Protein AF-A0A7J6QHF2-F1 (afdb_monomer_lite)

Radius of gyration: 30.18 Å; chains: 1; bounding box: 88×51×89 Å

Foldseek 3Di:
DEEEQADPFAAWARGDDLVNVQVVVVVCVVVVHFYEYECQPPACLFQLHGASCPDVNNVPGDGGQWYKYWDQLQVVPDGDIDIDGDPVNVVPDDPPPDDDPCVPPPNSVVSNVVSCCCSVVCVVLSVLQQVVQVLLQVLVVVVCVVVVQFFPDWHHGGQWIKTATDPLQACPDCLHLQVQCVVVPHDWDDHHPGIIIGRDDSPDDSVNSVVVSVSSSVSVVVCVVVSVVSSVVVVVVVVVVVVVVPDDDDDDDFDDDEAEAEDEDEPPPPPPDPDDDDDDLFWKKKKKKKDLPPPPQLVVQLVVLCVVCVVFKDWDDFDWDDDPPNMTITITMIDTPDSPDHNVRPPSNVVSVVSNCVSRVVVSIYMYMYIYHYDDPPPDDD

InterPro domains:
  IPR005814 Aminotransferase class-III [PF00202] (1-217)
  IPR007545 LOR/SDH bifunctional enzyme, conserved domain [PF04455] (285-341)
  IPR015421 Pyridoxal phosphate-dependent transferase, major domain [G3DSA:3.40.640.10] (1-123)
  IPR015422 Pyridoxal phosphate-dependent transferase, small domain [G3DSA:3.90.1150.10] (124-210)
  IPR015424 Pyridoxal phosphate-dependent transferase [SSF53383] (1-220)
  IPR043009 LOR/SDH bifunctional enzyme, conserved domain superfamily [G3DSA:3.30.70.2690] (283-375)

Organism: Perkinsus olseni (NCBI:txid32597)

pLDDT: mean 76.02, std 23.42, range [27.42, 98.81]

Structure (mmCIF, N/CA/C/O backbone):
data_AF-A0A7J6QHF2-F1
#
_entry.id   AF-A0A7J6QHF2-F1
#
loop_
_atom_site.group_PDB
_atom_site.id
_atom_site.type_symbol
_atom_site.label_atom_id
_atom_site.label_alt_id
_atom_site.label_comp_id
_atom_site.label_asym_id
_atom_site.label_entity_id
_atom_site.label_seq_id
_atom_site.pdbx_PDB_ins_code
_atom_site.Cartn_x
_atom_site.Cartn_y
_atom_site.Cartn_z
_atom_site.occupancy
_atom_site.B_iso_or_equiv
_atom_site.auth_seq_id
_atom_site.auth_comp_id
_atom_site.auth_asym_id
_atom_site.auth_atom_id
_atom_site.pdbx_PDB_model_num
ATOM 1 N N . VAL A 1 1 ? -10.504 -13.474 15.475 1.00 96.38 1 VAL A N 1
ATOM 2 C CA . VAL A 1 1 ? -10.193 -13.336 14.032 1.00 96.38 1 VAL A CA 1
ATOM 3 C C . VAL A 1 1 ? -9.587 -11.962 13.814 1.00 96.38 1 VAL A C 1
ATOM 5 O O . VAL A 1 1 ? -10.170 -10.997 14.289 1.00 96.38 1 VAL A O 1
ATOM 8 N N . MET A 1 2 ? -8.425 -11.869 13.167 1.00 97.31 2 MET A N 1
ATOM 9 C CA . MET A 1 2 ? -7.758 -10.597 12.863 1.00 97.31 2 MET A CA 1
ATOM 10 C C . MET A 1 2 ? -7.492 -10.522 11.362 1.00 97.31 2 MET A C 1
ATOM 12 O O . MET A 1 2 ? -6.979 -11.485 10.796 1.00 97.31 2 MET A O 1
ATOM 16 N N . ILE A 1 3 ? -7.910 -9.428 10.727 1.00 97.12 3 ILE A N 1
ATOM 17 C CA . ILE A 1 3 ? -7.895 -9.256 9.269 1.00 97.12 3 ILE A CA 1
ATOM 18 C C . ILE A 1 3 ? -7.458 -7.823 8.942 1.00 97.12 3 ILE A C 1
ATOM 20 O O . ILE A 1 3 ? -7.909 -6.884 9.591 1.00 97.12 3 ILE A O 1
ATOM 24 N N . GLU A 1 4 ? -6.620 -7.634 7.926 1.00 98.06 4 GLU A N 1
ATOM 25 C CA . GLU A 1 4 ? -6.303 -6.301 7.397 1.00 98.06 4 GLU A CA 1
ATOM 26 C C . GLU A 1 4 ? -7.455 -5.772 6.523 1.00 98.06 4 GLU A C 1
ATOM 28 O O . GLU A 1 4 ? -7.972 -6.500 5.675 1.00 98.06 4 GLU A O 1
ATOM 33 N N . ALA A 1 5 ? -7.843 -4.500 6.676 1.00 97.12 5 ALA A N 1
ATOM 34 C CA . ALA A 1 5 ? -8.872 -3.893 5.813 1.00 97.12 5 ALA A CA 1
ATOM 35 C C . ALA A 1 5 ? -8.431 -3.846 4.336 1.00 97.12 5 ALA A C 1
ATOM 37 O O . ALA A 1 5 ? -9.192 -4.145 3.412 1.00 97.12 5 ALA A O 1
ATOM 38 N N . VAL A 1 6 ? -7.165 -3.495 4.131 1.00 97.88 6 VAL A N 1
ATOM 39 C CA . VAL A 1 6 ? -6.444 -3.606 2.866 1.00 97.88 6 VAL A CA 1
ATOM 40 C C . VAL A 1 6 ? -5.085 -4.181 3.208 1.00 97.88 6 VAL A C 1
ATOM 42 O O . VAL A 1 6 ? -4.377 -3.609 4.038 1.00 97.88 6 VAL A O 1
ATOM 45 N N . MET A 1 7 ? -4.738 -5.310 2.593 1.00 97.19 7 MET A N 1
ATOM 46 C CA . MET A 1 7 ? -3.473 -5.981 2.865 1.00 97.19 7 MET A CA 1
ATOM 47 C C . MET A 1 7 ? -2.304 -5.069 2.504 1.00 97.19 7 MET A C 1
ATOM 49 O O . MET A 1 7 ? -2.237 -4.505 1.410 1.00 97.19 7 MET A O 1
ATOM 53 N N . GLY A 1 8 ? -1.393 -4.905 3.457 1.00 94.06 8 GLY A N 1
ATOM 54 C CA . GLY A 1 8 ? -0.233 -4.047 3.327 1.00 94.06 8 GLY A CA 1
ATOM 55 C C . GLY A 1 8 ? 0.964 -4.767 2.730 1.00 94.06 8 GLY A C 1
ATOM 56 O O . GLY A 1 8 ? 1.499 -4.333 1.714 1.00 94.06 8 GLY A O 1
ATOM 57 N N . GLU A 1 9 ? 1.401 -5.841 3.390 1.00 92.62 9 GLU A N 1
ATOM 58 C CA . GLU A 1 9 ? 2.611 -6.592 3.028 1.00 92.62 9 GLU A CA 1
ATOM 59 C C . GLU A 1 9 ? 2.299 -7.780 2.112 1.00 92.62 9 GLU A C 1
ATOM 61 O O . GLU A 1 9 ? 2.904 -7.896 1.058 1.00 92.62 9 GLU A O 1
ATOM 66 N N . GLY A 1 10 ? 1.365 -8.661 2.497 1.00 91.19 10 GLY A N 1
ATOM 67 C CA . GLY A 1 10 ? 1.202 -9.979 1.865 1.00 91.19 10 GLY A CA 1
ATOM 68 C C . GLY A 1 10 ? 0.594 -9.957 0.459 1.00 91.19 10 GLY A C 1
ATOM 69 O O . GLY A 1 10 ? 1.054 -10.673 -0.420 1.00 91.19 10 GLY A O 1
ATOM 70 N N . ASN A 1 11 ? -0.418 -9.122 0.228 1.00 93.94 11 ASN A N 1
ATOM 71 C CA . ASN A 1 11 ? -0.931 -8.823 -1.111 1.00 93.94 11 ASN A CA 1
ATOM 72 C C . ASN A 1 11 ? -1.262 -7.325 -1.180 1.00 93.94 11 ASN A C 1
ATOM 74 O O . ASN A 1 11 ? -2.396 -6.928 -0.898 1.00 93.94 11 ASN A O 1
ATOM 78 N N . PRO A 1 12 ? -0.255 -6.478 -1.445 1.00 96.50 12 PRO A N 1
ATOM 79 C CA . PRO A 1 12 ? -0.386 -5.048 -1.250 1.00 96.50 12 PRO A CA 1
ATOM 80 C C . PRO A 1 12 ? -1.545 -4.436 -2.033 1.00 96.50 12 PRO A C 1
ATOM 82 O O . PRO A 1 12 ? -1.678 -4.608 -3.247 1.00 96.50 12 PRO A O 1
ATOM 85 N N . GLY A 1 13 ? -2.376 -3.680 -1.323 1.00 96.81 13 GLY A N 1
ATOM 86 C CA . GLY A 1 13 ? -3.481 -2.948 -1.923 1.00 96.81 13 GLY A CA 1
ATOM 87 C C . GLY A 1 13 ? -4.723 -3.791 -2.209 1.00 96.81 13 GLY A C 1
ATOM 88 O O . GLY A 1 13 ? -5.717 -3.252 -2.693 1.00 96.81 13 GLY A O 1
ATOM 89 N N . GLN A 1 14 ? -4.715 -5.083 -1.874 1.00 97.12 14 GLN A N 1
ATOM 90 C CA . GLN A 1 14 ? -5.901 -5.926 -1.945 1.00 97.12 14 GLN A CA 1
ATOM 91 C C . GLN A 1 14 ? -6.831 -5.627 -0.764 1.00 97.12 14 GLN A C 1
ATOM 93 O O . GLN A 1 14 ? -6.550 -5.996 0.379 1.00 97.12 14 GLN A O 1
ATOM 98 N N . GLN A 1 15 ? -7.963 -4.982 -1.046 1.00 97.06 15 GLN A N 1
ATOM 99 C CA . GLN A 1 15 ? -9.032 -4.802 -0.067 1.00 97.06 15 GLN A CA 1
ATOM 100 C C . GLN A 1 15 ? -9.756 -6.126 0.178 1.00 97.06 15 GLN A C 1
ATOM 102 O O . GLN A 1 15 ? -9.994 -6.905 -0.756 1.00 97.06 15 GLN A O 1
ATOM 107 N N . ILE A 1 16 ? -10.154 -6.369 1.425 1.00 96.62 16 ILE A N 1
ATOM 108 C CA . ILE A 1 16 ? -11.151 -7.405 1.696 1.00 96.62 16 ILE A CA 1
ATOM 109 C C . ILE A 1 16 ? -12.483 -7.036 1.033 1.00 96.62 16 ILE A C 1
ATOM 111 O O . ILE A 1 16 ? -12.749 -5.875 0.733 1.00 96.62 16 ILE A O 1
ATOM 115 N N . ARG A 1 17 ? -13.318 -8.034 0.743 1.00 96.75 17 ARG A N 1
ATOM 116 C CA . ARG A 1 17 ? -14.643 -7.789 0.158 1.00 96.75 17 ARG A CA 1
ATOM 117 C C . ARG A 1 17 ? -15.705 -7.636 1.253 1.00 96.75 17 ARG A C 1
ATOM 119 O O . ARG A 1 17 ? -15.563 -8.299 2.290 1.00 96.75 17 ARG A O 1
ATOM 126 N N . PRO A 1 18 ? -16.771 -6.840 1.041 1.00 97.00 18 PRO A N 1
ATOM 127 C CA . PRO A 1 18 ? -17.855 -6.694 2.013 1.00 97.00 18 PRO A CA 1
ATOM 128 C C . PRO A 1 18 ? -18.460 -8.034 2.441 1.00 97.00 18 PRO A C 1
ATOM 130 O O . PRO A 1 18 ? -18.715 -8.243 3.623 1.00 97.00 18 PRO A O 1
ATOM 133 N N . GLU A 1 19 ? -18.608 -8.987 1.516 1.00 97.38 19 GLU A N 1
ATOM 134 C CA . GLU A 1 19 ? -19.205 -10.296 1.811 1.00 97.38 19 GLU A CA 1
ATOM 135 C C . GLU A 1 19 ? -18.293 -11.145 2.706 1.00 97.38 19 GLU A C 1
ATOM 137 O O . GLU A 1 19 ? -18.766 -11.845 3.598 1.00 97.38 19 GLU A O 1
ATOM 142 N N . PHE A 1 20 ? -16.973 -11.052 2.508 1.00 97.62 20 PHE A N 1
ATOM 143 C CA . PHE A 1 20 ? -16.000 -11.738 3.361 1.00 97.62 20 PHE A CA 1
ATOM 144 C C . PHE A 1 20 ? -16.003 -11.157 4.779 1.00 97.62 20 PHE A C 1
ATOM 146 O O . PHE A 1 20 ? -16.001 -11.903 5.756 1.00 97.62 20 PHE A O 1
ATOM 153 N N . TYR A 1 21 ? -16.050 -9.827 4.891 1.00 98.06 21 TYR A N 1
ATOM 154 C CA . TYR A 1 21 ? -16.175 -9.149 6.179 1.00 98.06 21 TYR A CA 1
ATOM 155 C C . TYR A 1 21 ? -17.467 -9.535 6.900 1.00 98.06 21 TYR A C 1
ATOM 157 O O . TYR A 1 21 ? -17.426 -9.877 8.080 1.00 98.06 21 TYR A O 1
ATOM 165 N N . ALA A 1 22 ? -18.600 -9.508 6.191 1.00 97.75 22 ALA A N 1
ATOM 166 C CA . ALA A 1 22 ? -19.904 -9.846 6.746 1.00 97.75 22 ALA A CA 1
ATOM 167 C C . ALA A 1 22 ? -19.917 -11.278 7.293 1.00 97.75 22 ALA A C 1
ATOM 169 O O . ALA A 1 22 ? -20.310 -11.487 8.440 1.00 97.75 22 ALA A O 1
ATOM 170 N N . LEU A 1 23 ? -19.392 -12.239 6.526 1.00 98.12 23 LEU A N 1
ATOM 171 C CA . LEU A 1 23 ? -19.275 -13.629 6.963 1.00 98.12 23 LEU A CA 1
ATOM 172 C C . LEU A 1 23 ? -18.347 -13.773 8.181 1.00 98.12 23 LEU A C 1
ATOM 174 O O . LEU A 1 23 ? -18.675 -14.473 9.136 1.00 98.12 23 LEU A O 1
ATOM 178 N N . ALA A 1 24 ? -17.205 -13.079 8.201 1.00 98.12 24 ALA A N 1
ATOM 179 C CA . ALA A 1 24 ? -16.312 -13.084 9.360 1.00 98.12 24 ALA A CA 1
ATOM 180 C C . ALA A 1 24 ? -16.986 -12.482 10.610 1.00 98.12 24 ALA A C 1
ATOM 182 O O . ALA A 1 24 ? -16.854 -13.017 11.715 1.00 98.12 24 ALA A O 1
ATOM 183 N N . ARG A 1 25 ? -17.733 -11.385 10.456 1.00 97.75 25 ARG A N 1
ATOM 184 C CA . ARG A 1 25 ? -18.498 -10.744 11.535 1.00 97.75 25 ARG A CA 1
ATOM 185 C C . ARG A 1 25 ? -19.608 -11.648 12.061 1.00 97.75 25 ARG A C 1
ATOM 187 O O . ARG A 1 25 ? -19.765 -11.737 13.277 1.00 97.75 25 ARG A O 1
ATOM 194 N N . GLU A 1 26 ? -20.335 -12.325 11.179 1.00 98.00 26 GLU A N 1
ATOM 195 C CA . GLU A 1 26 ? -21.365 -13.300 11.541 1.00 98.00 26 GLU A CA 1
ATOM 196 C C . GLU A 1 26 ? -20.762 -14.448 12.360 1.00 98.00 26 GLU A C 1
ATOM 198 O O . GLU A 1 26 ? -21.179 -14.684 13.494 1.00 98.00 26 GLU A O 1
ATOM 203 N N . LEU A 1 27 ? -19.724 -15.103 11.835 1.00 98.38 27 LEU A N 1
ATOM 204 C CA . LEU A 1 27 ? -19.093 -16.247 12.496 1.00 98.38 27 LEU A CA 1
ATOM 205 C C . LEU A 1 27 ? -18.457 -15.854 13.834 1.00 98.38 27 LEU A C 1
ATOM 207 O O . LEU A 1 27 ? -18.588 -16.571 14.823 1.00 98.38 27 LEU A O 1
ATOM 211 N N . THR A 1 28 ? -17.802 -14.692 13.913 1.00 98.12 28 THR A N 1
ATOM 212 C CA . THR A 1 28 ? -17.242 -14.224 15.191 1.00 98.12 28 THR A CA 1
ATOM 213 C C . THR A 1 28 ? -18.321 -13.974 16.243 1.00 98.12 28 THR A C 1
ATOM 215 O O . THR A 1 28 ? -18.081 -14.272 17.407 1.00 98.12 28 THR A O 1
ATOM 218 N N . LEU A 1 29 ? -19.510 -13.490 15.870 1.00 97.00 29 LEU A N 1
ATOM 219 C CA . LEU A 1 29 ? -20.632 -13.362 16.809 1.00 97.00 29 LEU A CA 1
ATOM 220 C C . LEU A 1 29 ? -21.185 -14.727 17.234 1.00 97.00 29 LEU A C 1
ATOM 222 O O . LEU A 1 29 ? -21.383 -14.947 18.426 1.00 97.00 29 LEU A O 1
ATOM 226 N N . GLN A 1 30 ? -21.386 -15.650 16.289 1.00 98.00 30 GLN A N 1
ATOM 227 C CA . GLN A 1 30 ? -21.897 -16.999 16.573 1.00 98.00 30 GLN A CA 1
ATOM 228 C C . GLN A 1 30 ? -20.990 -17.789 17.528 1.00 98.00 30 GLN A C 1
ATOM 230 O O . GLN A 1 30 ? -21.478 -18.557 18.353 1.00 98.00 30 GLN A O 1
ATOM 235 N N . HIS A 1 31 ? -19.676 -17.582 17.438 1.00 97.94 31 HIS A N 1
ATOM 236 C CA . HIS A 1 31 ? -18.673 -18.287 18.239 1.00 97.94 31 HIS A CA 1
ATOM 237 C C . HIS A 1 31 ? -18.177 -17.502 19.464 1.00 97.94 31 HIS A C 1
ATOM 239 O O . HIS A 1 31 ? -17.118 -17.832 19.996 1.00 97.94 31 HIS A O 1
ATOM 245 N N . ASP A 1 32 ? -18.877 -16.436 19.870 1.00 95.75 32 ASP A N 1
ATOM 246 C CA . ASP A 1 32 ? -18.456 -15.507 20.934 1.00 95.75 32 ASP A CA 1
ATOM 247 C C . ASP A 1 32 ? -16.967 -15.111 20.848 1.00 95.75 32 ASP A C 1
ATOM 249 O O . ASP A 1 32 ? -16.211 -15.054 21.814 1.00 95.75 32 ASP A O 1
ATOM 253 N N . SER A 1 33 ? -16.521 -14.863 19.623 1.00 96.75 33 SER A N 1
ATOM 254 C CA . SER A 1 33 ? -15.157 -14.489 19.288 1.00 96.75 33 SER A CA 1
ATOM 255 C C . SER A 1 33 ? -15.070 -12.999 18.953 1.00 96.75 33 SER A C 1
ATOM 257 O O . SER A 1 33 ? -16.063 -12.328 18.650 1.00 96.75 33 SER A O 1
ATOM 259 N N . ILE A 1 34 ? -13.848 -12.475 19.005 1.00 96.88 34 ILE A N 1
ATOM 260 C CA . ILE A 1 34 ? -13.533 -11.078 18.696 1.00 96.88 34 ILE A CA 1
ATOM 261 C C . ILE A 1 34 ? -13.121 -10.953 17.226 1.00 96.88 34 ILE A C 1
ATOM 263 O O . ILE A 1 34 ? -12.269 -11.714 16.743 1.00 96.88 34 ILE A O 1
ATOM 267 N N . LEU A 1 35 ? -13.701 -9.974 16.531 1.00 98.19 35 LEU A N 1
ATOM 268 C CA . LEU A 1 35 ? -13.257 -9.510 15.220 1.00 98.19 35 LEU A CA 1
ATOM 269 C C . LEU A 1 35 ? -12.367 -8.272 15.365 1.00 98.19 35 LEU A C 1
ATOM 271 O O . LEU A 1 35 ? -12.808 -7.244 15.877 1.00 98.19 35 LEU A O 1
ATOM 275 N N . ILE A 1 36 ? -11.140 -8.367 14.863 1.00 98.44 36 ILE A N 1
ATOM 276 C CA . ILE A 1 36 ? -10.165 -7.276 14.834 1.00 98.44 36 ILE A CA 1
ATOM 277 C C . ILE A 1 36 ? -9.897 -6.896 13.388 1.00 98.44 36 ILE A C 1
ATOM 279 O O . ILE A 1 36 ? -9.541 -7.759 12.581 1.00 98.44 36 ILE A O 1
ATOM 283 N N . ILE A 1 37 ? -10.018 -5.609 13.086 1.00 98.44 37 ILE A N 1
ATOM 284 C CA . ILE A 1 37 ? -9.562 -5.046 11.822 1.00 98.44 37 ILE A CA 1
ATOM 285 C C . ILE A 1 37 ? -8.244 -4.314 12.044 1.00 98.44 37 ILE A C 1
ATOM 287 O O . ILE A 1 37 ? -8.153 -3.373 12.833 1.00 98.44 37 ILE A O 1
ATOM 291 N N . ASP A 1 38 ? -7.207 -4.767 11.350 1.00 98.25 38 ASP A N 1
ATOM 292 C CA . ASP A 1 38 ? -5.933 -4.070 11.287 1.00 98.25 38 ASP A CA 1
ATOM 293 C C . ASP A 1 38 ? -5.973 -3.043 10.148 1.00 98.25 38 ASP A C 1
ATOM 295 O O . ASP A 1 38 ? -5.898 -3.372 8.961 1.00 98.25 38 ASP A O 1
ATOM 299 N N . SER A 1 39 ? -6.105 -1.776 10.530 1.00 97.94 39 SER A N 1
ATOM 300 C CA . SER A 1 39 ? -6.095 -0.623 9.633 1.00 97.94 39 SER A CA 1
ATOM 301 C C . SER A 1 39 ? -4.800 0.184 9.772 1.00 97.94 39 SER A C 1
ATOM 303 O O . SER A 1 39 ? -4.737 1.343 9.354 1.00 97.94 39 SER A O 1
ATOM 305 N N . VAL A 1 40 ? -3.728 -0.409 10.320 1.00 97.31 40 VAL A N 1
ATOM 306 C CA . VAL A 1 40 ? -2.442 0.269 10.533 1.00 97.31 40 VAL A CA 1
ATOM 307 C C . VAL A 1 40 ? -1.843 0.765 9.215 1.00 97.31 40 VAL A C 1
ATOM 309 O O . VAL A 1 40 ? -1.302 1.873 9.169 1.00 97.31 40 VAL A O 1
ATOM 312 N N . GLN A 1 41 ? -1.903 -0.036 8.147 1.00 94.94 41 GLN A N 1
ATOM 313 C CA . GLN A 1 41 ? -1.459 0.387 6.811 1.00 94.94 41 GLN A CA 1
ATOM 314 C C . GLN A 1 41 ? -2.581 1.018 5.990 1.00 94.94 41 GLN A C 1
ATOM 316 O O . GLN A 1 41 ? -2.328 2.009 5.299 1.00 94.94 41 GLN A O 1
ATOM 321 N N . ALA A 1 42 ? -3.792 0.462 6.089 1.00 96.06 42 ALA A N 1
ATOM 322 C CA . ALA A 1 42 ? -4.933 0.884 5.293 1.00 96.06 42 ALA A CA 1
ATOM 323 C C . ALA A 1 42 ? -5.372 2.310 5.651 1.00 96.06 42 ALA A C 1
ATOM 325 O O . ALA A 1 42 ? -5.202 3.207 4.826 1.00 96.06 42 ALA A O 1
ATOM 326 N N . GLY A 1 43 ? -5.850 2.528 6.884 1.00 91.75 43 GLY A N 1
ATOM 327 C CA . GLY A 1 43 ? -6.314 3.811 7.428 1.00 91.75 43 GLY A CA 1
ATOM 328 C C . GLY A 1 43 ? -6.880 4.773 6.375 1.00 91.75 43 GLY A C 1
ATOM 329 O O . GLY A 1 43 ? -7.633 4.382 5.484 1.00 91.75 43 GLY A O 1
ATOM 330 N N . PHE A 1 44 ? -6.427 6.028 6.419 1.00 94.62 44 PHE A N 1
ATOM 331 C CA . PHE A 1 44 ? -6.790 7.045 5.426 1.00 94.62 44 PHE A CA 1
ATOM 332 C C . PHE A 1 44 ? -6.314 6.750 4.004 1.00 94.62 44 PHE A C 1
ATOM 334 O O . PHE A 1 44 ? -6.894 7.271 3.057 1.00 94.62 44 PHE A O 1
ATOM 341 N N . ARG A 1 45 ? -5.259 5.946 3.840 1.00 95.44 45 ARG A N 1
ATOM 342 C CA . ARG A 1 45 ? -4.522 5.789 2.578 1.00 95.44 45 ARG A CA 1
ATOM 343 C C . ARG A 1 45 ? -5.349 5.148 1.467 1.00 95.44 45 ARG A C 1
ATOM 345 O O . ARG A 1 45 ? -5.006 5.328 0.305 1.00 95.44 45 ARG A O 1
ATOM 352 N N . CYS A 1 46 ? -6.403 4.413 1.804 1.00 96.88 46 CYS A N 1
ATOM 353 C CA . CYS A 1 46 ? -7.134 3.616 0.824 1.00 96.88 46 CYS A CA 1
ATOM 354 C C . CYS A 1 46 ? -8.403 4.323 0.331 1.00 96.88 46 CYS A C 1
ATOM 356 O O . CYS A 1 46 ? -8.509 4.656 -0.843 1.00 96.88 46 CYS A O 1
ATOM 358 N N . MET A 1 47 ? -9.350 4.616 1.223 1.00 95.69 47 MET A N 1
ATOM 359 C CA . MET A 1 47 ? -10.646 5.201 0.838 1.00 95.69 47 MET A CA 1
ATOM 360 C C . MET A 1 47 ? -10.818 6.664 1.267 1.00 95.69 47 MET A C 1
ATOM 362 O O . MET A 1 47 ? -11.927 7.193 1.245 1.00 95.69 47 MET A O 1
ATOM 366 N N . GLY A 1 48 ? -9.744 7.333 1.708 1.00 94.62 48 GLY A N 1
ATOM 367 C CA . GLY A 1 48 ? -9.826 8.712 2.207 1.00 94.62 48 GLY A CA 1
ATOM 368 C C . GLY A 1 48 ? -10.716 8.860 3.451 1.00 94.62 48 GLY A C 1
ATOM 369 O O . GLY A 1 48 ? -11.185 9.956 3.756 1.00 94.62 48 GLY A O 1
ATOM 370 N N . VAL A 1 49 ? -10.975 7.760 4.159 1.00 94.75 49 VAL A N 1
ATOM 371 C CA . VAL A 1 49 ? -11.741 7.662 5.411 1.00 94.75 49 VAL A CA 1
ATOM 372 C C . VAL A 1 49 ? -10.948 6.825 6.409 1.00 94.75 49 VAL A C 1
ATOM 374 O O . VAL A 1 49 ? -10.062 6.074 6.009 1.00 94.75 49 VAL A O 1
ATOM 377 N N . LEU A 1 50 ? -11.210 6.999 7.706 1.00 94.50 50 LEU A N 1
ATOM 378 C CA . LEU A 1 50 ? -10.390 6.376 8.747 1.00 94.50 50 LEU A CA 1
ATOM 379 C C . LEU A 1 50 ? -10.720 4.893 8.945 1.00 94.50 50 LEU A C 1
ATOM 381 O O . LEU A 1 50 ? -9.802 4.075 9.008 1.00 94.50 50 LEU A O 1
ATOM 385 N N . SER A 1 51 ? -12.007 4.573 9.087 1.00 95.69 51 SER A N 1
ATOM 386 C CA . SER A 1 51 ? -12.474 3.239 9.462 1.00 95.69 51 SER A CA 1
ATOM 387 C C . SER A 1 51 ? -12.993 2.469 8.257 1.00 95.69 51 SER A C 1
ATOM 389 O O . SER A 1 51 ? -13.581 3.050 7.343 1.00 95.69 51 SER A O 1
ATOM 391 N N . ILE A 1 52 ? -12.823 1.146 8.287 1.00 95.94 52 ILE A N 1
ATOM 392 C CA . ILE A 1 52 ? -13.388 0.248 7.276 1.00 95.94 52 ILE A CA 1
ATOM 393 C C . ILE A 1 52 ? -14.912 0.379 7.144 1.00 95.94 52 ILE A C 1
ATOM 395 O O . ILE A 1 52 ? -15.434 0.219 6.047 1.00 95.94 52 ILE A O 1
ATOM 399 N N . VAL A 1 53 ? -15.644 0.704 8.217 1.00 95.06 53 VAL A N 1
ATOM 400 C CA . VAL A 1 53 ? -17.115 0.807 8.139 1.00 95.06 53 VAL A CA 1
ATOM 401 C C . VAL A 1 53 ? -17.580 1.996 7.299 1.00 95.06 53 VAL A C 1
ATOM 403 O O . VAL A 1 53 ? -18.699 1.995 6.800 1.00 95.06 53 VAL A O 1
ATOM 406 N N . ASP A 1 54 ? -16.704 2.976 7.072 1.00 95.19 54 ASP A N 1
ATOM 407 C CA . ASP A 1 54 ? -16.976 4.111 6.193 1.00 95.19 54 ASP A CA 1
ATOM 408 C C . ASP A 1 54 ? -16.681 3.793 4.715 1.00 95.19 54 ASP A C 1
ATOM 410 O O . ASP A 1 54 ? -16.930 4.624 3.834 1.00 95.19 54 ASP A O 1
ATOM 414 N N . TYR A 1 55 ? -16.130 2.611 4.412 1.00 96.06 55 TYR A N 1
ATOM 415 C CA . TYR A 1 55 ? -15.784 2.228 3.045 1.00 96.06 55 TYR A CA 1
ATOM 416 C C . TYR A 1 55 ? -17.060 1.949 2.234 1.00 96.06 55 TYR A C 1
ATOM 418 O O . TYR A 1 55 ? -18.045 1.435 2.774 1.00 96.06 55 TYR A O 1
ATOM 426 N N . PRO A 1 56 ? -17.058 2.220 0.914 1.00 93.75 56 PRO A N 1
ATOM 427 C CA . PRO A 1 56 ? -18.159 1.840 0.035 1.00 93.75 56 PRO A CA 1
ATOM 428 C C . PRO A 1 56 ? -18.529 0.354 0.165 1.00 93.75 56 PRO A C 1
ATOM 430 O O . PRO A 1 56 ? -17.689 -0.518 -0.048 1.00 93.75 56 PRO A O 1
ATOM 433 N N . GLY A 1 57 ? -19.789 0.074 0.511 1.00 95.00 57 GLY A N 1
ATOM 434 C CA . GLY A 1 57 ? -20.324 -1.281 0.688 1.00 95.00 57 GLY A CA 1
ATOM 435 C C . GLY A 1 57 ? -20.289 -1.804 2.129 1.00 95.00 57 GLY A C 1
ATOM 436 O O . GLY A 1 57 ? -20.920 -2.820 2.407 1.00 95.00 57 GLY A O 1
ATOM 437 N N . TYR A 1 58 ? -19.612 -1.111 3.050 1.00 96.69 58 TYR A N 1
ATOM 438 C CA . TYR A 1 58 ? -19.474 -1.526 4.452 1.00 96.69 58 TYR A CA 1
ATOM 439 C C . TYR A 1 58 ? -20.409 -0.791 5.409 1.00 96.69 58 TYR A C 1
ATOM 441 O O . TYR A 1 58 ? -20.595 -1.245 6.534 1.00 96.69 58 TYR A O 1
ATOM 449 N N . GLN A 1 59 ? -21.037 0.302 4.969 1.00 94.00 59 GLN A N 1
ATOM 450 C CA . GLN A 1 59 ? -21.755 1.233 5.850 1.00 94.00 59 GLN A CA 1
ATOM 451 C C . GLN A 1 59 ? -22.935 0.609 6.606 1.00 94.00 59 GLN A C 1
ATOM 453 O O . GLN A 1 59 ? -23.332 1.111 7.651 1.00 94.00 59 GLN A O 1
ATOM 458 N N . ASN A 1 60 ? -23.492 -0.486 6.082 1.00 93.75 60 ASN A N 1
ATOM 459 C CA . ASN A 1 60 ? -24.611 -1.207 6.692 1.00 93.75 60 ASN A CA 1
ATOM 460 C C . ASN A 1 60 ? -24.172 -2.477 7.441 1.00 93.75 60 ASN A C 1
ATOM 462 O O . ASN A 1 60 ? -25.023 -3.239 7.899 1.00 93.75 60 ASN A O 1
ATOM 466 N N . LEU A 1 61 ? -22.867 -2.745 7.530 1.00 95.69 61 LEU A N 1
ATOM 467 C CA . LEU A 1 61 ? -22.332 -3.915 8.217 1.00 95.69 61 LEU A CA 1
ATOM 468 C C . LEU A 1 61 ? -22.026 -3.569 9.684 1.00 95.69 61 LEU A C 1
ATOM 470 O O . LEU A 1 61 ? -21.574 -2.458 9.968 1.00 95.69 61 LEU A O 1
ATOM 474 N N . PRO A 1 62 ? -22.244 -4.497 10.635 1.00 95.75 62 PRO A N 1
ATOM 475 C CA . PRO A 1 62 ? -21.896 -4.257 12.031 1.00 95.75 62 PRO A CA 1
ATOM 476 C C . PRO A 1 62 ? -20.392 -3.987 12.183 1.00 95.75 62 PRO A C 1
ATOM 478 O O . PRO A 1 62 ? -19.606 -4.702 11.559 1.00 95.75 62 PRO A O 1
ATOM 481 N N . PRO A 1 63 ? -19.973 -3.029 13.031 1.00 96.50 63 PRO A N 1
ATOM 482 C CA . PRO A 1 63 ? -18.563 -2.697 13.209 1.00 96.50 63 PRO A CA 1
ATOM 483 C C . PRO A 1 63 ? -17.754 -3.866 13.800 1.00 96.50 63 PRO A C 1
ATOM 485 O O . PRO A 1 63 ? -18.313 -4.777 14.436 1.00 96.50 63 PRO A O 1
ATOM 488 N N . PRO A 1 64 ? -16.414 -3.853 13.647 1.00 97.62 64 PRO A N 1
ATOM 489 C CA . PRO A 1 64 ? -15.580 -4.843 14.306 1.00 97.62 64 PRO A CA 1
ATOM 490 C C . PRO A 1 64 ? -15.596 -4.624 15.825 1.00 97.62 64 PRO A C 1
ATOM 492 O O . PRO A 1 64 ? -16.036 -3.585 16.320 1.00 97.62 64 PRO A O 1
ATOM 495 N N . ASP A 1 65 ? -15.135 -5.619 16.579 1.00 98.00 65 ASP A N 1
ATOM 496 C CA . ASP A 1 65 ? -14.946 -5.456 18.024 1.00 98.00 65 ASP A CA 1
ATOM 497 C C . ASP A 1 65 ? -13.790 -4.487 18.295 1.00 98.00 65 ASP A C 1
ATOM 499 O O . ASP A 1 65 ? -13.917 -3.572 19.111 1.00 98.00 65 ASP A O 1
ATOM 503 N N . PHE A 1 66 ? -12.705 -4.640 17.531 1.00 97.88 66 PHE A N 1
ATOM 504 C CA . PHE A 1 66 ? -11.558 -3.744 17.549 1.00 97.88 66 PHE A CA 1
ATOM 505 C C . PHE A 1 66 ? -11.184 -3.268 16.147 1.00 97.88 66 PHE A C 1
ATOM 507 O O . PHE A 1 66 ? -11.212 -4.045 15.191 1.00 97.88 66 PHE A O 1
ATOM 514 N N . GLU A 1 67 ? -10.736 -2.020 16.042 1.00 97.94 67 GLU A N 1
ATOM 515 C CA . GLU A 1 67 ? -9.995 -1.535 14.876 1.00 97.94 67 GLU A CA 1
ATOM 516 C C . GLU A 1 67 ? -8.720 -0.821 15.326 1.00 97.94 67 GLU A C 1
ATOM 518 O O . GLU A 1 67 ? -8.716 -0.088 16.321 1.00 97.94 67 GLU A O 1
ATOM 523 N N . VAL A 1 68 ? -7.618 -1.087 14.626 1.00 98.00 68 VAL A N 1
ATOM 524 C CA . VAL A 1 68 ? -6.282 -0.622 15.012 1.00 98.00 68 VAL A CA 1
ATOM 525 C C . VAL A 1 68 ? -5.723 0.330 13.965 1.00 98.00 68 VAL A C 1
ATOM 527 O O . VAL A 1 68 ? -5.722 0.013 12.778 1.00 98.00 68 VAL A O 1
ATOM 530 N N . TRP A 1 69 ? -5.172 1.466 14.400 1.00 97.56 69 TRP A N 1
ATOM 531 C CA . TRP A 1 69 ? -4.483 2.419 13.523 1.00 97.56 69 TRP A CA 1
ATOM 532 C C . TRP A 1 69 ? -3.116 2.820 14.066 1.00 97.56 69 TRP A C 1
ATOM 534 O O . TRP A 1 69 ? -2.890 2.910 15.271 1.00 97.56 69 TRP A O 1
ATOM 544 N N . SER A 1 70 ? -2.192 3.120 13.158 1.00 95.81 70 SER A N 1
ATOM 545 C CA . SER A 1 70 ? -0.898 3.743 13.447 1.00 95.81 70 SER A CA 1
ATOM 546 C C . SER A 1 70 ? -0.402 4.420 12.157 1.00 95.81 70 SER A C 1
ATOM 548 O O . SER A 1 70 ? -1.218 4.919 11.379 1.00 95.81 70 SER A O 1
ATOM 550 N N . LYS A 1 71 ? 0.912 4.468 11.910 1.00 94.81 71 LYS A N 1
ATOM 551 C CA . LYS A 1 71 ? 1.536 4.998 10.685 1.00 94.81 71 LYS A CA 1
ATOM 552 C C . LYS A 1 71 ? 0.965 6.364 10.272 1.00 94.81 71 LYS A C 1
ATOM 554 O O . LYS A 1 71 ? 1.312 7.369 10.873 1.00 94.81 71 LYS A O 1
ATOM 559 N N . ALA A 1 72 ? 0.079 6.421 9.274 1.00 93.94 72 ALA A N 1
ATOM 560 C CA . ALA A 1 72 ? -0.428 7.675 8.711 1.00 93.94 72 ALA A CA 1
ATOM 561 C C . ALA A 1 72 ? -1.048 8.616 9.757 1.00 93.94 72 ALA A C 1
ATOM 563 O O . ALA A 1 72 ? -0.915 9.830 9.632 1.00 93.94 72 ALA A O 1
ATOM 564 N N . ILE A 1 73 ? -1.658 8.073 10.814 1.00 94.38 73 ILE A N 1
ATOM 565 C CA . ILE A 1 73 ? -2.307 8.872 11.860 1.00 94.38 73 ILE A CA 1
ATOM 566 C C . ILE A 1 73 ? -1.323 9.697 12.708 1.00 94.38 73 ILE A C 1
ATOM 568 O O . ILE A 1 73 ? -1.727 10.664 13.347 1.00 94.38 73 ILE A O 1
ATOM 572 N N . ASN A 1 74 ? -0.027 9.361 12.684 1.00 92.56 74 ASN A N 1
ATOM 573 C CA . ASN A 1 74 ? 1.013 10.173 13.313 1.00 92.56 74 ASN A CA 1
ATOM 574 C C . ASN A 1 74 ? 1.700 11.178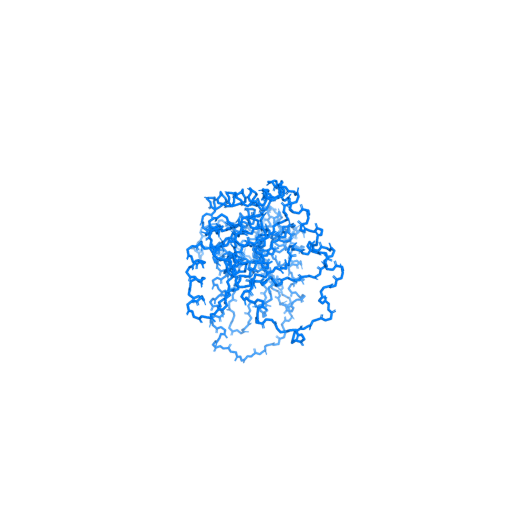 12.376 1.00 92.56 74 ASN A C 1
ATOM 576 O O . ASN A 1 74 ? 2.592 11.901 12.824 1.00 92.56 74 ASN A O 1
ATOM 580 N N . GLY A 1 75 ? 1.354 11.204 11.084 1.00 91.12 75 GLY A N 1
ATOM 581 C CA . GLY A 1 75 ? 1.967 12.106 10.100 1.00 91.12 75 GLY A CA 1
ATOM 582 C C . GLY A 1 75 ? 3.489 11.954 9.942 1.00 91.12 75 GLY A C 1
ATOM 583 O O . GLY A 1 75 ? 4.152 12.886 9.492 1.00 91.12 75 GLY A O 1
ATOM 584 N N . GLY A 1 76 ? 4.067 10.831 10.381 1.00 90.88 76 GLY A N 1
ATOM 585 C CA . GLY A 1 76 ? 5.516 10.635 10.475 1.00 90.88 76 GLY A CA 1
ATOM 586 C C . GLY A 1 76 ? 6.202 11.465 11.569 1.00 90.88 76 GLY A C 1
ATOM 587 O O . GLY A 1 76 ? 7.426 11.463 11.638 1.00 90.88 76 GLY A O 1
ATOM 588 N N . GLN A 1 77 ? 5.446 12.176 12.416 1.00 94.19 77 GLN A N 1
ATOM 589 C CA . GLN A 1 77 ? 5.988 13.172 13.351 1.00 94.19 77 GLN A CA 1
ATOM 590 C C . GLN A 1 77 ? 6.208 12.642 14.770 1.00 94.19 77 GLN A C 1
ATOM 592 O O . GLN A 1 77 ? 7.134 13.077 15.456 1.00 94.19 77 GLN A O 1
ATOM 597 N N . TYR A 1 78 ? 5.336 11.755 15.261 1.00 94.69 78 TYR A N 1
ATOM 598 C CA . TYR A 1 78 ? 5.445 11.244 16.631 1.00 94.69 78 TYR A CA 1
ATOM 599 C C . TYR A 1 78 ? 4.789 9.868 16.802 1.00 94.69 78 TYR A C 1
ATOM 601 O O . TYR A 1 78 ? 3.603 9.748 16.512 1.00 94.69 78 TYR A O 1
ATOM 609 N N . PRO A 1 79 ? 5.487 8.833 17.304 1.00 94.00 79 PRO A N 1
ATOM 610 C CA . PRO A 1 79 ? 4.922 7.489 17.408 1.00 94.00 79 PRO A CA 1
ATOM 611 C C . PRO A 1 79 ? 3.581 7.462 18.154 1.00 94.00 79 PRO A C 1
ATOM 613 O O . PRO A 1 79 ? 3.479 7.904 19.298 1.00 94.00 79 PRO A O 1
ATOM 616 N N . VAL A 1 80 ? 2.552 6.922 17.500 1.00 94.62 80 VAL A N 1
ATOM 617 C CA . VAL A 1 80 ? 1.235 6.685 18.095 1.00 94.62 80 VAL A CA 1
ATOM 618 C C . VAL A 1 80 ? 0.599 5.450 17.470 1.00 94.62 80 VAL A C 1
ATOM 620 O O . VAL A 1 80 ? 0.783 5.165 16.282 1.00 94.62 80 VAL A O 1
ATOM 623 N N . SER A 1 81 ? -0.138 4.709 18.285 1.00 95.12 81 SER A N 1
ATOM 624 C CA . SER A 1 81 ? -1.068 3.679 17.841 1.00 95.12 81 SER A CA 1
ATOM 625 C C . SER A 1 81 ? -2.375 3.849 18.606 1.00 95.12 81 SER A C 1
ATOM 627 O O . SER A 1 81 ? -2.376 4.352 19.731 1.00 95.12 81 SER A O 1
ATOM 629 N N . ILE A 1 82 ? -3.478 3.488 17.966 1.00 95.00 82 ILE A N 1
ATOM 630 C CA . ILE A 1 82 ? -4.827 3.587 18.509 1.00 95.00 82 ILE A CA 1
ATOM 631 C C . ILE A 1 82 ? -5.470 2.217 18.376 1.00 95.00 82 ILE A C 1
ATOM 633 O O . ILE A 1 82 ? -5.434 1.626 17.301 1.00 95.00 82 ILE A O 1
ATOM 637 N N . LEU A 1 83 ? -6.070 1.750 19.465 1.00 94.44 83 LEU A N 1
ATOM 638 C CA . LEU A 1 83 ? -6.964 0.603 19.498 1.00 94.44 83 LEU A CA 1
ATOM 639 C C . LEU A 1 83 ? -8.362 1.140 19.813 1.00 94.44 83 LEU A C 1
ATOM 641 O O . LEU A 1 83 ? -8.629 1.494 20.962 1.00 94.44 83 LEU A O 1
ATOM 645 N N . ALA A 1 84 ? -9.231 1.259 18.808 1.00 95.50 84 ALA A N 1
ATOM 646 C CA . ALA A 1 84 ? -10.644 1.527 19.062 1.00 95.50 84 ALA A CA 1
ATOM 647 C C . ALA A 1 84 ? -11.346 0.244 19.471 1.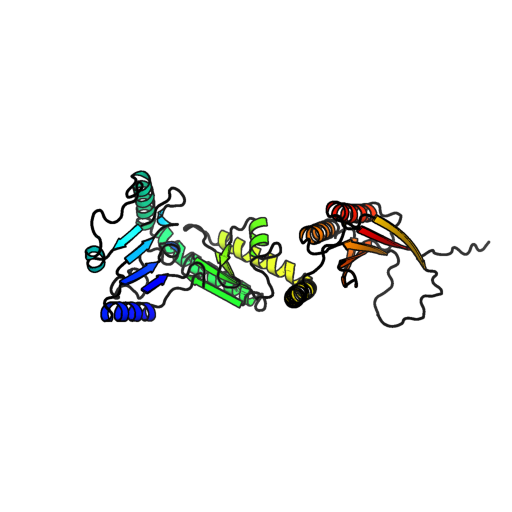00 95.50 84 ALA A C 1
ATOM 649 O O . ALA A 1 84 ? -11.058 -0.829 18.944 1.00 95.50 84 ALA A O 1
ATOM 650 N N . MET A 1 85 ? -12.291 0.392 20.390 1.00 95.69 85 MET A N 1
ATOM 651 C CA . MET A 1 85 ? -13.116 -0.680 20.918 1.00 95.69 85 MET A CA 1
ATOM 652 C C . MET A 1 85 ? -14.577 -0.285 20.736 1.00 95.69 85 MET A C 1
ATOM 654 O O . MET A 1 85 ? -14.941 0.849 21.054 1.00 95.69 85 MET A O 1
ATOM 658 N N . ASN A 1 86 ? -15.412 -1.201 20.251 1.00 95.50 86 ASN A N 1
ATOM 659 C CA . ASN A 1 86 ? -16.859 -1.019 20.340 1.00 95.50 86 ASN A CA 1
ATOM 660 C C . ASN A 1 86 ? -17.352 -1.291 21.780 1.00 95.50 86 ASN A C 1
ATOM 662 O O . ASN A 1 86 ? -16.578 -1.692 22.653 1.00 95.50 86 ASN A O 1
ATOM 666 N N . GLU A 1 87 ? -18.648 -1.097 22.032 1.00 94.69 87 GLU A N 1
ATOM 667 C CA . GLU A 1 87 ? -19.242 -1.297 23.360 1.00 94.69 87 GLU A CA 1
ATOM 668 C C . GLU A 1 87 ? -18.998 -2.713 23.906 1.00 94.69 87 GLU A C 1
ATOM 670 O O . GLU A 1 87 ? -18.446 -2.853 24.998 1.00 94.69 87 GLU A O 1
ATOM 675 N N . ARG A 1 88 ? -19.298 -3.763 23.124 1.00 93.81 88 ARG A N 1
ATOM 676 C CA . ARG A 1 88 ? -19.058 -5.169 23.504 1.00 93.81 88 ARG A CA 1
ATOM 677 C C . ARG A 1 88 ? -17.597 -5.395 23.885 1.00 93.81 88 ARG A C 1
ATOM 679 O O . ARG A 1 88 ? -17.311 -5.916 24.960 1.00 93.81 88 ARG A O 1
ATOM 686 N N . ALA A 1 89 ? -16.676 -4.971 23.029 1.00 93.94 89 ALA A N 1
ATOM 687 C CA . ALA A 1 89 ? -15.245 -5.161 23.201 1.00 93.94 89 ALA A CA 1
ATOM 688 C C . ALA A 1 89 ? -14.700 -4.411 24.430 1.00 93.94 89 ALA A C 1
ATOM 690 O O . ALA A 1 89 ? -13.835 -4.924 25.142 1.00 93.94 89 ALA A O 1
ATOM 691 N N . SER A 1 90 ? -15.255 -3.230 24.723 1.00 92.44 90 SER A N 1
ATOM 692 C CA . SER A 1 90 ? -14.871 -2.420 25.881 1.00 92.44 90 SER A CA 1
ATOM 693 C C . SER A 1 90 ? -15.167 -3.108 27.221 1.00 92.44 90 SER A C 1
ATOM 695 O O . SER A 1 90 ? -14.419 -2.913 28.176 1.00 92.44 90 SER A O 1
ATOM 697 N N . THR A 1 91 ? -16.186 -3.978 27.290 1.00 91.81 91 THR A N 1
ATOM 698 C CA . THR A 1 91 ? -16.539 -4.709 28.525 1.00 91.81 91 THR A CA 1
ATOM 699 C C . THR A 1 91 ? -15.467 -5.706 28.972 1.00 91.81 91 THR A C 1
ATOM 701 O O . THR A 1 91 ? -15.371 -6.025 30.158 1.00 91.81 91 THR A O 1
ATOM 704 N N . TYR A 1 92 ? -14.619 -6.170 28.047 1.00 86.88 92 TYR A N 1
ATOM 705 C CA . TYR A 1 92 ? -13.492 -7.047 28.363 1.00 86.88 92 TYR A CA 1
ATOM 706 C C . TYR A 1 92 ? -12.272 -6.272 28.881 1.00 86.88 92 TYR A C 1
ATOM 708 O O . TYR A 1 92 ? -11.380 -6.868 29.492 1.00 86.88 92 TYR A O 1
ATOM 716 N N . TYR A 1 93 ? -12.210 -4.953 28.662 1.00 83.12 93 TYR A N 1
ATOM 717 C CA . TYR A 1 93 ? -11.096 -4.130 29.114 1.00 83.12 93 TYR A CA 1
ATOM 718 C C . TYR A 1 93 ? -11.174 -3.899 30.626 1.00 83.12 93 TYR A C 1
ATOM 720 O O . TYR A 1 93 ? -12.090 -3.262 31.147 1.00 83.12 93 TYR A O 1
ATOM 728 N N . ARG A 1 94 ? -10.178 -4.406 31.356 1.00 82.94 94 ARG A N 1
ATOM 729 C CA . ARG A 1 94 ? -10.082 -4.241 32.808 1.00 82.94 94 ARG A CA 1
ATOM 730 C C . ARG A 1 94 ? -9.113 -3.119 33.153 1.00 82.94 94 ARG A C 1
ATOM 732 O O . ARG A 1 94 ? -7.928 -3.175 32.819 1.00 82.94 94 ARG A O 1
ATOM 739 N N . HIS A 1 95 ? -9.612 -2.125 33.880 1.00 78.31 95 HIS A N 1
ATOM 740 C CA . HIS A 1 95 ? -8.792 -1.042 34.413 1.00 78.31 95 HIS A CA 1
ATOM 741 C C . HIS A 1 95 ? -7.622 -1.597 35.241 1.00 78.31 95 HIS A C 1
ATOM 743 O O . HIS A 1 95 ? -7.804 -2.490 36.066 1.00 78.31 95 HIS A O 1
ATOM 749 N N . GLY A 1 96 ? -6.418 -1.072 35.001 1.00 77.88 96 GLY A N 1
ATOM 750 C CA . GLY A 1 96 ? -5.197 -1.461 35.715 1.00 77.88 96 GLY A CA 1
ATOM 751 C C . GLY A 1 96 ? -4.521 -2.750 35.232 1.00 77.88 96 GLY A C 1
ATOM 752 O O . GLY A 1 96 ? -3.440 -3.061 35.719 1.00 77.88 96 GLY A O 1
ATOM 753 N N . VAL A 1 97 ? -5.103 -3.486 34.276 1.00 78.94 97 VAL A N 1
ATOM 754 C CA . VAL A 1 97 ? -4.504 -4.731 33.747 1.00 78.94 97 VAL A CA 1
ATOM 755 C C . VAL A 1 97 ? -3.489 -4.461 32.636 1.00 78.94 97 VAL A C 1
ATOM 757 O O . VAL A 1 97 ? -2.504 -5.183 32.507 1.00 78.94 97 VAL A O 1
ATOM 760 N N . TYR A 1 98 ? -3.704 -3.406 31.852 1.00 79.06 98 TYR A N 1
ATOM 761 C CA . TYR A 1 98 ? -2.791 -2.974 30.802 1.00 79.06 98 TYR A CA 1
ATOM 762 C C . TYR A 1 98 ? -2.491 -1.484 30.949 1.00 79.06 98 TYR A C 1
ATOM 764 O O . TYR A 1 98 ? -3.389 -0.670 31.171 1.00 79.06 98 TYR A O 1
ATOM 772 N N . GLY A 1 99 ? -1.217 -1.131 30.817 1.00 73.94 99 GLY A N 1
ATOM 773 C CA . GLY A 1 99 ? -0.752 0.244 30.842 1.00 73.94 99 GLY A CA 1
ATOM 774 C C . GLY A 1 99 ? 0.642 0.352 30.240 1.00 73.94 99 GLY A C 1
ATOM 775 O O . GLY A 1 99 ? 1.487 -0.519 30.423 1.00 73.94 99 GLY A O 1
ATOM 776 N N . ASN A 1 100 ? 0.878 1.439 29.517 1.00 80.94 100 ASN A N 1
ATOM 777 C CA . ASN A 1 100 ? 2.194 1.841 29.032 1.00 80.94 100 ASN A CA 1
ATOM 778 C C . ASN A 1 100 ? 2.465 3.265 29.536 1.00 80.94 100 ASN A C 1
ATOM 780 O O . ASN A 1 100 ? 1.568 4.107 29.467 1.00 80.94 100 ASN A O 1
ATOM 784 N N . THR A 1 101 ? 3.686 3.545 30.000 1.00 85.62 101 THR A N 1
ATOM 785 C CA . THR A 1 101 ? 4.153 4.869 30.453 1.00 85.62 101 THR A CA 1
ATOM 786 C C . THR A 1 101 ? 3.799 6.004 29.487 1.00 85.62 101 THR A C 1
ATOM 788 O O . THR A 1 101 ? 3.521 7.116 29.920 1.00 85.62 101 THR A O 1
ATOM 791 N N . MET A 1 102 ? 3.784 5.725 28.181 1.00 88.12 102 MET A N 1
ATOM 792 C CA . MET A 1 102 ? 3.529 6.709 27.124 1.00 88.12 102 MET A CA 1
ATOM 793 C C . MET A 1 102 ? 2.066 6.755 26.654 1.00 88.12 102 MET A C 1
ATOM 795 O O . MET A 1 102 ? 1.748 7.482 25.709 1.00 88.12 102 MET A O 1
ATOM 799 N N . THR A 1 103 ? 1.165 5.995 27.288 1.00 88.62 103 THR A N 1
ATOM 800 C CA . THR A 1 103 ? -0.266 5.984 26.941 1.00 88.62 103 THR A CA 1
ATOM 801 C C . THR A 1 103 ? -0.855 7.376 27.127 1.00 88.62 103 THR A C 1
ATOM 803 O O . THR A 1 103 ? -0.713 7.975 28.188 1.00 88.62 103 THR A O 1
ATOM 806 N N . GLY A 1 104 ? -1.517 7.900 26.093 1.00 88.12 104 GLY A N 1
ATOM 807 C CA . GLY A 1 104 ? -2.144 9.221 26.156 1.00 88.12 104 GLY A CA 1
ATOM 808 C C . GLY A 1 104 ? -1.155 10.387 26.261 1.00 88.12 104 GLY A C 1
ATOM 809 O O . GLY A 1 104 ? -1.549 11.465 26.702 1.00 88.12 104 GLY A O 1
ATOM 810 N N . ASN A 1 105 ? 0.115 10.200 25.870 1.00 93.31 105 ASN A N 1
ATOM 811 C CA . ASN A 1 105 ? 1.100 11.281 25.893 1.00 93.31 105 ASN A CA 1
ATOM 812 C C . ASN A 1 105 ? 0.568 12.520 25.131 1.00 93.31 105 ASN A C 1
ATOM 814 O O . ASN A 1 105 ? 0.205 12.394 23.955 1.00 93.31 105 ASN A O 1
ATOM 818 N N . PRO A 1 106 ? 0.581 13.725 25.742 1.00 95.38 106 PRO A N 1
ATOM 819 C CA . PRO A 1 106 ? 0.024 14.934 25.137 1.00 95.38 106 PRO A CA 1
ATOM 820 C C . PRO A 1 106 ? 0.555 15.253 23.736 1.00 95.38 106 PRO A C 1
ATOM 822 O O . PRO A 1 106 ? -0.201 15.731 22.893 1.00 95.38 106 PRO A O 1
ATOM 825 N N . ARG A 1 107 ? 1.830 14.956 23.446 1.00 95.25 107 ARG A N 1
ATOM 826 C CA . ARG A 1 107 ? 2.423 15.188 22.121 1.00 95.25 107 ARG A CA 1
ATOM 827 C C . ARG A 1 107 ? 1.859 14.236 21.069 1.00 95.25 107 ARG A C 1
ATOM 829 O O . ARG A 1 107 ? 1.536 14.685 19.972 1.00 95.25 107 ARG A O 1
ATOM 836 N N . ALA A 1 108 ? 1.689 12.958 21.408 1.00 95.25 108 ALA A N 1
ATOM 837 C CA . ALA A 1 108 ? 1.049 11.983 20.525 1.00 95.25 108 ALA A CA 1
ATOM 838 C C . ALA A 1 108 ? -0.412 12.370 20.246 1.00 95.25 108 ALA A C 1
ATOM 840 O O . ALA A 1 108 ? -0.843 12.360 19.092 1.00 95.25 108 ALA A O 1
ATOM 841 N N . CYS A 1 109 ? -1.147 12.787 21.284 1.00 95.75 109 CYS A N 1
ATOM 842 C CA . CYS A 1 109 ? -2.530 13.251 21.170 1.00 95.75 109 CYS A CA 1
ATOM 843 C C . CYS A 1 109 ? -2.649 14.517 20.310 1.00 95.75 109 CYS A C 1
ATOM 845 O O . CYS A 1 109 ? -3.536 14.590 19.459 1.00 95.75 109 CYS A O 1
ATOM 847 N N . ALA A 1 110 ? -1.754 15.495 20.488 1.00 97.00 110 ALA A N 1
ATOM 848 C CA . ALA A 1 110 ? -1.744 16.730 19.706 1.00 97.00 110 ALA A CA 1
ATOM 849 C C . ALA A 1 110 ? -1.458 16.464 18.221 1.00 97.00 110 ALA A C 1
ATOM 851 O O . ALA A 1 110 ? -2.214 16.921 17.368 1.00 97.00 110 ALA A O 1
ATOM 852 N N . VAL A 1 111 ? -0.420 15.676 17.912 1.00 96.69 111 VAL A N 1
ATOM 853 C CA . VAL A 1 111 ? -0.078 15.291 16.530 1.00 96.69 111 VAL A CA 1
ATOM 854 C C . VAL A 1 111 ? -1.236 14.545 15.873 1.00 96.69 111 VAL A C 1
ATOM 856 O O . VAL A 1 111 ? -1.686 14.938 14.800 1.00 96.69 111 VAL A O 1
ATOM 859 N N . THR A 1 112 ? -1.762 13.523 16.548 1.00 96.38 112 THR A N 1
ATOM 860 C CA . THR A 1 112 ? -2.901 12.730 16.068 1.00 96.38 112 THR A CA 1
ATOM 861 C C . THR A 1 112 ? -4.111 13.615 15.790 1.00 96.38 112 THR A C 1
ATOM 863 O O . THR A 1 112 ? -4.687 13.560 14.709 1.00 96.38 112 THR A O 1
ATOM 866 N N . SER A 1 113 ? -4.472 14.484 16.737 1.00 96.62 113 SER A N 1
ATOM 867 C CA . SER A 1 113 ? -5.617 15.387 16.592 1.00 96.62 113 SER A CA 1
ATOM 868 C C . SER A 1 113 ? -5.448 16.342 15.413 1.00 96.62 113 SER A C 1
ATOM 870 O O . SER A 1 113 ? -6.417 16.601 14.705 1.00 96.62 113 SER A O 1
ATOM 872 N N . SER A 1 114 ? -4.239 16.862 15.185 1.00 96.81 114 SER A N 1
ATOM 873 C CA . SER A 1 114 ? -3.951 17.729 14.040 1.00 96.81 114 SER A CA 1
ATOM 874 C C . SER A 1 114 ? -4.077 16.983 12.713 1.00 96.81 114 SER A C 1
ATOM 876 O O . SER A 1 114 ? -4.731 17.490 11.808 1.00 96.81 114 SER A O 1
ATOM 878 N N . VAL A 1 115 ? -3.532 15.765 12.609 1.00 95.50 115 VAL A N 1
ATOM 879 C CA . VAL A 1 115 ? -3.656 14.929 11.400 1.00 95.50 115 VAL A CA 1
ATOM 880 C C . VAL A 1 115 ? -5.120 14.592 11.113 1.00 95.50 115 VAL A C 1
ATOM 882 O O . VAL A 1 115 ? -5.577 14.756 9.983 1.00 95.50 115 VAL A O 1
ATOM 885 N N . LEU A 1 116 ? -5.872 14.164 12.133 1.00 95.25 116 LEU A N 1
ATOM 886 C CA . LEU A 1 116 ? -7.297 13.854 12.001 1.00 95.25 116 LEU A CA 1
ATOM 887 C C . LEU A 1 116 ? -8.098 15.077 11.537 1.00 95.25 116 LEU A C 1
ATOM 889 O O . LEU A 1 116 ? -8.904 14.958 10.618 1.00 95.25 116 LEU A O 1
ATOM 893 N N . LYS A 1 117 ? -7.860 16.252 12.137 1.00 96.31 117 LYS A N 1
ATOM 894 C CA . LYS A 1 117 ? -8.526 17.507 11.754 1.00 96.31 117 LYS A CA 1
ATOM 895 C C . LYS A 1 117 ? -8.201 17.915 10.323 1.00 96.31 117 LYS A C 1
ATOM 897 O O . LYS A 1 117 ? -9.119 18.278 9.598 1.00 96.31 117 LYS A O 1
ATOM 902 N N . GLU A 1 118 ? -6.931 17.850 9.928 1.00 94.44 118 GLU A N 1
ATOM 903 C CA . GLU A 1 118 ? -6.509 18.214 8.574 1.00 94.44 118 GLU A CA 1
ATOM 904 C C . GLU A 1 118 ? -7.193 17.321 7.540 1.00 94.44 118 GLU A C 1
ATOM 906 O O . GLU A 1 118 ? -7.854 17.820 6.637 1.00 94.44 118 GLU A O 1
ATOM 911 N N . ILE A 1 119 ? -7.131 15.996 7.706 1.00 94.12 119 ILE A N 1
ATOM 912 C CA . ILE A 1 119 ? -7.746 15.078 6.740 1.00 94.12 119 ILE A CA 1
ATOM 913 C C . ILE A 1 119 ? -9.270 15.215 6.732 1.00 94.12 119 ILE A C 1
ATOM 915 O O . ILE A 1 119 ? -9.875 15.221 5.661 1.00 94.12 119 ILE A O 1
ATOM 919 N N . TYR A 1 120 ? -9.907 15.348 7.898 1.00 92.56 120 TYR A N 1
ATOM 920 C CA . TYR A 1 120 ? -11.362 15.471 7.982 1.00 92.56 120 TYR A CA 1
ATOM 921 C C . TYR A 1 120 ? -11.880 16.756 7.319 1.00 92.56 120 TYR A C 1
ATOM 923 O O . TYR A 1 120 ? -12.848 16.702 6.558 1.00 92.56 120 TYR A O 1
ATOM 931 N N . ASN A 1 121 ? -11.218 17.891 7.565 1.00 96.06 121 ASN A N 1
ATOM 932 C CA . ASN A 1 121 ? -11.624 19.199 7.045 1.00 96.06 121 ASN A CA 1
ATOM 933 C C . ASN A 1 121 ? -11.185 19.448 5.595 1.00 96.06 121 ASN A C 1
ATOM 935 O O . ASN A 1 121 ? -11.620 20.431 4.996 1.00 96.06 121 ASN A O 1
ATOM 939 N N . ASN A 1 122 ? -10.342 18.584 5.027 1.00 96.62 122 ASN A N 1
ATOM 940 C CA . ASN A 1 122 ? -9.798 18.738 3.685 1.00 96.62 122 ASN A CA 1
ATOM 941 C C . ASN A 1 122 ? -10.384 17.682 2.721 1.00 96.62 122 ASN A C 1
ATOM 943 O O . ASN A 1 122 ? -9.763 16.643 2.461 1.00 96.62 122 ASN A O 1
ATOM 947 N N . PRO A 1 123 ? -11.588 17.918 2.155 1.00 96.12 123 PRO A N 1
ATOM 948 C CA . PRO A 1 123 ? -12.224 16.975 1.234 1.00 96.12 123 PRO A CA 1
ATOM 949 C C . PRO A 1 123 ? -11.406 16.763 -0.044 1.00 96.12 123 PRO A C 1
ATOM 951 O O . PRO A 1 123 ? -11.487 15.690 -0.640 1.00 96.12 123 PRO A O 1
ATOM 954 N N . HIS A 1 124 ? -10.589 17.747 -0.438 1.00 97.44 124 HIS A N 1
ATOM 955 C CA . HIS A 1 124 ? -9.679 17.620 -1.570 1.00 97.44 124 HIS A CA 1
ATOM 956 C C . HIS A 1 124 ? -8.651 16.508 -1.330 1.00 97.44 124 HIS A C 1
ATOM 958 O O . HIS A 1 124 ? -8.529 15.627 -2.172 1.00 97.44 124 HIS A O 1
ATOM 964 N N . ILE A 1 125 ? -7.977 16.476 -0.172 1.00 96.88 125 ILE A N 1
ATOM 965 C CA . ILE A 1 125 ? -7.021 15.401 0.157 1.00 96.88 125 ILE A CA 1
ATOM 966 C C . ILE A 1 125 ? -7.709 14.031 0.145 1.00 96.88 125 ILE A C 1
ATOM 968 O O . ILE A 1 125 ? -7.209 13.090 -0.471 1.00 96.88 125 ILE A O 1
ATOM 972 N N . ARG A 1 126 ? -8.877 13.913 0.789 1.00 97.12 126 ARG A N 1
ATOM 973 C CA . ARG A 1 126 ? -9.631 12.648 0.850 1.00 97.12 126 ARG A CA 1
ATOM 974 C C . ARG A 1 126 ? -9.998 12.142 -0.542 1.00 97.12 126 ARG A C 1
ATOM 976 O O . ARG A 1 126 ? -9.891 10.949 -0.813 1.00 97.12 126 ARG A O 1
ATOM 983 N N . ARG A 1 127 ? -10.407 13.054 -1.426 1.00 97.88 127 ARG A N 1
ATOM 984 C CA . ARG A 1 127 ? -10.735 12.732 -2.812 1.00 97.88 127 ARG A CA 1
ATOM 985 C C . ARG A 1 127 ? -9.490 12.383 -3.628 1.00 97.88 127 ARG A C 1
ATOM 987 O O . ARG A 1 127 ? -9.517 11.395 -4.357 1.00 97.88 127 ARG A O 1
ATOM 994 N N . ASN A 1 128 ? -8.400 13.127 -3.446 1.00 98.50 128 ASN A N 1
ATOM 995 C CA . ASN A 1 128 ? -7.133 12.899 -4.134 1.00 98.50 128 ASN A CA 1
ATOM 996 C C . ASN A 1 128 ? -6.588 11.491 -3.873 1.00 98.50 128 ASN A C 1
ATOM 998 O O . ASN A 1 128 ? -6.113 10.847 -4.798 1.00 98.50 128 ASN A O 1
ATOM 1002 N N . ILE A 1 129 ? -6.730 10.974 -2.648 1.00 98.25 129 ILE A N 1
ATOM 1003 C CA . ILE A 1 129 ? -6.333 9.600 -2.302 1.00 98.25 129 ILE A CA 1
ATOM 1004 C C . ILE A 1 129 ? -6.990 8.563 -3.229 1.00 98.25 129 ILE A C 1
ATOM 1006 O O . ILE A 1 129 ? -6.322 7.659 -3.734 1.00 98.25 129 ILE A O 1
ATOM 1010 N N . ILE A 1 130 ? -8.293 8.705 -3.469 1.00 98.19 130 ILE A N 1
ATOM 1011 C CA . ILE A 1 130 ? -9.061 7.785 -4.314 1.00 98.19 130 ILE A CA 1
ATOM 1012 C C . ILE A 1 130 ? -8.696 8.003 -5.786 1.00 98.19 130 ILE A C 1
ATOM 1014 O O . ILE A 1 130 ? -8.370 7.052 -6.497 1.00 98.19 130 ILE A O 1
ATOM 1018 N N . ASP A 1 131 ? -8.721 9.259 -6.236 1.00 98.69 131 ASP A N 1
ATOM 1019 C CA . ASP A 1 131 ? -8.533 9.607 -7.646 1.00 98.69 131 ASP A CA 1
ATOM 1020 C C . ASP A 1 131 ? -7.115 9.286 -8.133 1.00 98.69 131 ASP A C 1
ATOM 1022 O O . ASP A 1 131 ? -6.945 8.727 -9.218 1.00 98.69 131 ASP A O 1
ATOM 1026 N N . MET A 1 132 ? -6.093 9.589 -7.331 1.00 98.81 132 MET A N 1
ATOM 1027 C CA . MET A 1 132 ? -4.699 9.292 -7.667 1.00 98.81 132 MET A CA 1
ATOM 1028 C C . MET A 1 132 ? -4.372 7.810 -7.528 1.00 98.81 132 MET A C 1
ATOM 1030 O O . MET A 1 132 ? -3.597 7.293 -8.327 1.00 98.81 132 MET A O 1
ATOM 1034 N N . GLY A 1 133 ? -5.014 7.101 -6.596 1.00 98.56 133 GLY A N 1
ATOM 1035 C CA . GLY A 1 133 ? -4.941 5.643 -6.541 1.00 98.56 133 GLY A CA 1
ATOM 1036 C C . GLY A 1 133 ? -5.442 5.002 -7.832 1.00 98.56 133 GLY A C 1
ATOM 1037 O O . GLY A 1 133 ? -4.731 4.235 -8.478 1.00 98.56 133 GLY A O 1
ATOM 1038 N N . GLN A 1 134 ? -6.642 5.389 -8.272 1.00 98.50 134 GLN A N 1
ATOM 1039 C CA . GLN A 1 134 ? -7.209 4.906 -9.531 1.00 98.50 134 GLN A CA 1
ATOM 1040 C C . GLN A 1 134 ? -6.357 5.308 -10.744 1.00 98.50 134 GLN A C 1
ATOM 1042 O O . GLN A 1 134 ? -6.186 4.513 -11.672 1.00 98.50 134 GLN A O 1
ATOM 1047 N N . TYR A 1 135 ? -5.816 6.529 -10.744 1.00 98.81 135 TYR A N 1
ATOM 1048 C CA . TYR A 1 135 ? -4.906 6.996 -11.785 1.00 98.81 135 TYR A CA 1
ATOM 1049 C C . TYR A 1 135 ? -3.643 6.131 -11.859 1.00 98.81 135 TYR A C 1
ATOM 1051 O O . TYR A 1 135 ? -3.329 5.629 -12.937 1.00 98.81 135 TYR A O 1
ATOM 1059 N N . ALA A 1 136 ? -2.972 5.884 -10.730 1.00 98.75 136 ALA A N 1
ATOM 1060 C CA . ALA A 1 136 ? -1.777 5.046 -10.663 1.00 98.75 136 ALA A CA 1
ATOM 1061 C C . ALA A 1 136 ? -2.039 3.638 -11.205 1.00 98.75 136 ALA A C 1
ATOM 1063 O O . ALA A 1 136 ? -1.301 3.173 -12.073 1.00 98.75 136 ALA A O 1
ATOM 1064 N N . ILE A 1 137 ? -3.130 2.993 -10.777 1.00 98.69 137 ILE A N 1
ATOM 1065 C CA . ILE A 1 137 ? -3.517 1.669 -11.284 1.00 98.69 137 ILE A CA 1
ATOM 1066 C C . ILE A 1 137 ? -3.691 1.684 -12.802 1.00 98.69 137 ILE A C 1
ATOM 1068 O O . ILE A 1 137 ? -3.168 0.811 -13.490 1.00 98.69 137 ILE A O 1
ATOM 1072 N N . ASN A 1 138 ? -4.377 2.688 -13.349 1.00 98.75 138 ASN A N 1
ATOM 1073 C CA . ASN A 1 138 ? -4.577 2.793 -14.794 1.00 98.75 138 ASN A CA 1
ATOM 1074 C C . ASN A 1 138 ? -3.254 3.005 -15.549 1.00 98.75 138 ASN A C 1
ATOM 1076 O O . ASN A 1 138 ? -3.055 2.420 -16.614 1.00 98.75 138 ASN A O 1
ATOM 1080 N N . GLN A 1 139 ? -2.341 3.814 -15.010 1.00 98.38 139 GLN A N 1
ATOM 1081 C CA . GLN A 1 139 ? -1.041 4.067 -15.632 1.00 98.38 139 GLN A CA 1
ATOM 1082 C C . GLN A 1 139 ? -0.135 2.830 -15.591 1.00 98.38 139 GLN A C 1
ATOM 1084 O O . GLN A 1 139 ? 0.487 2.497 -16.599 1.00 98.38 139 GLN A O 1
ATOM 1089 N N . TYR A 1 140 ? -0.113 2.092 -14.480 1.00 98.62 140 TYR A N 1
ATOM 1090 C CA . TYR A 1 140 ? 0.632 0.836 -14.400 1.00 98.62 140 TYR A CA 1
ATOM 1091 C C . TYR A 1 140 ? 0.010 -0.281 -15.236 1.00 98.62 140 TYR A C 1
ATOM 1093 O O . TYR A 1 140 ? 0.755 -1.065 -15.811 1.00 98.62 140 TYR A O 1
ATOM 1101 N N . LYS A 1 141 ? -1.317 -0.319 -15.409 1.00 98.44 141 LYS A N 1
ATOM 1102 C CA . LYS A 1 141 ? -1.957 -1.227 -16.378 1.00 98.44 141 LYS A CA 1
ATOM 1103 C C . LYS A 1 141 ? -1.541 -0.922 -17.817 1.00 98.44 141 LYS A C 1
ATOM 1105 O O . LYS A 1 141 ? -1.225 -1.828 -18.570 1.00 98.44 141 LYS A O 1
ATOM 1110 N N . ARG A 1 142 ? -1.406 0.354 -18.188 1.00 96.69 142 ARG A N 1
ATOM 1111 C CA . ARG A 1 142 ? -0.831 0.725 -19.497 1.00 96.69 142 ARG A CA 1
ATOM 1112 C C . ARG A 1 142 ? 0.634 0.312 -19.633 1.00 96.69 142 ARG A C 1
ATOM 1114 O O . ARG A 1 142 ? 1.086 0.024 -20.738 1.00 96.69 142 ARG A O 1
ATOM 1121 N N . LEU A 1 143 ? 1.399 0.329 -18.539 1.00 94.62 143 LEU A N 1
ATOM 1122 C CA . LEU A 1 143 ? 2.762 -0.203 -18.530 1.00 94.62 143 LEU A CA 1
ATOM 1123 C C . LEU A 1 143 ? 2.750 -1.730 -18.681 1.00 94.62 143 LEU A C 1
ATOM 1125 O O . LEU A 1 143 ? 3.551 -2.261 -19.442 1.00 94.62 143 LEU A O 1
ATOM 1129 N N . GLN A 1 144 ? 1.813 -2.414 -18.027 1.00 97.88 144 GLN A N 1
ATOM 1130 C CA . GLN A 1 144 ? 1.577 -3.844 -18.190 1.00 97.88 144 GLN A CA 1
ATOM 1131 C C . GLN A 1 144 ? 1.244 -4.208 -19.638 1.00 97.88 144 GLN A C 1
ATOM 1133 O O . GLN A 1 144 ? 1.850 -5.130 -20.166 1.00 97.88 144 GLN A O 1
ATOM 1138 N N . ASP A 1 145 ? 0.380 -3.450 -20.315 1.00 95.62 145 ASP A N 1
ATOM 1139 C CA . ASP A 1 145 ? 0.063 -3.682 -21.731 1.00 95.62 145 ASP A CA 1
ATOM 1140 C C . ASP A 1 145 ? 1.308 -3.583 -22.634 1.00 95.62 145 ASP A C 1
ATOM 1142 O O . ASP A 1 145 ? 1.409 -4.279 -23.643 1.00 95.62 145 ASP A O 1
ATOM 1146 N N . LYS A 1 146 ? 2.275 -2.727 -22.270 1.00 91.06 146 LYS A N 1
ATOM 1147 C CA . LYS A 1 146 ? 3.554 -2.579 -22.986 1.00 91.06 146 LYS A CA 1
ATOM 1148 C C . LYS A 1 146 ? 4.555 -3.682 -22.647 1.00 91.06 146 LYS A C 1
ATOM 1150 O O . LYS A 1 146 ? 5.300 -4.104 -23.523 1.00 91.06 146 LYS A O 1
ATOM 1155 N N . PHE A 1 147 ? 4.565 -4.142 -21.397 1.00 92.19 147 PHE A N 1
ATOM 1156 C CA . PHE A 1 147 ? 5.495 -5.148 -20.884 1.00 92.19 147 PHE A CA 1
ATOM 1157 C C . PHE A 1 147 ? 4.752 -6.342 -20.251 1.00 92.19 147 PHE A C 1
ATOM 1159 O O . PHE A 1 147 ? 4.969 -6.645 -19.072 1.00 92.19 147 PHE A O 1
ATOM 1166 N N . PRO A 1 148 ? 3.895 -7.064 -21.001 1.00 93.25 148 PRO A N 1
ATOM 1167 C CA . PRO A 1 148 ? 3.013 -8.090 -20.430 1.00 93.25 148 PRO A CA 1
ATOM 1168 C C . PRO A 1 148 ? 3.770 -9.328 -19.930 1.00 93.25 148 PRO A C 1
ATOM 1170 O O . PRO A 1 148 ? 3.259 -10.100 -19.127 1.00 93.25 148 PRO A O 1
ATOM 1173 N N . HIS A 1 149 ? 5.004 -9.522 -20.397 1.00 88.81 149 HIS A N 1
ATOM 1174 C CA . HIS A 1 149 ? 5.898 -10.584 -19.941 1.00 88.81 149 HIS A CA 1
ATOM 1175 C C . HIS A 1 149 ? 6.635 -10.225 -18.637 1.00 88.81 149 HIS A C 1
ATOM 1177 O O . HIS A 1 149 ? 7.195 -11.106 -17.989 1.00 88.81 149 HIS A O 1
ATOM 1183 N N . ALA A 1 150 ? 6.662 -8.940 -18.267 1.00 94.75 150 ALA A N 1
ATOM 1184 C CA . ALA A 1 150 ? 7.385 -8.430 -17.110 1.00 94.75 150 ALA A CA 1
ATOM 1185 C C . ALA A 1 150 ? 6.452 -8.038 -15.963 1.00 94.75 150 ALA A C 1
ATOM 1187 O O . ALA A 1 150 ? 6.763 -8.328 -14.813 1.00 94.75 150 ALA A O 1
ATOM 1188 N N . VAL A 1 151 ? 5.324 -7.389 -16.258 1.00 97.44 151 VAL A N 1
ATOM 1189 C CA . VAL A 1 151 ? 4.326 -6.978 -15.263 1.00 97.44 151 VAL A CA 1
ATOM 1190 C C . VAL A 1 151 ? 3.164 -7.965 -15.295 1.00 97.44 151 VAL A C 1
ATOM 1192 O O . VAL A 1 151 ? 2.387 -8.000 -16.245 1.00 97.44 151 VAL A O 1
ATOM 1195 N N . VAL A 1 152 ? 3.047 -8.779 -14.252 1.00 97.12 152 VAL A N 1
ATOM 1196 C CA . VAL A 1 152 ? 2.070 -9.877 -14.194 1.00 97.12 152 VAL A CA 1
ATOM 1197 C C . VAL A 1 152 ? 0.710 -9.393 -13.713 1.00 97.12 152 VAL A C 1
ATOM 1199 O O . VAL A 1 152 ? -0.314 -9.866 -14.194 1.00 97.12 152 VAL A O 1
ATOM 1202 N N . ASP A 1 153 ? 0.699 -8.445 -12.777 1.00 97.75 153 ASP A N 1
ATOM 1203 C CA . ASP A 1 153 ? -0.525 -7.882 -12.216 1.00 97.75 153 ASP A CA 1
ATOM 1204 C C . ASP A 1 153 ? -0.287 -6.481 -11.637 1.00 97.75 153 ASP A C 1
ATOM 1206 O O . ASP A 1 153 ? 0.841 -6.083 -11.328 1.00 97.75 153 ASP A O 1
ATOM 1210 N N . VAL A 1 154 ? -1.373 -5.732 -11.471 1.00 98.19 154 VAL A N 1
ATOM 1211 C CA . VAL A 1 154 ? -1.400 -4.414 -10.841 1.00 98.19 154 VAL A CA 1
ATOM 1212 C C . VAL A 1 154 ? -2.576 -4.376 -9.868 1.00 98.19 154 VAL A C 1
ATOM 1214 O O . VAL A 1 154 ? -3.738 -4.343 -10.280 1.00 98.19 154 VAL A O 1
ATOM 1217 N N . SER A 1 155 ? -2.272 -4.329 -8.572 1.00 97.56 155 SER A N 1
ATOM 1218 C CA . SER A 1 155 ? -3.260 -4.320 -7.488 1.00 97.56 155 SER A CA 1
ATOM 1219 C C . SER A 1 155 ? -3.239 -2.991 -6.740 1.00 97.56 155 SER A C 1
ATOM 1221 O O . SER A 1 155 ? -2.208 -2.327 -6.650 1.00 97.56 155 SER A O 1
ATOM 1223 N N . GLY A 1 156 ? -4.369 -2.579 -6.167 1.00 97.44 156 GLY A N 1
ATOM 1224 C CA . GLY A 1 156 ? -4.377 -1.406 -5.302 1.00 97.44 156 GLY A CA 1
ATOM 1225 C C . GLY A 1 156 ? -5.739 -0.928 -4.857 1.00 97.44 156 GLY A C 1
ATOM 1226 O O . GLY A 1 156 ? -6.744 -1.129 -5.535 1.00 97.44 156 GLY A O 1
ATOM 1227 N N . THR A 1 157 ? -5.728 -0.240 -3.720 1.00 98.31 157 THR A N 1
ATOM 1228 C CA . THR A 1 157 ? -6.872 0.475 -3.162 1.00 98.31 157 THR A CA 1
ATOM 1229 C C . THR A 1 157 ? -6.385 1.835 -2.676 1.00 98.31 157 THR A C 1
ATOM 1231 O O . THR A 1 157 ? -5.558 1.918 -1.766 1.00 98.31 157 THR A O 1
ATOM 1234 N N . GLY A 1 158 ? -6.868 2.912 -3.301 1.00 98.31 158 GLY A N 1
ATOM 1235 C CA . GLY A 1 158 ? -6.349 4.262 -3.068 1.00 98.31 158 GLY A CA 1
ATOM 1236 C C . GLY A 1 158 ? -4.843 4.354 -3.294 1.00 98.31 158 GLY A C 1
ATOM 1237 O O . GLY A 1 158 ? -4.306 3.784 -4.240 1.00 98.31 158 GLY A O 1
ATOM 1238 N N . LEU A 1 159 ? -4.144 5.039 -2.392 1.00 98.44 159 LEU A N 1
ATOM 1239 C CA . LEU A 1 159 ? -2.693 5.237 -2.437 1.00 98.44 159 LEU A CA 1
ATOM 1240 C C . LEU A 1 159 ? -1.900 4.099 -1.777 1.00 98.44 159 LEU A C 1
ATOM 1242 O O . LEU A 1 159 ? -0.783 4.313 -1.310 1.00 98.44 159 LEU A O 1
ATOM 1246 N N . LEU A 1 160 ? -2.478 2.902 -1.692 1.00 98.38 160 LEU A N 1
ATOM 1247 C CA . LEU A 1 160 ? -1.768 1.662 -1.398 1.00 98.38 160 LEU A CA 1
ATOM 1248 C C . LEU A 1 160 ? -1.935 0.749 -2.613 1.00 98.38 160 LEU A C 1
ATOM 1250 O O . LEU A 1 160 ? -2.966 0.096 -2.772 1.00 98.38 160 LEU A O 1
ATOM 1254 N N . TYR A 1 161 ? -0.932 0.744 -3.485 1.00 98.25 161 TYR A N 1
ATOM 1255 C CA . TYR A 1 161 ? -0.942 -0.017 -4.733 1.00 98.25 161 TYR A CA 1
ATOM 1256 C C . TYR A 1 161 ? 0.393 -0.716 -4.964 1.00 98.25 161 TYR A C 1
ATOM 1258 O O . TYR A 1 161 ? 1.419 -0.345 -4.387 1.00 98.25 161 TYR A O 1
ATOM 1266 N N . ALA A 1 162 ? 0.377 -1.745 -5.803 1.00 98.44 162 ALA A N 1
ATOM 1267 C CA . ALA A 1 162 ? 1.554 -2.502 -6.167 1.00 98.44 162 ALA A CA 1
ATOM 1268 C C . ALA A 1 162 ? 1.560 -2.945 -7.627 1.00 98.44 162 ALA A C 1
ATOM 1270 O O . ALA A 1 162 ? 0.525 -3.098 -8.274 1.00 98.44 162 ALA A O 1
ATOM 1271 N N . VAL A 1 163 ? 2.778 -3.162 -8.114 1.00 98.50 163 VAL A N 1
ATOM 1272 C CA . VAL A 1 163 ? 3.075 -3.686 -9.443 1.00 98.50 163 VAL A CA 1
ATOM 1273 C C . VAL A 1 163 ? 3.795 -5.009 -9.257 1.00 98.50 163 VAL A C 1
ATOM 1275 O O . VAL A 1 163 ? 4.921 -5.039 -8.757 1.00 98.50 163 VAL A O 1
ATOM 1278 N N . HIS A 1 164 ? 3.130 -6.099 -9.623 1.00 98.06 164 HIS A N 1
ATOM 1279 C CA . HIS A 1 164 ? 3.654 -7.454 -9.495 1.00 98.06 164 HIS A CA 1
ATOM 1280 C C . HIS A 1 164 ? 4.507 -7.764 -10.715 1.00 98.06 164 HIS A C 1
ATOM 1282 O O . HIS A 1 164 ? 4.028 -7.679 -11.848 1.00 98.06 164 HIS A O 1
ATOM 1288 N N . LEU A 1 165 ? 5.775 -8.099 -10.491 1.00 96.94 165 LEU A N 1
ATOM 1289 C CA . LEU A 1 165 ? 6.717 -8.418 -11.554 1.00 96.94 165 LEU A CA 1
ATOM 1290 C C . LEU A 1 165 ? 6.859 -9.927 -11.716 1.00 96.94 165 LEU A C 1
ATOM 1292 O O . LEU A 1 165 ? 6.738 -10.698 -10.760 1.00 96.94 165 LEU A O 1
ATOM 1296 N N . HIS A 1 166 ? 7.138 -10.355 -12.943 1.00 95.69 166 HIS A N 1
ATOM 1297 C CA . HIS A 1 166 ? 7.418 -11.749 -13.239 1.00 95.69 166 HIS A CA 1
ATOM 1298 C C . HIS A 1 166 ? 8.599 -12.214 -12.387 1.00 95.69 166 HIS A C 1
ATOM 1300 O O . HIS A 1 166 ? 9.558 -11.472 -12.204 1.00 95.69 166 HIS A O 1
ATOM 1306 N N . LYS A 1 167 ? 8.543 -13.446 -11.876 1.00 90.69 167 LYS A N 1
ATOM 1307 C CA . LYS A 1 167 ? 9.553 -14.010 -10.960 1.00 90.69 167 LYS A CA 1
ATOM 1308 C C . LYS A 1 167 ? 10.996 -13.949 -11.487 1.00 90.69 167 LYS A C 1
ATOM 1310 O O . LYS A 1 167 ? 11.933 -13.925 -10.697 1.00 90.69 167 LYS A O 1
ATOM 1315 N N . ASP A 1 168 ? 11.164 -13.912 -12.809 1.00 86.25 168 ASP A N 1
ATOM 1316 C CA . ASP A 1 168 ? 12.474 -13.811 -13.469 1.00 86.25 168 ASP A CA 1
ATOM 1317 C C . ASP A 1 168 ? 13.069 -12.390 -13.375 1.00 86.25 168 ASP A C 1
ATOM 1319 O O . ASP A 1 168 ? 14.247 -12.188 -13.660 1.00 86.25 168 ASP A O 1
ATOM 1323 N N . ILE A 1 169 ? 12.264 -11.404 -12.973 1.00 88.38 169 ILE A N 1
ATOM 1324 C CA . ILE A 1 169 ? 12.666 -10.021 -12.727 1.00 88.38 169 ILE A CA 1
ATOM 1325 C C . ILE A 1 169 ? 12.675 -9.818 -11.211 1.00 88.38 169 ILE A C 1
ATOM 1327 O O . ILE A 1 169 ? 11.613 -9.633 -10.606 1.00 88.38 169 ILE A O 1
ATOM 1331 N N . PRO A 1 170 ? 13.850 -9.871 -10.563 1.00 85.62 170 PRO A N 1
ATOM 1332 C CA . PRO A 1 170 ? 13.913 -9.770 -9.117 1.00 85.62 170 PRO A CA 1
ATOM 1333 C C . PRO A 1 170 ? 13.465 -8.378 -8.664 1.00 85.62 170 PRO A C 1
ATOM 1335 O O . PRO A 1 170 ? 13.995 -7.366 -9.118 1.00 85.62 170 PRO A O 1
ATOM 1338 N N . VAL A 1 171 ? 12.525 -8.300 -7.721 1.00 92.06 171 VAL A N 1
ATOM 1339 C CA . VAL A 1 171 ? 12.231 -7.033 -7.033 1.00 92.06 171 VAL A CA 1
ATOM 1340 C C . VAL A 1 171 ? 13.292 -6.752 -5.969 1.00 92.06 171 VAL A C 1
ATOM 1342 O O . VAL A 1 171 ? 13.872 -5.664 -5.947 1.00 92.06 171 VAL A O 1
ATOM 1345 N N . VAL A 1 172 ? 13.584 -7.749 -5.126 1.00 85.00 172 VAL A N 1
ATOM 1346 C CA . VAL A 1 172 ? 14.513 -7.642 -3.991 1.00 85.00 172 VAL A CA 1
ATOM 1347 C C . VAL A 1 172 ? 15.868 -8.245 -4.357 1.00 85.00 172 VAL A C 1
ATOM 1349 O O . VAL A 1 172 ? 16.158 -9.410 -4.095 1.00 85.00 172 VAL A O 1
ATOM 1352 N N . ALA A 1 173 ? 16.711 -7.432 -4.985 1.00 68.75 173 ALA A N 1
ATOM 1353 C CA . ALA A 1 173 ? 18.118 -7.721 -5.254 1.00 68.75 173 ALA A CA 1
ATOM 1354 C C . ALA A 1 173 ? 18.864 -6.402 -5.502 1.00 68.75 173 ALA A C 1
ATOM 1356 O O . ALA A 1 173 ? 18.235 -5.377 -5.747 1.00 68.75 173 ALA A O 1
ATOM 1357 N N . PHE A 1 174 ? 20.199 -6.418 -5.506 1.00 59.22 174 PHE A N 1
ATOM 1358 C CA . PHE A 1 174 ? 20.992 -5.233 -5.873 1.00 59.22 174 PHE A CA 1
ATOM 1359 C C . PHE A 1 174 ? 20.740 -4.789 -7.328 1.00 59.22 174 PHE A C 1
ATOM 1361 O O . PHE A 1 174 ? 20.683 -3.605 -7.631 1.00 59.22 174 PHE A O 1
ATOM 1368 N N . THR A 1 175 ? 20.508 -5.742 -8.230 1.00 66.31 175 THR A N 1
ATOM 1369 C CA . THR A 1 175 ? 20.049 -5.487 -9.609 1.00 66.31 175 THR A CA 1
ATOM 1370 C C . THR A 1 175 ? 18.522 -5.465 -9.729 1.00 66.31 175 THR A C 1
ATOM 1372 O O . THR A 1 175 ? 17.972 -5.380 -10.828 1.00 66.31 175 THR A O 1
ATOM 1375 N N . GLY A 1 176 ? 17.827 -5.598 -8.599 1.00 80.38 176 GLY A N 1
ATOM 1376 C CA . GLY A 1 176 ? 16.384 -5.712 -8.557 1.00 80.38 176 GLY A CA 1
ATOM 1377 C C . GLY A 1 176 ? 15.688 -4.371 -8.718 1.00 80.38 176 GLY A C 1
ATOM 1378 O O . GLY A 1 176 ? 16.270 -3.308 -8.478 1.00 80.38 176 GLY A O 1
ATOM 1379 N N . ALA A 1 177 ? 14.420 -4.438 -9.109 1.00 92.00 177 ALA A N 1
ATOM 1380 C CA . ALA A 1 177 ? 13.628 -3.262 -9.437 1.00 92.00 177 ALA A CA 1
ATOM 1381 C C . ALA A 1 177 ? 13.547 -2.262 -8.269 1.00 92.00 177 ALA A C 1
ATOM 1383 O O . ALA A 1 177 ? 13.633 -1.057 -8.492 1.00 92.00 177 ALA A O 1
ATOM 1384 N N . GLU A 1 178 ? 13.435 -2.739 -7.020 1.00 94.31 178 GLU A N 1
ATOM 1385 C CA . GLU A 1 178 ? 13.353 -1.858 -5.847 1.00 94.31 178 GLU A CA 1
ATOM 1386 C C . GLU A 1 178 ? 14.645 -1.058 -5.661 1.00 94.31 178 GLU A C 1
ATOM 1388 O O . GLU A 1 178 ? 14.605 0.165 -5.511 1.00 94.31 178 GLU A O 1
ATOM 1393 N N . HIS A 1 179 ? 15.791 -1.744 -5.672 1.00 87.81 179 HIS A N 1
ATOM 1394 C CA . HIS A 1 179 ? 17.087 -1.105 -5.474 1.00 87.81 179 HIS A CA 1
ATOM 1395 C C . HIS A 1 179 ? 17.376 -0.107 -6.596 1.00 87.81 179 HIS A C 1
ATOM 1397 O O . HIS A 1 179 ? 17.726 1.040 -6.318 1.00 87.81 179 HIS A O 1
ATOM 1403 N N . TRP A 1 180 ? 17.146 -0.510 -7.850 1.00 92.44 180 TRP A N 1
ATOM 1404 C CA . TRP A 1 180 ? 17.351 0.364 -9.000 1.00 92.44 180 TRP A CA 1
ATOM 1405 C C . TRP A 1 180 ? 16.494 1.629 -8.894 1.00 92.44 180 TRP A C 1
ATOM 1407 O O . TRP A 1 180 ? 17.025 2.734 -8.980 1.00 92.44 180 TRP A O 1
ATOM 1417 N N . LEU A 1 181 ? 15.193 1.497 -8.620 1.00 95.31 181 LEU A N 1
ATOM 1418 C CA . LEU A 1 181 ? 14.294 2.644 -8.472 1.00 95.31 181 LEU A CA 1
ATOM 1419 C C . LEU A 1 181 ? 14.733 3.582 -7.341 1.00 95.31 181 LEU A C 1
ATOM 1421 O O . LEU A 1 181 ? 14.776 4.798 -7.539 1.00 95.31 181 LEU A O 1
ATOM 1425 N N . ARG A 1 182 ? 15.138 3.033 -6.190 1.00 93.88 182 ARG A N 1
ATOM 1426 C CA . ARG A 1 182 ? 15.640 3.816 -5.051 1.00 93.88 182 ARG A CA 1
ATOM 1427 C C . ARG A 1 182 ? 16.916 4.586 -5.374 1.00 93.88 182 ARG A C 1
ATOM 1429 O O . ARG A 1 182 ? 17.002 5.765 -5.034 1.00 93.88 182 ARG A O 1
ATOM 1436 N N . CYS A 1 183 ? 17.876 3.962 -6.057 1.00 91.31 183 CYS A N 1
ATOM 1437 C CA . CYS A 1 183 ? 19.105 4.625 -6.505 1.00 91.31 183 CYS A CA 1
ATOM 1438 C C . CYS A 1 183 ? 18.839 5.760 -7.502 1.00 91.31 183 CYS A C 1
ATOM 1440 O O . CYS A 1 183 ? 19.633 6.691 -7.589 1.00 91.31 183 CYS A O 1
ATOM 1442 N N . HIS A 1 184 ? 17.704 5.719 -8.200 1.00 91.62 184 HIS A N 1
ATOM 1443 C CA . HIS A 1 184 ? 17.283 6.760 -9.133 1.00 91.62 184 HIS A CA 1
ATOM 1444 C C . HIS A 1 184 ? 16.195 7.684 -8.557 1.00 91.62 184 HIS A C 1
ATOM 1446 O O . HIS A 1 184 ? 15.449 8.319 -9.302 1.00 91.62 184 HIS A O 1
ATOM 1452 N N . GLY A 1 185 ? 16.107 7.779 -7.226 1.00 93.25 185 GLY A N 1
ATOM 1453 C CA . GLY A 1 185 ? 15.292 8.779 -6.534 1.00 93.25 185 GLY A CA 1
ATOM 1454 C C . GLY A 1 185 ? 13.825 8.404 -6.321 1.00 93.25 185 GLY A C 1
ATOM 1455 O O . GLY A 1 185 ? 13.060 9.231 -5.828 1.00 93.25 185 GLY A O 1
ATOM 1456 N N . ILE A 1 186 ? 13.415 7.173 -6.640 1.00 96.00 186 ILE A N 1
ATOM 1457 C CA . ILE A 1 186 ? 12.047 6.696 -6.414 1.00 96.00 186 ILE A CA 1
ATOM 1458 C C . ILE A 1 186 ? 11.987 5.874 -5.129 1.00 96.00 186 ILE A C 1
ATOM 1460 O O . ILE A 1 186 ? 12.428 4.727 -5.063 1.00 96.00 186 ILE A O 1
ATOM 1464 N N . GLY A 1 187 ? 11.400 6.469 -4.090 1.00 94.75 187 GLY A N 1
ATOM 1465 C CA . GLY A 1 187 ? 11.109 5.785 -2.835 1.00 94.75 187 GLY A CA 1
ATOM 1466 C C . GLY A 1 187 ? 10.028 4.721 -3.021 1.00 94.75 187 GLY A C 1
ATOM 1467 O O . GLY A 1 187 ? 8.841 5.031 -3.029 1.00 94.75 187 GLY A O 1
ATOM 1468 N N . VAL A 1 188 ? 10.446 3.465 -3.136 1.00 96.19 188 VAL A N 1
ATOM 1469 C CA . VAL A 1 188 ? 9.574 2.287 -3.227 1.00 96.19 188 VAL A CA 1
ATOM 1470 C C . VAL A 1 188 ? 10.100 1.197 -2.298 1.00 96.19 188 VAL A C 1
ATOM 1472 O O . VAL A 1 188 ? 11.265 1.232 -1.890 1.00 96.19 188 VAL A O 1
ATOM 1475 N N . ILE A 1 189 ? 9.235 0.265 -1.915 1.00 94.94 189 ILE A N 1
ATOM 1476 C CA . ILE A 1 189 ? 9.595 -0.919 -1.132 1.00 94.94 189 ILE A CA 1
ATOM 1477 C C . ILE A 1 189 ? 8.933 -2.142 -1.749 1.00 94.94 189 ILE A C 1
ATOM 1479 O O . ILE A 1 189 ? 7.873 -2.025 -2.359 1.00 94.94 189 ILE A O 1
ATOM 1483 N N . HIS A 1 190 ? 9.522 -3.316 -1.586 1.00 95.06 190 HIS A N 1
ATOM 1484 C CA . HIS A 1 190 ? 8.853 -4.555 -1.945 1.00 95.06 190 HIS A CA 1
ATOM 1485 C C . HIS A 1 190 ? 7.585 -4.794 -1.112 1.00 95.06 190 HIS A C 1
ATOM 1487 O O . HIS A 1 190 ? 7.382 -4.248 -0.020 1.00 95.06 190 HIS A O 1
ATOM 1493 N N . GLY A 1 191 ? 6.725 -5.632 -1.669 1.00 91.50 191 GLY A N 1
ATOM 1494 C CA . GLY A 1 191 ? 5.589 -6.260 -1.019 1.00 91.50 191 GLY A CA 1
ATOM 1495 C C . GLY A 1 191 ? 5.140 -7.454 -1.857 1.00 91.50 191 GLY A C 1
ATOM 1496 O O . GLY A 1 191 ? 5.639 -7.681 -2.958 1.00 91.50 191 GLY A O 1
ATOM 1497 N N . GLY A 1 192 ? 4.195 -8.224 -1.341 1.00 91.75 192 GLY A N 1
ATOM 1498 C CA . GLY A 1 192 ? 3.757 -9.459 -1.973 1.00 91.75 192 GLY A CA 1
ATOM 1499 C C . GLY A 1 192 ? 4.883 -10.478 -2.118 1.00 91.75 192 GLY A C 1
ATOM 1500 O O . GLY A 1 192 ? 5.872 -10.450 -1.387 1.00 91.75 192 GLY A O 1
ATOM 1501 N N . GLU A 1 193 ? 4.720 -11.385 -3.077 1.00 90.75 193 GLU A N 1
ATOM 1502 C CA . GLU A 1 193 ? 5.734 -12.390 -3.407 1.00 90.75 193 GLU A CA 1
ATOM 1503 C C . GLU A 1 193 ? 6.884 -11.792 -4.236 1.00 90.75 193 GLU A C 1
ATOM 1505 O O . GLU A 1 193 ? 8.052 -11.991 -3.910 1.00 90.75 193 GLU A O 1
ATOM 1510 N N . ASN A 1 194 ? 6.563 -11.023 -5.283 1.00 94.75 194 ASN A N 1
ATOM 1511 C CA . ASN A 1 194 ? 7.535 -10.316 -6.122 1.00 94.75 194 ASN A CA 1
ATOM 1512 C C . ASN A 1 194 ? 6.922 -9.027 -6.693 1.00 94.75 194 ASN A C 1
ATOM 1514 O O . ASN A 1 194 ? 6.728 -8.892 -7.901 1.00 94.75 194 ASN A O 1
ATOM 1518 N N . ALA A 1 195 ? 6.567 -8.080 -5.821 1.00 97.50 195 ALA A N 1
ATOM 1519 C CA . ALA A 1 195 ? 5.927 -6.833 -6.230 1.00 97.50 195 ALA A CA 1
ATOM 1520 C C . ALA A 1 195 ? 6.612 -5.590 -5.664 1.00 97.50 195 ALA A C 1
ATOM 1522 O O . ALA A 1 195 ? 7.141 -5.582 -4.553 1.00 97.50 195 ALA A O 1
ATOM 1523 N N . LEU A 1 196 ? 6.549 -4.505 -6.428 1.00 98.19 196 LEU A N 1
ATOM 1524 C CA . LEU A 1 196 ? 6.870 -3.163 -5.961 1.00 98.19 196 LEU A CA 1
ATOM 1525 C C . LEU A 1 196 ? 5.625 -2.552 -5.333 1.00 98.19 196 LEU A C 1
ATOM 1527 O O . LEU A 1 196 ? 4.620 -2.386 -6.018 1.00 98.19 196 LEU A O 1
ATOM 1531 N N . ARG A 1 197 ? 5.692 -2.193 -4.054 1.00 98.00 197 ARG A N 1
ATOM 1532 C CA . ARG A 1 197 ? 4.610 -1.554 -3.310 1.00 98.00 197 ARG A CA 1
ATOM 1533 C C . ARG A 1 197 ? 4.881 -0.069 -3.122 1.00 98.00 197 ARG A C 1
ATOM 1535 O O . ARG A 1 197 ? 5.916 0.347 -2.599 1.00 98.00 197 ARG A O 1
ATOM 1542 N N . PHE A 1 198 ? 3.875 0.721 -3.457 1.00 98.06 198 PHE A N 1
ATOM 1543 C CA . PHE A 1 198 ? 3.904 2.169 -3.395 1.00 98.06 198 PHE A CA 1
ATOM 1544 C C . PHE A 1 198 ? 2.911 2.680 -2.354 1.00 98.06 198 PHE A C 1
ATOM 1546 O O . PHE A 1 198 ? 1.759 2.245 -2.282 1.00 98.06 198 PHE A O 1
ATOM 1553 N N . THR A 1 199 ? 3.378 3.634 -1.550 1.00 96.88 199 THR A N 1
ATOM 1554 C CA . THR A 1 199 ? 2.576 4.334 -0.541 1.00 96.88 199 THR A CA 1
ATOM 1555 C C . THR A 1 199 ? 2.893 5.831 -0.548 1.00 96.88 199 THR A C 1
ATOM 1557 O O . THR A 1 199 ? 3.488 6.327 0.418 1.00 96.88 199 THR A O 1
ATOM 1560 N N . PRO A 1 200 ? 2.580 6.560 -1.636 1.00 96.75 200 PRO A N 1
ATOM 1561 C CA . PRO A 1 200 ? 2.895 7.981 -1.739 1.00 96.75 200 PRO A CA 1
ATOM 1562 C C . PRO A 1 200 ? 2.128 8.819 -0.699 1.00 96.75 200 PRO A C 1
ATOM 1564 O O . PRO A 1 200 ? 1.205 8.347 -0.025 1.00 96.75 200 PRO A O 1
ATOM 1567 N N . HIS A 1 201 ? 2.525 10.085 -0.548 1.00 95.25 201 HIS A N 1
ATOM 1568 C CA . HIS A 1 201 ? 1.818 11.028 0.321 1.00 95.25 201 HIS A CA 1
ATOM 1569 C C . HIS A 1 201 ? 0.430 11.372 -0.241 1.00 95.25 201 HIS A C 1
ATOM 1571 O O . HIS A 1 201 ? 0.169 11.265 -1.434 1.00 95.25 201 HIS A O 1
ATOM 1577 N N . PHE A 1 202 ? -0.480 11.826 0.623 1.00 96.69 202 PHE A N 1
ATOM 1578 C CA . PHE A 1 202 ? -1.897 11.985 0.263 1.00 96.69 202 PHE A CA 1
ATOM 1579 C C . PHE A 1 202 ? -2.197 13.114 -0.730 1.00 96.69 202 PHE A C 1
ATOM 1581 O O . PHE A 1 202 ? -3.280 13.153 -1.308 1.00 96.69 202 PHE A O 1
ATOM 1588 N N . ASN A 1 203 ? -1.230 14.002 -0.956 1.00 96.00 203 ASN A N 1
ATOM 1589 C CA . ASN A 1 203 ? -1.314 15.085 -1.934 1.00 96.00 203 ASN A CA 1
ATOM 1590 C C . ASN A 1 203 ? -0.464 14.810 -3.186 1.00 96.00 203 ASN A C 1
ATOM 1592 O O . ASN A 1 203 ? -0.034 15.762 -3.830 1.00 96.00 203 ASN A O 1
ATOM 1596 N N . VAL A 1 204 ? -0.156 13.536 -3.468 1.00 98.25 204 VAL A N 1
ATOM 1597 C CA . VAL A 1 204 ? 0.609 13.140 -4.657 1.00 98.25 204 VAL A CA 1
ATOM 1598 C C . VAL A 1 204 ? -0.085 13.634 -5.924 1.00 98.25 204 VAL A C 1
ATOM 1600 O O . VAL A 1 204 ? -1.319 13.634 -5.981 1.00 98.25 204 VAL A O 1
ATOM 1603 N N . THR A 1 205 ? 0.689 14.058 -6.918 1.00 98.44 205 THR A N 1
ATOM 1604 C CA . THR A 1 205 ? 0.171 14.546 -8.201 1.00 98.44 205 THR A CA 1
ATOM 1605 C C . THR A 1 205 ? 0.255 13.486 -9.300 1.00 98.44 205 THR A C 1
ATOM 1607 O O . THR A 1 205 ? 0.915 12.450 -9.165 1.00 98.44 205 THR A O 1
ATOM 1610 N N . LYS A 1 206 ? -0.413 13.746 -10.430 1.00 98.19 206 LYS A N 1
ATOM 1611 C CA . LYS A 1 206 ? -0.324 12.876 -11.611 1.00 98.19 206 LYS A CA 1
ATOM 1612 C C . LYS A 1 206 ? 1.098 12.817 -12.150 1.00 98.19 206 LYS A C 1
ATOM 1614 O O . LYS A 1 206 ? 1.562 11.738 -12.487 1.00 98.19 206 LYS A O 1
ATOM 1619 N N . GLU A 1 207 ? 1.789 13.951 -12.174 1.00 97.38 207 GLU A N 1
ATOM 1620 C CA . GLU A 1 207 ? 3.160 14.075 -12.666 1.00 97.38 207 GLU A CA 1
ATOM 1621 C C . GLU A 1 207 ? 4.124 13.241 -11.813 1.00 97.38 207 GLU A C 1
ATOM 1623 O O . GLU A 1 207 ? 4.986 12.550 -12.351 1.00 97.38 207 GLU A O 1
ATOM 1628 N N . GLU A 1 208 ? 3.947 13.238 -10.489 1.00 98.06 208 GLU A N 1
ATOM 1629 C CA . GLU A 1 208 ? 4.739 12.400 -9.582 1.00 98.06 208 GLU A CA 1
ATOM 1630 C C . GLU A 1 208 ? 4.489 10.904 -9.817 1.00 98.06 208 GLU A C 1
ATOM 1632 O O . GLU A 1 208 ? 5.433 10.111 -9.816 1.00 98.06 208 GLU A O 1
ATOM 1637 N N . ILE A 1 209 ? 3.238 10.502 -10.065 1.00 98.50 209 ILE A N 1
ATOM 1638 C CA . ILE A 1 209 ? 2.898 9.119 -10.434 1.00 98.50 209 ILE A CA 1
ATOM 1639 C C . ILE A 1 209 ? 3.481 8.759 -11.804 1.00 98.50 209 ILE A C 1
ATOM 1641 O O . ILE A 1 209 ? 4.051 7.682 -11.967 1.00 98.50 209 ILE A O 1
ATOM 1645 N N . ASP A 1 210 ? 3.392 9.657 -12.782 1.00 96.12 210 ASP A N 1
ATOM 1646 C CA . ASP A 1 210 ? 3.931 9.439 -14.122 1.00 96.12 210 ASP A CA 1
ATOM 1647 C C . ASP A 1 210 ? 5.452 9.265 -14.088 1.00 96.12 210 ASP A C 1
ATOM 1649 O O . ASP A 1 210 ? 5.982 8.418 -14.807 1.00 96.12 210 ASP A O 1
ATOM 1653 N N . ILE A 1 211 ? 6.155 9.978 -13.201 1.00 96.25 211 ILE A N 1
ATOM 1654 C CA . ILE A 1 211 ? 7.579 9.752 -12.932 1.00 96.25 211 ILE A CA 1
ATOM 1655 C C . ILE A 1 211 ? 7.810 8.333 -12.391 1.00 96.25 211 ILE A C 1
ATOM 1657 O O . ILE A 1 211 ? 8.678 7.631 -12.909 1.00 96.25 211 ILE A O 1
ATOM 1661 N N . GLN A 1 212 ? 7.033 7.866 -11.404 1.00 97.75 212 GLN A N 1
ATOM 1662 C CA . GLN A 1 212 ? 7.174 6.498 -10.872 1.00 97.75 212 GLN A CA 1
ATOM 1663 C C . GLN A 1 212 ? 6.989 5.439 -11.973 1.00 97.75 212 GLN A C 1
ATOM 1665 O O . GLN A 1 212 ? 7.777 4.495 -12.077 1.00 97.75 212 GLN A O 1
ATOM 1670 N N . VAL A 1 213 ? 5.970 5.610 -12.820 1.00 97.06 213 VAL A N 1
ATOM 1671 C CA . VAL A 1 213 ? 5.654 4.701 -13.932 1.00 97.06 213 VAL A CA 1
ATOM 1672 C C . VAL A 1 213 ? 6.753 4.738 -14.994 1.00 97.06 213 VAL A C 1
ATOM 1674 O O . VAL A 1 213 ? 7.216 3.688 -15.442 1.00 97.06 213 VAL A O 1
ATOM 1677 N N . ALA A 1 214 ? 7.213 5.932 -15.374 1.00 89.25 214 ALA A N 1
ATOM 1678 C CA . ALA A 1 214 ? 8.277 6.110 -16.354 1.00 89.25 214 ALA A CA 1
ATOM 1679 C C . ALA A 1 214 ? 9.599 5.494 -15.881 1.00 89.25 214 ALA A C 1
ATOM 1681 O O . ALA A 1 214 ? 10.297 4.866 -16.675 1.00 89.25 214 ALA A O 1
ATOM 1682 N N . MET A 1 215 ? 9.932 5.632 -14.597 1.00 95.62 215 MET A N 1
ATOM 1683 C CA . MET A 1 215 ? 11.151 5.060 -14.026 1.00 95.62 215 MET A CA 1
ATOM 1684 C C . MET A 1 215 ? 11.109 3.534 -13.989 1.00 95.62 215 MET A C 1
ATOM 1686 O O . MET A 1 215 ? 12.101 2.903 -14.352 1.00 95.62 215 MET A O 1
ATOM 1690 N N . LEU A 1 216 ? 9.964 2.927 -13.655 1.00 96.88 216 LEU A N 1
ATOM 1691 C CA . LEU A 1 216 ? 9.820 1.475 -13.783 1.00 96.88 216 LEU A CA 1
ATOM 1692 C C . LEU A 1 216 ? 9.928 1.037 -15.249 1.00 96.88 216 LEU A C 1
ATOM 1694 O O . LEU A 1 216 ? 10.638 0.085 -15.547 1.00 96.88 216 LEU A O 1
ATOM 1698 N N . GLY A 1 217 ? 9.305 1.765 -16.180 1.00 90.56 217 GLY A N 1
ATOM 1699 C CA . GLY A 1 217 ? 9.455 1.495 -17.611 1.00 90.56 217 GLY A CA 1
ATOM 1700 C C . GLY A 1 217 ? 10.912 1.550 -18.084 1.00 90.56 217 GLY A C 1
ATOM 1701 O O . GLY A 1 217 ? 11.346 0.670 -18.819 1.00 90.56 217 GLY A O 1
ATOM 1702 N N . ARG A 1 218 ? 11.699 2.531 -17.621 1.00 87.50 218 ARG A N 1
ATOM 1703 C CA . ARG A 1 218 ? 13.141 2.613 -17.920 1.00 87.50 218 ARG A CA 1
ATOM 1704 C C . ARG A 1 218 ? 13.913 1.415 -17.378 1.00 87.50 218 ARG A C 1
ATOM 1706 O O . ARG A 1 218 ? 14.745 0.875 -18.102 1.00 87.50 218 ARG A O 1
ATOM 1713 N N . TYR A 1 219 ? 13.626 0.991 -16.147 1.00 89.81 219 TYR A N 1
ATOM 1714 C CA . TYR A 1 219 ? 14.218 -0.220 -15.581 1.00 89.81 219 TYR A CA 1
ATOM 1715 C C . TYR A 1 219 ? 13.919 -1.440 -16.461 1.00 89.81 219 TYR A C 1
ATOM 1717 O O . TYR A 1 219 ? 14.847 -2.141 -16.858 1.00 89.81 219 TYR A O 1
ATOM 1725 N N . LEU A 1 220 ? 12.653 -1.642 -16.841 1.00 88.06 220 LEU A N 1
ATOM 1726 C CA . LEU A 1 220 ? 12.235 -2.771 -17.678 1.00 88.06 220 LEU A CA 1
ATOM 1727 C C . LEU A 1 220 ? 12.942 -2.779 -19.045 1.00 88.06 220 LEU A C 1
ATOM 1729 O O . LEU A 1 220 ? 13.487 -3.806 -19.440 1.00 88.06 220 LEU A O 1
ATOM 1733 N N . VAL A 1 221 ? 13.050 -1.629 -19.718 1.00 82.38 221 VAL A N 1
ATOM 1734 C CA . VAL A 1 221 ? 13.815 -1.514 -20.977 1.00 82.38 221 VAL A CA 1
ATOM 1735 C C . VAL A 1 221 ? 15.303 -1.817 -20.767 1.00 82.38 221 VAL A C 1
ATOM 1737 O O . VAL A 1 221 ? 15.923 -2.487 -21.590 1.00 82.38 221 VAL A O 1
ATOM 1740 N N . SER A 1 222 ? 15.898 -1.350 -19.662 1.00 78.38 222 SER A N 1
ATOM 1741 C CA . SER A 1 222 ? 17.327 -1.567 -19.387 1.00 78.38 222 SER A CA 1
ATOM 1742 C C . SER A 1 222 ? 17.684 -3.046 -19.210 1.00 78.38 222 SER A C 1
ATOM 1744 O O . SER A 1 222 ? 18.778 -3.475 -19.590 1.00 78.38 222 SER A O 1
ATOM 1746 N N . ILE A 1 223 ? 16.747 -3.837 -18.677 1.00 75.81 223 ILE A N 1
ATOM 1747 C CA . ILE A 1 223 ? 16.941 -5.273 -18.496 1.00 75.81 223 ILE A CA 1
ATOM 1748 C C . ILE A 1 223 ? 16.565 -6.071 -19.745 1.00 75.81 223 ILE A C 1
ATOM 1750 O O . ILE A 1 223 ? 17.178 -7.108 -19.956 1.00 75.81 223 ILE A O 1
ATOM 1754 N N . GLU A 1 224 ? 15.657 -5.606 -20.615 1.00 65.38 224 GLU A N 1
ATOM 1755 C CA . GLU A 1 224 ? 15.264 -6.313 -21.852 1.00 65.38 224 GLU A CA 1
ATOM 1756 C C . GLU A 1 224 ? 16.454 -6.636 -22.773 1.00 65.38 224 GLU A C 1
ATOM 1758 O O . GLU A 1 224 ? 16.562 -7.764 -23.254 1.00 65.38 224 GLU A O 1
ATOM 1763 N N . GLY A 1 225 ? 17.405 -5.709 -22.948 1.00 53.28 225 GLY A N 1
ATOM 1764 C CA . GLY A 1 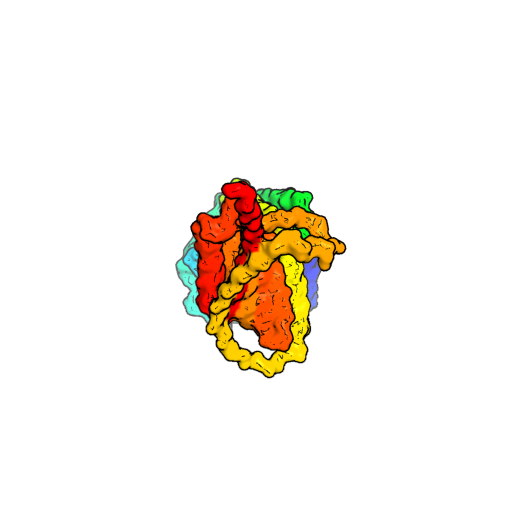225 ? 18.634 -5.954 -23.725 1.00 53.28 225 GLY A CA 1
ATOM 1765 C C . GLY A 1 225 ? 19.590 -6.981 -23.095 1.00 53.28 225 GLY A C 1
ATOM 1766 O O . GLY A 1 225 ? 20.435 -7.554 -23.779 1.00 53.28 225 GLY A O 1
ATOM 1767 N N . HIS A 1 226 ? 19.426 -7.255 -21.800 1.00 50.25 226 HIS A N 1
ATOM 1768 C CA . HIS A 1 226 ? 20.272 -8.140 -20.998 1.00 50.25 226 HIS A CA 1
ATOM 1769 C C . HIS A 1 226 ? 19.530 -9.390 -20.505 1.00 50.25 226 HIS A C 1
ATOM 1771 O O . HIS A 1 226 ? 20.144 -10.256 -19.883 1.00 50.25 226 HIS A O 1
ATOM 1777 N N . MET A 1 227 ? 18.229 -9.523 -20.784 1.00 46.44 227 MET A N 1
ATOM 1778 C CA . MET A 1 227 ? 17.367 -10.592 -20.272 1.00 46.44 227 MET A CA 1
ATOM 1779 C C . MET A 1 227 ? 17.883 -12.002 -20.594 1.00 46.44 227 MET A C 1
ATOM 1781 O O . MET A 1 227 ? 17.847 -12.841 -19.697 1.00 46.44 227 MET A O 1
ATOM 1785 N N . PRO A 1 228 ? 18.437 -12.308 -21.787 1.00 45.59 228 PRO A N 1
ATOM 1786 C CA . PRO A 1 228 ? 19.042 -13.618 -22.041 1.00 45.59 228 PRO A CA 1
ATOM 1787 C C . PRO A 1 228 ? 20.238 -13.911 -21.119 1.00 45.59 228 PRO A C 1
ATOM 1789 O O . PRO A 1 228 ? 20.410 -15.043 -20.662 1.00 45.59 228 PRO A O 1
ATOM 1792 N N . ILE A 1 229 ? 21.043 -12.891 -20.804 1.00 44.12 229 ILE A N 1
ATOM 1793 C CA . ILE A 1 229 ? 22.228 -12.990 -19.940 1.00 44.12 229 ILE A CA 1
ATOM 1794 C C . ILE A 1 229 ? 21.793 -13.111 -18.476 1.00 44.12 229 ILE A C 1
ATOM 1796 O O . ILE A 1 229 ? 22.220 -14.038 -17.789 1.00 44.12 229 ILE A O 1
ATOM 1800 N N . LEU A 1 230 ? 20.888 -12.242 -18.018 1.00 44.38 230 LEU A N 1
ATOM 1801 C CA . LEU A 1 230 ? 20.330 -12.255 -16.664 1.00 44.38 230 LEU A CA 1
ATOM 1802 C C . LEU A 1 230 ? 19.574 -13.552 -16.374 1.00 44.38 230 LEU A C 1
ATOM 1804 O O . LEU A 1 230 ? 19.790 -14.143 -15.320 1.00 44.38 230 LEU A O 1
ATOM 1808 N N . LYS A 1 231 ? 18.773 -14.050 -17.322 1.00 43.81 231 LYS A N 1
ATOM 1809 C CA . LYS A 1 231 ? 18.083 -15.342 -17.226 1.00 43.81 231 LYS A CA 1
ATOM 1810 C C . LYS A 1 231 ? 19.076 -16.496 -17.128 1.00 43.81 231 LYS A C 1
ATOM 1812 O O . LYS A 1 231 ? 19.001 -17.287 -16.197 1.00 43.81 231 LYS A O 1
ATOM 1817 N N . THR A 1 232 ? 20.088 -16.528 -18.000 1.00 46.44 232 THR A N 1
ATOM 1818 C CA . THR A 1 232 ? 21.151 -17.546 -17.934 1.00 46.44 232 THR A CA 1
ATOM 1819 C C . THR A 1 232 ? 21.916 -17.493 -16.603 1.00 46.44 232 THR A C 1
ATOM 1821 O O . THR A 1 232 ? 22.292 -18.535 -16.066 1.00 46.44 232 THR A O 1
ATOM 1824 N N . MET A 1 233 ? 22.142 -16.302 -16.040 1.00 43.12 233 MET A N 1
ATOM 1825 C CA . MET A 1 233 ? 22.797 -16.129 -14.739 1.00 43.12 233 MET A CA 1
ATOM 1826 C C . MET A 1 233 ? 21.893 -16.549 -13.570 1.00 43.12 233 MET A C 1
ATOM 1828 O O . MET A 1 233 ? 22.344 -17.294 -12.701 1.00 43.12 233 MET A O 1
ATOM 1832 N N . MET A 1 234 ? 20.628 -16.124 -13.550 1.00 43.72 234 MET A N 1
ATOM 1833 C CA . MET A 1 234 ? 19.647 -16.456 -12.507 1.00 43.72 234 MET A CA 1
ATOM 1834 C C . MET A 1 234 ? 19.318 -17.953 -12.490 1.00 43.72 234 MET A C 1
ATOM 1836 O O . MET A 1 234 ? 19.335 -18.561 -11.417 1.00 43.72 234 MET A O 1
ATOM 1840 N N . ASP A 1 235 ? 19.124 -18.574 -13.656 1.00 45.59 235 ASP A N 1
ATOM 1841 C CA . ASP A 1 235 ? 18.895 -20.018 -13.785 1.00 45.59 235 ASP A CA 1
ATOM 1842 C C . ASP A 1 235 ? 20.090 -20.807 -13.228 1.00 45.59 235 ASP A C 1
ATOM 1844 O O . ASP A 1 235 ? 19.927 -21.780 -12.490 1.00 45.59 235 ASP A O 1
ATOM 1848 N N . ARG A 1 236 ? 21.321 -20.348 -13.489 1.00 45.38 236 ARG A N 1
ATOM 1849 C CA . ARG A 1 236 ? 22.543 -20.987 -12.971 1.00 45.38 236 ARG A CA 1
ATOM 1850 C C . ARG A 1 236 ? 22.752 -20.766 -11.475 1.00 45.38 236 ARG A C 1
ATOM 1852 O O . ARG A 1 236 ? 23.194 -21.689 -10.797 1.00 45.38 236 ARG A O 1
ATOM 1859 N N . ILE A 1 237 ? 22.414 -19.594 -10.935 1.00 45.75 237 ILE A N 1
ATOM 1860 C CA . ILE A 1 237 ? 22.470 -19.320 -9.487 1.00 45.75 237 ILE A CA 1
ATOM 1861 C C . ILE A 1 237 ? 21.451 -20.188 -8.738 1.00 45.75 237 ILE A C 1
ATOM 1863 O O . ILE A 1 237 ? 21.764 -20.746 -7.684 1.00 45.75 237 ILE A O 1
ATOM 1867 N N . THR A 1 238 ? 20.249 -20.333 -9.293 1.00 41.12 238 THR A N 1
ATOM 1868 C CA . THR A 1 238 ? 19.164 -21.121 -8.694 1.00 41.12 238 THR A CA 1
ATOM 1869 C C . THR A 1 238 ? 19.478 -22.618 -8.743 1.00 41.12 238 THR A C 1
ATOM 1871 O O . THR A 1 238 ? 19.372 -23.298 -7.721 1.00 41.12 238 THR A O 1
ATOM 1874 N N . ASN A 1 239 ? 19.994 -23.114 -9.873 1.00 43.47 239 ASN A N 1
ATOM 1875 C CA . ASN A 1 239 ? 20.436 -24.505 -10.010 1.00 43.47 239 ASN A CA 1
ATOM 1876 C C . ASN A 1 239 ? 21.659 -24.823 -9.125 1.00 43.47 239 ASN A C 1
ATOM 1878 O O . ASN A 1 239 ? 21.722 -25.890 -8.517 1.00 43.47 239 ASN A O 1
ATOM 1882 N N . ASN A 1 240 ? 22.595 -23.881 -8.948 1.00 42.31 240 ASN A N 1
ATOM 1883 C CA . ASN A 1 240 ? 23.726 -24.069 -8.031 1.00 42.31 240 ASN A CA 1
ATOM 1884 C C . ASN A 1 240 ? 23.330 -24.008 -6.548 1.00 42.31 240 ASN A C 1
ATOM 1886 O O . ASN A 1 240 ? 23.980 -24.660 -5.734 1.00 42.31 240 ASN A O 1
ATOM 1890 N N . LYS A 1 241 ? 22.265 -23.287 -6.164 1.00 38.00 241 LYS A N 1
ATOM 1891 C CA . LYS A 1 241 ? 21.719 -23.357 -4.794 1.00 38.00 241 LYS A CA 1
ATOM 1892 C C . LYS A 1 241 ? 21.150 -24.741 -4.470 1.00 38.00 241 LYS A C 1
ATOM 1894 O O . LYS A 1 241 ? 21.324 -25.197 -3.344 1.00 38.00 241 LYS A O 1
ATOM 1899 N N . GLN A 1 242 ? 20.532 -25.419 -5.440 1.00 36.44 242 GLN A N 1
ATOM 1900 C CA . GLN A 1 242 ? 20.082 -26.806 -5.263 1.00 36.44 242 GLN A CA 1
ATOM 1901 C C . GLN A 1 242 ? 21.263 -27.783 -5.147 1.00 36.44 242 GLN A C 1
ATOM 1903 O O . GLN A 1 242 ? 21.214 -28.690 -4.322 1.00 36.44 242 GLN A O 1
ATOM 1908 N N . HIS A 1 243 ? 22.359 -27.547 -5.877 1.00 35.81 243 HIS A N 1
ATOM 1909 C CA . HIS A 1 243 ? 23.586 -28.346 -5.752 1.00 35.81 243 HIS A CA 1
ATOM 1910 C C . HIS A 1 243 ? 24.368 -28.092 -4.447 1.00 35.81 243 HIS A C 1
ATOM 1912 O O . HIS A 1 243 ? 24.960 -29.019 -3.900 1.00 35.81 243 HIS A O 1
ATOM 1918 N N . LYS A 1 244 ? 24.341 -26.867 -3.899 1.00 36.94 244 LYS A N 1
ATOM 1919 C CA . LYS A 1 244 ? 25.048 -26.495 -2.654 1.00 36.94 244 LYS A CA 1
ATOM 1920 C C . LYS A 1 244 ? 24.490 -27.146 -1.386 1.00 36.94 244 LYS A C 1
ATOM 1922 O O . LYS A 1 244 ? 25.216 -27.263 -0.408 1.00 36.94 244 LYS A O 1
ATOM 1927 N N . LEU A 1 245 ? 23.233 -27.590 -1.394 1.00 35.38 245 LEU A N 1
ATOM 1928 C CA . LEU A 1 245 ? 22.659 -28.372 -0.290 1.00 35.38 245 LEU A CA 1
ATOM 1929 C C . LEU A 1 245 ? 23.186 -29.820 -0.242 1.00 35.38 245 LEU A C 1
ATOM 1931 O O . LEU A 1 245 ? 22.892 -30.525 0.718 1.00 35.38 245 LEU A O 1
ATOM 1935 N N . ALA A 1 246 ? 23.973 -30.256 -1.236 1.00 34.75 246 ALA A N 1
ATOM 1936 C CA . ALA A 1 246 ? 24.492 -31.621 -1.323 1.00 34.75 246 ALA A CA 1
ATOM 1937 C C . ALA A 1 246 ? 25.978 -31.776 -0.943 1.00 34.75 246 ALA A C 1
ATOM 1939 O O . ALA A 1 246 ? 26.407 -32.897 -0.685 1.00 34.75 246 ALA A O 1
ATOM 1940 N N . THR A 1 247 ? 26.773 -30.702 -0.885 1.00 37.41 247 THR A N 1
ATOM 1941 C CA . THR A 1 247 ? 28.217 -30.802 -0.601 1.00 37.41 247 THR A CA 1
ATOM 1942 C C . THR A 1 247 ? 28.729 -29.552 0.120 1.00 37.41 247 THR A C 1
ATOM 1944 O O . THR A 1 247 ? 28.994 -28.535 -0.521 1.00 37.41 247 THR A O 1
ATOM 1947 N N . ASP A 1 248 ? 28.889 -29.627 1.442 1.00 31.66 248 ASP A N 1
ATOM 1948 C CA . ASP A 1 248 ? 29.682 -28.670 2.223 1.00 31.66 248 ASP A CA 1
ATOM 1949 C C . ASP A 1 248 ? 30.836 -29.425 2.893 1.00 31.66 248 ASP A C 1
ATOM 1951 O O . ASP A 1 248 ? 30.612 -30.463 3.522 1.00 31.66 248 ASP A O 1
ATOM 1955 N N . GLY A 1 249 ? 32.070 -28.944 2.712 1.00 32.03 249 GLY A N 1
ATOM 1956 C CA . GLY A 1 249 ? 33.245 -29.639 3.229 1.00 32.03 249 GLY A CA 1
ATOM 1957 C C . GLY A 1 249 ? 34.634 -29.222 2.738 1.00 32.03 249 GLY A C 1
ATOM 1958 O O . GLY A 1 249 ? 35.496 -30.089 2.738 1.00 32.03 249 GLY A O 1
ATOM 1959 N N . SER A 1 250 ? 34.916 -27.964 2.376 1.00 31.72 250 SER A N 1
ATOM 1960 C CA . SER A 1 250 ? 36.309 -27.458 2.365 1.00 31.72 250 SER A CA 1
ATOM 1961 C C . SER A 1 250 ? 36.408 -25.935 2.221 1.00 31.72 250 SER A C 1
ATOM 1963 O O . SER A 1 250 ? 35.660 -25.311 1.480 1.00 31.72 250 SER A O 1
ATOM 1965 N N . ARG A 1 251 ? 37.349 -25.316 2.951 1.00 31.52 251 ARG A N 1
ATOM 1966 C CA . ARG A 1 251 ? 37.783 -23.916 2.777 1.00 31.52 251 ARG A CA 1
ATOM 1967 C C . ARG A 1 251 ? 39.168 -23.908 2.118 1.00 31.52 251 ARG A C 1
ATOM 1969 O O . ARG A 1 251 ? 40.109 -24.422 2.722 1.00 31.52 251 ARG A O 1
ATOM 1976 N N . GLY A 1 252 ? 39.293 -23.315 0.928 1.00 33.44 252 GLY A N 1
ATOM 1977 C CA . GLY A 1 252 ? 40.556 -23.115 0.198 1.00 33.44 252 GLY A CA 1
ATOM 1978 C C . GLY A 1 252 ? 41.313 -21.822 0.561 1.00 33.44 252 GLY A C 1
ATOM 1979 O O . GLY A 1 252 ? 40.736 -20.871 1.087 1.00 33.44 252 GLY A O 1
ATOM 1980 N N . GLN A 1 253 ? 42.630 -21.816 0.312 1.00 32.19 253 GLN A N 1
ATOM 1981 C CA . GLN A 1 253 ? 43.586 -20.719 0.567 1.00 32.19 253 GLN A CA 1
ATOM 1982 C C . GLN A 1 253 ? 43.579 -19.618 -0.524 1.00 32.19 253 GLN A C 1
ATOM 1984 O O . GLN A 1 253 ? 43.145 -19.884 -1.643 1.00 32.19 253 GLN A O 1
ATOM 1989 N N . PRO A 1 254 ? 44.068 -18.387 -0.238 1.00 31.66 254 PRO A N 1
ATOM 1990 C CA . PRO A 1 254 ? 44.007 -17.265 -1.182 1.00 31.66 254 PRO A CA 1
ATOM 1991 C C . PRO A 1 254 ? 44.959 -17.431 -2.381 1.00 31.66 254 PRO A C 1
ATOM 1993 O O . PRO A 1 254 ? 46.115 -17.817 -2.219 1.00 31.66 254 PRO A O 1
ATOM 1996 N N . ILE A 1 255 ? 44.472 -17.091 -3.581 1.00 45.53 255 ILE A N 1
ATOM 1997 C CA . ILE A 1 255 ? 45.219 -17.121 -4.848 1.00 45.53 255 ILE A CA 1
ATOM 1998 C C . ILE A 1 255 ? 45.522 -15.676 -5.262 1.00 45.53 255 ILE A C 1
ATOM 2000 O O . ILE A 1 255 ? 44.616 -14.952 -5.671 1.00 45.53 255 ILE A O 1
ATOM 2004 N N . THR A 1 256 ? 46.788 -15.258 -5.201 1.00 40.22 256 THR A N 1
ATOM 2005 C CA . THR A 1 256 ? 47.221 -13.921 -5.648 1.00 40.22 256 THR A CA 1
ATOM 2006 C C . THR A 1 256 ? 48.326 -14.058 -6.696 1.00 40.22 256 THR A C 1
ATOM 2008 O O . THR A 1 256 ? 49.489 -14.254 -6.358 1.00 40.22 256 THR A O 1
ATOM 2011 N N . ALA A 1 257 ? 47.964 -13.983 -7.980 1.00 46.62 257 ALA A N 1
ATOM 2012 C CA . ALA A 1 257 ? 48.904 -13.842 -9.094 1.00 46.62 257 ALA A CA 1
ATOM 2013 C C . ALA A 1 257 ? 48.204 -13.168 -10.288 1.00 46.62 257 ALA A C 1
ATOM 2015 O O . ALA A 1 257 ? 47.101 -13.570 -10.660 1.00 46.62 257 ALA A O 1
ATOM 2016 N N . ILE A 1 258 ? 48.835 -12.154 -10.886 1.00 50.53 258 ILE A N 1
ATOM 2017 C CA . ILE A 1 258 ? 48.445 -11.609 -12.195 1.00 50.53 258 ILE A CA 1
ATOM 2018 C C . ILE A 1 258 ? 49.399 -12.181 -13.236 1.00 50.53 258 ILE A C 1
ATOM 2020 O O . ILE A 1 258 ? 50.608 -12.230 -13.008 1.00 50.53 258 ILE A O 1
ATOM 2024 N N . THR A 1 259 ? 48.877 -12.624 -14.377 1.00 51.56 259 THR A N 1
ATOM 2025 C CA . THR A 1 259 ? 49.702 -13.166 -15.465 1.00 51.56 259 THR A CA 1
ATOM 2026 C C . THR A 1 259 ? 49.259 -12.589 -16.800 1.00 51.56 259 THR A C 1
ATOM 2028 O O . THR A 1 259 ? 48.081 -12.651 -17.141 1.00 51.56 259 THR A O 1
ATOM 2031 N N . THR A 1 260 ? 50.202 -12.052 -17.567 1.00 45.62 260 THR A N 1
ATOM 2032 C CA . THR A 1 260 ? 49.950 -11.529 -18.915 1.00 45.62 260 THR A CA 1
ATOM 2033 C C . THR A 1 260 ? 50.563 -12.478 -19.937 1.00 45.62 260 THR A C 1
ATOM 2035 O O . THR A 1 260 ? 51.704 -12.906 -19.765 1.00 45.62 260 THR A O 1
ATOM 2038 N N . GLN A 1 261 ? 49.807 -12.820 -20.977 1.00 54.38 261 GLN A N 1
ATOM 2039 C CA . GLN A 1 261 ? 50.254 -13.619 -22.114 1.00 54.38 261 GLN A CA 1
ATOM 2040 C C . GLN A 1 261 ? 49.925 -12.879 -23.413 1.00 54.38 261 GLN A C 1
ATOM 2042 O O . GLN A 1 261 ? 48.776 -12.496 -23.633 1.00 54.38 261 GLN A O 1
ATOM 2047 N N . ASP A 1 262 ? 50.926 -12.712 -24.273 1.00 46.00 262 ASP A N 1
ATOM 2048 C CA . ASP A 1 262 ? 50.745 -12.187 -25.625 1.00 46.00 262 ASP A CA 1
ATOM 2049 C C . ASP A 1 262 ? 50.769 -13.370 -26.603 1.00 46.00 262 ASP A C 1
ATOM 2051 O O . ASP A 1 262 ? 51.694 -14.185 -26.577 1.00 46.00 262 ASP A O 1
ATOM 2055 N N . VAL A 1 263 ? 49.728 -13.498 -27.429 1.00 49.94 263 VAL A N 1
ATOM 2056 C CA . VAL A 1 263 ? 49.572 -14.590 -28.399 1.00 49.94 263 VAL A CA 1
ATOM 2057 C C . VAL A 1 263 ? 49.555 -13.997 -29.806 1.00 49.94 263 VAL A C 1
ATOM 2059 O O . VAL A 1 263 ? 48.656 -13.229 -30.156 1.00 49.94 263 VAL A O 1
ATOM 2062 N N . SER A 1 264 ? 50.560 -14.352 -30.610 1.00 43.97 264 SER A N 1
ATOM 2063 C CA . SER A 1 264 ? 50.625 -14.045 -32.041 1.00 43.97 264 SER A CA 1
ATOM 2064 C C . SER A 1 264 ? 50.117 -15.234 -32.849 1.00 43.97 264 SER A C 1
ATOM 2066 O O . SER A 1 264 ? 50.574 -16.359 -32.645 1.00 43.97 264 SER A O 1
ATOM 2068 N N . THR A 1 265 ? 49.211 -14.986 -33.786 1.00 42.25 265 THR A N 1
ATOM 2069 C CA . THR A 1 265 ? 48.732 -15.992 -34.742 1.00 42.25 265 THR A CA 1
ATOM 2070 C C . THR A 1 265 ? 49.144 -15.592 -36.150 1.00 42.25 265 THR A C 1
ATOM 2072 O O . THR A 1 265 ? 48.762 -14.517 -36.617 1.00 42.25 265 THR A O 1
ATOM 2075 N N . ASP A 1 266 ? 49.897 -16.459 -36.828 1.00 37.25 266 ASP A N 1
ATOM 2076 C CA . ASP A 1 266 ? 50.199 -16.304 -38.249 1.00 37.25 266 ASP A CA 1
ATOM 2077 C C . ASP A 1 266 ? 48.967 -16.685 -39.078 1.00 37.25 266 ASP A C 1
ATOM 2079 O O . ASP A 1 266 ? 48.304 -17.688 -38.812 1.00 37.25 266 ASP A O 1
ATOM 2083 N N . LYS A 1 267 ? 48.660 -15.897 -40.118 1.00 40.59 267 LYS A N 1
ATOM 2084 C CA . LYS A 1 267 ? 47.469 -16.071 -40.978 1.00 40.59 267 LYS A CA 1
ATOM 2085 C C . LYS A 1 267 ? 47.378 -17.432 -41.697 1.00 40.59 267 LYS A C 1
ATOM 2087 O O . LYS A 1 267 ? 46.371 -17.686 -42.351 1.00 40.59 267 LYS A O 1
ATOM 2092 N N . ALA A 1 268 ? 48.396 -18.288 -41.606 1.00 33.75 268 ALA A N 1
ATOM 2093 C CA . ALA A 1 268 ? 48.460 -19.565 -42.313 1.00 33.75 268 ALA A CA 1
ATOM 2094 C C . ALA A 1 268 ? 47.727 -20.727 -41.607 1.00 33.75 268 ALA A C 1
ATOM 2096 O O . ALA A 1 268 ? 47.291 -21.645 -42.295 1.00 33.75 268 ALA A O 1
ATOM 2097 N N . ASP A 1 269 ? 47.520 -20.675 -40.285 1.00 33.94 269 ASP A N 1
ATOM 2098 C CA . ASP A 1 269 ? 46.929 -21.795 -39.521 1.00 33.94 269 ASP A CA 1
ATOM 2099 C C . ASP A 1 269 ? 45.410 -21.660 -39.270 1.00 33.94 269 ASP A C 1
ATOM 2101 O O . ASP A 1 269 ? 44.795 -22.508 -38.627 1.00 33.94 269 ASP A O 1
ATOM 2105 N N . ALA A 1 270 ? 44.763 -20.618 -39.801 1.00 35.41 270 ALA A N 1
ATOM 2106 C CA . ALA A 1 270 ? 43.357 -20.295 -39.526 1.00 35.41 270 ALA A CA 1
ATOM 2107 C C . ALA A 1 270 ? 42.323 -21.048 -40.399 1.00 35.41 270 ALA A C 1
ATOM 2109 O O . ALA A 1 270 ? 41.190 -20.593 -40.520 1.00 35.41 270 ALA A O 1
ATOM 2110 N N . ALA A 1 271 ? 42.687 -22.169 -41.032 1.00 32.50 271 ALA A N 1
ATOM 2111 C CA . ALA A 1 271 ? 41.833 -22.855 -42.016 1.00 32.50 271 ALA A CA 1
ATOM 2112 C C . ALA A 1 271 ? 41.293 -24.235 -41.579 1.00 32.50 271 ALA A C 1
ATOM 2114 O O . ALA A 1 271 ? 40.835 -25.000 -42.427 1.00 32.50 271 ALA A O 1
ATOM 2115 N N . GLN A 1 272 ? 41.343 -24.595 -40.291 1.00 31.23 272 GLN A N 1
ATOM 2116 C CA . GLN A 1 272 ? 40.803 -25.879 -39.807 1.00 31.23 272 GLN A CA 1
ATOM 2117 C C . GLN A 1 272 ? 40.051 -25.767 -38.475 1.00 31.23 272 GLN A C 1
ATOM 2119 O O . GLN A 1 272 ? 40.378 -26.455 -37.518 1.00 31.23 272 GLN A O 1
ATOM 2124 N N . ASP A 1 273 ? 39.034 -24.911 -38.422 1.00 28.94 273 ASP A N 1
ATOM 2125 C CA . ASP A 1 273 ? 37.867 -25.119 -37.550 1.00 28.94 273 ASP A CA 1
ATOM 2126 C C . ASP A 1 273 ? 36.722 -24.232 -38.071 1.00 28.94 273 ASP A C 1
ATOM 2128 O O . ASP A 1 273 ? 36.381 -23.184 -37.522 1.00 28.94 273 ASP A O 1
ATOM 2132 N N . ASP A 1 274 ? 36.174 -24.647 -39.216 1.00 32.34 274 ASP A N 1
ATOM 2133 C CA . ASP A 1 274 ? 34.951 -24.097 -39.799 1.00 32.34 274 ASP A CA 1
ATOM 2134 C C . ASP A 1 274 ? 33.743 -24.604 -39.005 1.00 32.34 274 ASP A C 1
ATOM 2136 O O . ASP A 1 274 ? 33.201 -25.669 -39.281 1.00 32.34 274 ASP A O 1
ATOM 2140 N N . ASP A 1 275 ? 33.338 -23.833 -38.003 1.00 29.59 275 ASP A N 1
ATOM 2141 C CA . ASP A 1 275 ? 31.946 -23.721 -37.568 1.00 29.59 275 ASP A CA 1
ATOM 2142 C C . ASP A 1 275 ? 31.862 -22.519 -36.622 1.00 29.59 275 ASP A C 1
ATOM 2144 O O . ASP A 1 275 ? 32.097 -22.662 -35.424 1.00 29.59 275 ASP A O 1
ATOM 2148 N N . LEU A 1 276 ? 31.607 -21.322 -37.172 1.00 30.02 276 LEU A N 1
ATOM 2149 C CA . LEU A 1 276 ? 30.899 -20.178 -36.561 1.00 30.02 276 LEU A CA 1
ATOM 2150 C C . LEU A 1 276 ? 31.114 -18.916 -37.419 1.00 30.02 276 LEU A C 1
ATOM 2152 O O . LEU A 1 276 ? 32.137 -18.240 -37.340 1.00 30.02 276 LEU A O 1
ATOM 2156 N N . ASP A 1 277 ? 30.101 -18.599 -38.219 1.00 30.28 277 ASP A N 1
ATOM 2157 C CA . ASP A 1 277 ? 30.003 -17.398 -39.046 1.00 30.28 277 ASP A CA 1
ATOM 2158 C C . ASP A 1 277 ? 29.927 -16.119 -38.180 1.00 30.28 277 ASP A C 1
ATOM 2160 O O . ASP A 1 277 ? 29.133 -16.026 -37.236 1.00 30.28 277 ASP A O 1
ATOM 2164 N N . GLY A 1 278 ? 30.783 -15.142 -38.492 1.00 27.98 278 GLY A N 1
ATOM 2165 C CA . GLY A 1 278 ? 30.929 -13.867 -37.783 1.00 27.98 278 GLY A CA 1
ATOM 2166 C C . GLY A 1 278 ? 32.369 -13.345 -37.831 1.00 27.98 278 GLY A C 1
ATOM 2167 O O . GLY A 1 278 ? 33.187 -13.708 -36.991 1.00 27.98 278 GLY A O 1
ATOM 2168 N N . GLY A 1 279 ? 32.662 -12.498 -38.824 1.00 27.42 279 GLY A N 1
ATOM 2169 C CA . GLY A 1 279 ? 33.993 -12.010 -39.217 1.00 27.42 279 GLY A CA 1
ATOM 2170 C C . GLY A 1 279 ? 35.036 -11.813 -38.104 1.00 27.42 279 GLY A C 1
ATOM 2171 O O . GLY A 1 279 ? 34.786 -11.179 -37.078 1.00 27.42 279 GLY A O 1
ATOM 2172 N N . HIS A 1 280 ? 36.241 -12.335 -38.350 1.00 35.84 280 HIS A N 1
ATOM 2173 C CA . HIS A 1 280 ? 37.435 -12.098 -37.542 1.00 35.84 280 HIS A CA 1
ATOM 2174 C C . HIS A 1 280 ? 37.757 -10.602 -37.481 1.00 35.84 280 HIS A C 1
ATOM 2176 O O . HIS A 1 280 ? 38.167 -10.012 -38.477 1.00 35.84 280 HIS A O 1
ATOM 2182 N N . ASN A 1 281 ? 37.567 -9.994 -36.307 1.00 40.31 281 ASN A N 1
ATOM 2183 C CA . ASN A 1 281 ? 38.061 -8.652 -36.024 1.00 40.31 281 ASN A CA 1
ATOM 2184 C C . ASN A 1 281 ? 39.307 -8.746 -35.124 1.00 40.31 281 ASN A C 1
ATOM 2186 O O . ASN A 1 281 ? 39.281 -9.335 -34.038 1.00 40.31 281 ASN A O 1
ATOM 2190 N N . ASP A 1 282 ? 40.392 -8.170 -35.632 1.00 54.09 282 ASP A N 1
ATOM 2191 C CA . ASP A 1 282 ? 41.804 -8.544 -35.461 1.00 54.09 282 ASP A CA 1
ATOM 2192 C C . ASP A 1 282 ? 42.549 -7.800 -34.315 1.00 54.09 282 ASP A C 1
ATOM 2194 O O . ASP A 1 282 ? 43.747 -7.558 -34.379 1.00 54.09 282 ASP A O 1
ATOM 2198 N N . ASN A 1 283 ? 41.878 -7.414 -33.221 1.00 59.84 283 ASN A N 1
ATOM 2199 C CA . ASN A 1 283 ? 42.532 -6.806 -32.039 1.00 59.84 283 ASN A CA 1
ATOM 2200 C C . ASN A 1 283 ? 41.707 -7.053 -30.770 1.00 59.84 283 ASN A C 1
ATOM 2202 O O . ASN A 1 283 ? 40.953 -6.192 -30.318 1.00 59.84 283 ASN A O 1
ATOM 2206 N N . THR A 1 284 ? 41.806 -8.251 -30.195 1.00 61.72 284 THR A N 1
ATOM 2207 C CA . THR A 1 284 ? 41.001 -8.615 -29.022 1.00 61.72 284 THR A CA 1
ATOM 2208 C C . THR A 1 284 ? 41.873 -8.879 -27.800 1.00 61.72 284 THR A C 1
ATOM 2210 O O . THR A 1 284 ? 42.827 -9.650 -27.878 1.00 61.72 284 THR A O 1
ATOM 2213 N N . THR A 1 285 ? 41.475 -8.344 -26.645 1.00 65.75 285 THR A N 1
ATOM 2214 C CA . THR A 1 285 ? 42.023 -8.744 -25.344 1.00 65.75 285 THR A CA 1
ATOM 2215 C C . THR A 1 285 ? 40.993 -9.554 -24.562 1.00 65.75 285 THR A C 1
ATOM 2217 O O . THR A 1 285 ? 39.840 -9.147 -24.421 1.00 65.75 285 THR A O 1
ATOM 2220 N N . THR A 1 286 ? 41.401 -10.704 -24.029 1.00 69.88 286 THR A N 1
ATOM 2221 C CA . THR A 1 286 ? 40.584 -11.523 -23.124 1.00 69.88 286 THR A CA 1
ATOM 2222 C C . THR A 1 286 ? 41.134 -11.429 -21.706 1.00 69.88 286 THR A C 1
ATOM 2224 O O . THR A 1 286 ? 42.301 -11.724 -21.474 1.00 69.88 286 THR A O 1
ATOM 2227 N N . ILE A 1 287 ? 40.295 -11.048 -20.746 1.00 67.75 287 ILE A N 1
ATOM 2228 C CA . ILE A 1 287 ? 40.633 -11.000 -19.320 1.00 67.75 287 ILE A CA 1
ATOM 2229 C C . ILE A 1 287 ? 39.938 -12.172 -18.629 1.00 67.75 287 ILE A C 1
ATOM 2231 O O . ILE A 1 287 ? 38.716 -12.265 -18.660 1.00 67.75 287 ILE A O 1
ATOM 2235 N N . ILE A 1 288 ? 40.693 -13.066 -18.000 1.00 66.81 288 ILE A N 1
ATOM 2236 C CA . ILE A 1 288 ? 40.173 -14.205 -17.240 1.00 66.81 288 ILE A CA 1
ATOM 2237 C C . ILE A 1 288 ? 40.409 -13.939 -15.756 1.00 66.81 288 ILE A C 1
ATOM 2239 O O . ILE A 1 288 ? 41.545 -13.966 -15.292 1.00 66.81 288 ILE A O 1
ATOM 2243 N N . LEU A 1 289 ? 39.344 -13.705 -14.997 1.00 64.94 289 LEU A N 1
ATOM 2244 C CA . LEU A 1 289 ? 39.406 -13.541 -13.545 1.00 64.94 289 LEU A CA 1
ATOM 2245 C C . LEU A 1 289 ? 39.137 -14.888 -12.867 1.00 64.94 289 LEU A C 1
ATOM 2247 O O . LEU A 1 289 ? 38.110 -15.503 -13.152 1.00 64.94 289 LEU A O 1
ATOM 2251 N N . ARG A 1 290 ? 40.019 -15.349 -11.971 1.00 62.31 290 ARG A N 1
ATOM 2252 C CA . ARG A 1 290 ? 39.844 -16.604 -11.213 1.00 62.31 290 ARG A CA 1
ATOM 2253 C C . ARG A 1 290 ? 39.887 -16.362 -9.708 1.00 62.31 290 ARG A C 1
ATOM 2255 O O . ARG A 1 290 ? 40.835 -15.762 -9.198 1.00 62.31 290 ARG A O 1
ATOM 2262 N N . GLY A 1 291 ? 38.900 -16.888 -8.989 1.00 60.31 291 GLY A N 1
ATOM 2263 C CA . GLY A 1 291 ? 38.819 -16.817 -7.527 1.00 60.31 291 GLY A CA 1
ATOM 2264 C C . GLY A 1 291 ? 37.651 -17.633 -6.969 1.00 60.31 291 GLY A C 1
ATOM 2265 O O . GLY A 1 291 ? 36.929 -18.293 -7.718 1.00 60.31 291 GLY A O 1
ATOM 2266 N N . HIS A 1 292 ? 37.434 -17.593 -5.653 1.00 55.22 292 HIS A N 1
ATOM 2267 C CA . HIS A 1 292 ? 36.233 -18.165 -5.034 1.00 55.22 292 HIS A CA 1
ATOM 2268 C C . HIS A 1 292 ? 35.018 -17.269 -5.347 1.00 55.22 292 HIS A C 1
ATOM 2270 O O . HIS A 1 292 ? 34.608 -16.458 -4.514 1.00 55.22 292 HIS A O 1
ATOM 2276 N N . LEU A 1 293 ? 34.448 -17.340 -6.561 1.00 50.00 293 LEU A N 1
ATOM 2277 C CA . LEU A 1 293 ? 33.306 -16.479 -6.891 1.00 50.00 293 LEU A CA 1
ATOM 2278 C C . LEU A 1 293 ? 32.024 -16.938 -6.193 1.00 50.00 293 LEU A C 1
ATOM 2280 O O . LEU A 1 293 ? 31.301 -17.807 -6.668 1.00 50.00 293 LEU A O 1
ATOM 2284 N N . PHE A 1 294 ? 31.704 -16.220 -5.121 1.00 48.28 294 PHE A N 1
ATOM 2285 C CA . PHE A 1 294 ? 30.353 -15.759 -4.790 1.00 48.28 294 PHE A CA 1
ATOM 2286 C C . PHE A 1 294 ? 30.385 -14.296 -4.293 1.00 48.28 294 PHE A C 1
ATOM 2288 O O . PHE A 1 294 ? 29.524 -13.887 -3.518 1.00 48.28 294 PHE A O 1
ATOM 2295 N N . ASP A 1 295 ? 31.368 -13.489 -4.721 1.00 52.53 295 ASP A N 1
ATOM 2296 C CA . ASP A 1 295 ? 31.404 -12.057 -4.399 1.00 52.53 295 ASP A CA 1
ATOM 2297 C C . ASP A 1 295 ? 30.669 -11.248 -5.479 1.00 52.53 295 ASP A C 1
ATOM 2299 O O . ASP A 1 295 ? 31.227 -10.886 -6.518 1.00 52.53 295 ASP A O 1
ATOM 2303 N N . SER A 1 296 ? 29.390 -10.964 -5.226 1.00 50.91 296 SER A N 1
ATOM 2304 C CA . SER A 1 296 ? 28.552 -10.116 -6.081 1.00 50.91 296 SER A CA 1
ATOM 2305 C C . SER A 1 296 ? 29.142 -8.720 -6.297 1.00 50.91 296 SER A C 1
ATOM 2307 O O . SER A 1 296 ? 28.831 -8.081 -7.296 1.00 50.91 296 SER A O 1
ATOM 2309 N N . GLN A 1 297 ? 30.004 -8.237 -5.397 1.00 51.78 297 GLN A N 1
ATOM 2310 C CA . GLN A 1 297 ? 30.598 -6.908 -5.514 1.00 51.78 297 GLN A CA 1
ATOM 2311 C C . GLN A 1 297 ? 31.682 -6.859 -6.597 1.00 51.78 297 GLN A C 1
ATOM 2313 O O . GLN A 1 297 ? 31.783 -5.841 -7.270 1.00 51.78 297 GLN A O 1
ATOM 2318 N N . LEU A 1 298 ? 32.434 -7.945 -6.830 1.00 59.34 298 LEU A N 1
ATOM 2319 C CA . LEU A 1 298 ? 33.401 -8.004 -7.935 1.00 59.34 298 LEU A CA 1
ATOM 2320 C C . LEU A 1 298 ? 32.694 -7.990 -9.292 1.00 59.34 298 LEU A C 1
ATOM 2322 O O . LEU A 1 298 ? 33.081 -7.241 -10.183 1.00 59.34 298 LEU A O 1
ATOM 2326 N N . VAL A 1 299 ? 31.641 -8.799 -9.430 1.00 57.66 299 VAL A N 1
ATOM 2327 C CA . VAL A 1 299 ? 30.839 -8.851 -10.660 1.00 57.66 299 VAL A CA 1
ATOM 2328 C C . VAL A 1 299 ? 30.229 -7.481 -10.950 1.00 57.66 299 VAL A C 1
ATOM 2330 O O . VAL A 1 299 ? 30.311 -7.016 -12.080 1.00 57.66 299 VAL A O 1
ATOM 2333 N N . ASN A 1 300 ? 29.703 -6.800 -9.929 1.00 55.34 300 ASN A N 1
ATOM 2334 C CA . ASN A 1 300 ? 29.162 -5.451 -10.082 1.00 55.34 300 ASN A CA 1
ATOM 2335 C C . ASN A 1 300 ? 30.243 -4.429 -10.451 1.00 55.34 300 ASN A C 1
ATOM 2337 O O . ASN A 1 300 ? 30.038 -3.681 -11.391 1.00 55.34 300 ASN A O 1
ATOM 2341 N N . SER A 1 301 ? 31.414 -4.441 -9.801 1.00 61.47 301 SER A N 1
ATOM 2342 C CA . SER A 1 301 ? 32.511 -3.535 -10.175 1.00 61.47 301 SER A CA 1
ATOM 2343 C C . SER A 1 301 ? 32.960 -3.740 -11.620 1.00 61.47 301 SER A C 1
ATOM 2345 O O . SER A 1 301 ? 33.238 -2.772 -12.313 1.00 61.47 301 SER A O 1
ATOM 2347 N N . VAL A 1 302 ? 32.999 -4.986 -12.097 1.00 65.25 302 VAL A N 1
ATOM 2348 C CA . VAL A 1 302 ? 33.304 -5.276 -13.502 1.00 65.25 302 VAL A CA 1
ATOM 2349 C C . VAL A 1 302 ? 32.207 -4.743 -14.426 1.00 65.25 302 VAL A C 1
ATOM 2351 O O . VAL A 1 302 ? 32.534 -4.163 -15.453 1.00 65.25 302 VAL A O 1
ATOM 2354 N N . LEU A 1 303 ? 30.929 -4.909 -14.075 1.00 59.19 303 LEU A N 1
ATOM 2355 C CA . LEU A 1 303 ? 29.809 -4.389 -14.868 1.00 59.19 303 LEU A CA 1
ATOM 2356 C C . LEU A 1 303 ? 29.769 -2.854 -14.895 1.00 59.19 303 LEU A C 1
ATOM 2358 O O . LEU A 1 303 ? 29.515 -2.289 -15.953 1.00 59.19 303 LEU A O 1
ATOM 2362 N N . ASP A 1 304 ? 30.071 -2.192 -13.779 1.00 60.69 304 ASP A N 1
ATOM 2363 C CA . ASP A 1 304 ? 30.149 -0.730 -13.694 1.00 60.69 304 ASP A CA 1
ATOM 2364 C C . ASP A 1 304 ? 31.265 -0.194 -14.605 1.00 60.69 304 ASP A C 1
ATOM 2366 O O . ASP A 1 304 ? 31.035 0.729 -15.383 1.00 60.69 304 ASP A O 1
ATOM 2370 N N . ILE A 1 305 ? 32.444 -0.832 -14.590 1.00 63.44 305 ILE A N 1
ATOM 2371 C CA . ILE A 1 305 ? 33.563 -0.488 -15.483 1.00 63.44 305 ILE A CA 1
ATOM 2372 C C . ILE A 1 305 ? 33.182 -0.752 -16.951 1.00 63.44 305 ILE A C 1
ATOM 2374 O O . ILE A 1 305 ? 33.468 0.052 -17.834 1.00 63.44 305 ILE A O 1
ATOM 2378 N N . VAL A 1 306 ? 32.501 -1.864 -17.242 1.00 63.62 306 VAL A N 1
ATOM 2379 C CA . VAL A 1 306 ? 32.009 -2.170 -18.598 1.00 63.62 306 VAL A CA 1
ATOM 2380 C C . VAL A 1 306 ? 31.059 -1.080 -19.102 1.00 63.62 306 VAL A C 1
ATOM 2382 O O . VAL A 1 306 ? 31.183 -0.634 -20.241 1.00 63.62 306 VAL A O 1
ATOM 2385 N N . GLU A 1 307 ? 30.133 -0.635 -18.257 1.00 59.53 307 GLU A N 1
ATOM 2386 C CA . GLU A 1 307 ? 29.147 0.390 -18.594 1.00 59.53 307 GLU A CA 1
ATOM 2387 C C . GLU A 1 307 ? 29.786 1.780 -18.755 1.00 59.53 307 GLU A C 1
ATOM 2389 O O . GLU A 1 307 ? 29.421 2.519 -19.673 1.00 59.53 307 GLU A O 1
ATOM 2394 N N . GLU A 1 308 ? 30.768 2.122 -17.917 1.00 61.09 308 GLU A N 1
ATOM 2395 C CA . GLU A 1 308 ? 31.533 3.374 -17.993 1.00 61.09 308 GLU A CA 1
ATOM 2396 C C . GLU A 1 308 ? 32.336 3.478 -19.300 1.00 61.09 308 GLU A C 1
ATOM 2398 O O . GLU A 1 308 ? 32.381 4.538 -19.928 1.00 61.09 308 GLU A O 1
ATOM 2403 N N . HIS A 1 309 ? 32.894 2.358 -19.771 1.00 60.88 309 HIS A N 1
ATOM 2404 C CA . HIS A 1 309 ? 33.777 2.307 -20.944 1.00 60.88 309 HIS A CA 1
ATOM 2405 C C . HIS A 1 309 ? 33.095 1.808 -22.235 1.00 60.88 309 HIS A C 1
ATOM 2407 O O . HIS A 1 309 ? 33.757 1.592 -23.253 1.00 60.88 309 HIS A O 1
ATOM 2413 N N . LYS A 1 310 ? 31.763 1.667 -22.257 1.00 62.75 310 LYS A N 1
ATOM 2414 C CA . LYS A 1 310 ? 31.009 1.129 -23.414 1.00 62.75 310 LYS A CA 1
ATOM 2415 C C . LYS A 1 310 ? 31.113 1.951 -24.708 1.00 62.75 310 LYS A C 1
ATOM 2417 O O . LYS A 1 310 ? 30.806 1.453 -25.786 1.00 62.75 310 LYS A O 1
ATOM 2422 N N . SER A 1 311 ? 31.498 3.225 -24.617 1.00 51.66 311 SER A N 1
ATOM 2423 C CA . SER A 1 311 ? 31.702 4.101 -25.782 1.00 51.66 311 SER A CA 1
ATOM 2424 C C . SER A 1 311 ? 33.037 3.842 -26.488 1.00 51.66 311 SER A C 1
ATOM 2426 O O . SER A 1 311 ? 33.172 4.138 -27.674 1.00 51.66 311 SER A O 1
ATOM 2428 N N . VAL A 1 312 ? 34.010 3.256 -25.784 1.00 53.00 312 VAL A N 1
ATOM 2429 C CA . VAL A 1 312 ? 35.393 3.068 -26.254 1.00 53.00 312 VAL A CA 1
ATOM 2430 C C . VAL A 1 312 ? 35.764 1.600 -26.467 1.00 53.00 312 VAL A C 1
ATOM 2432 O O . VAL A 1 312 ? 36.676 1.313 -27.246 1.00 53.00 312 VAL A O 1
ATOM 2435 N N . ALA A 1 313 ? 35.031 0.673 -25.846 1.00 57.66 313 ALA A N 1
ATOM 2436 C CA . ALA A 1 313 ? 35.229 -0.759 -26.007 1.00 57.66 313 ALA A CA 1
ATOM 2437 C C . ALA A 1 313 ? 33.909 -1.530 -26.129 1.00 57.66 313 ALA A C 1
ATOM 2439 O O . ALA A 1 313 ? 32.911 -1.224 -25.480 1.00 57.66 313 ALA A O 1
ATOM 2440 N N . HIS A 1 314 ? 33.931 -2.579 -26.949 1.00 59.16 314 HIS A N 1
ATOM 2441 C CA . HIS A 1 314 ? 32.847 -3.545 -27.083 1.00 59.16 314 HIS A CA 1
ATOM 2442 C C . HIS A 1 314 ? 33.147 -4.793 -26.246 1.00 59.16 314 HIS A C 1
ATOM 2444 O O . HIS A 1 314 ? 34.219 -5.396 -26.357 1.00 59.16 314 HIS A O 1
ATOM 2450 N N . PHE A 1 315 ? 32.174 -5.202 -25.429 1.00 62.00 315 PHE A N 1
ATOM 2451 C CA . PHE A 1 315 ? 32.275 -6.357 -24.537 1.00 62.00 315 PHE A CA 1
ATOM 2452 C C . PHE A 1 315 ? 31.370 -7.475 -25.045 1.00 62.00 315 PHE A C 1
ATOM 2454 O O . PHE A 1 315 ? 30.148 -7.362 -25.018 1.00 62.00 315 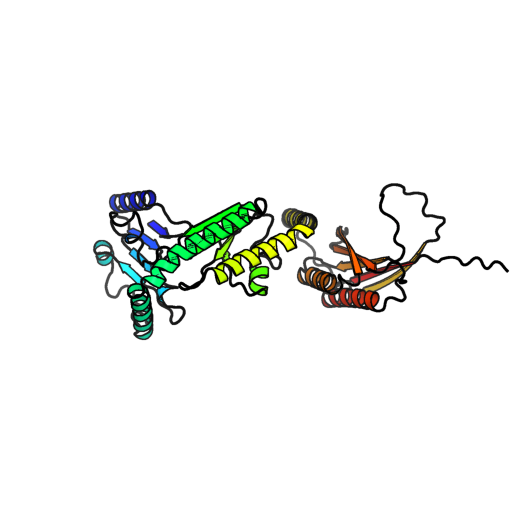PHE A O 1
ATOM 2461 N N . SER A 1 316 ? 31.964 -8.555 -25.552 1.00 52.12 316 SER A N 1
ATOM 2462 C CA . SER A 1 316 ? 31.223 -9.548 -26.351 1.00 52.12 316 SER A CA 1
ATOM 2463 C C . SER A 1 316 ? 30.961 -10.875 -25.639 1.00 52.12 316 SER A C 1
ATOM 2465 O O . SER A 1 316 ? 30.159 -11.679 -26.117 1.00 52.12 316 SER A O 1
ATOM 2467 N N . ARG A 1 317 ? 31.618 -11.159 -24.505 1.00 51.69 317 ARG A N 1
ATOM 2468 C CA . ARG A 1 317 ? 31.446 -12.451 -23.822 1.00 51.69 317 ARG A CA 1
ATOM 2469 C C . ARG A 1 317 ? 31.851 -12.389 -22.353 1.00 51.69 317 ARG A C 1
ATOM 2471 O O . ARG A 1 317 ? 32.985 -12.023 -22.073 1.00 51.69 317 ARG A O 1
ATOM 2478 N N . ILE A 1 318 ? 30.942 -12.802 -21.461 1.00 51.75 318 ILE A N 1
ATOM 2479 C CA . ILE A 1 318 ? 31.214 -13.145 -20.056 1.00 51.75 318 ILE A CA 1
ATOM 2480 C C . ILE A 1 318 ? 30.957 -14.650 -19.894 1.00 51.75 318 ILE A C 1
ATOM 2482 O O . ILE A 1 318 ? 29.806 -15.085 -19.851 1.00 51.75 318 ILE A O 1
ATOM 2486 N N . ARG A 1 319 ? 32.012 -15.476 -19.873 1.00 48.50 319 ARG A N 1
ATOM 2487 C CA . ARG A 1 319 ? 31.884 -16.940 -19.702 1.00 48.50 319 ARG A CA 1
ATOM 2488 C C . ARG A 1 319 ? 32.229 -17.318 -18.263 1.00 48.50 319 ARG A C 1
ATOM 2490 O O . ARG A 1 319 ? 33.367 -17.125 -17.853 1.00 48.50 319 ARG A O 1
ATOM 2497 N N . LEU A 1 320 ? 31.252 -17.858 -17.529 1.00 47.19 320 LEU A N 1
ATOM 2498 C CA . LEU A 1 320 ? 31.465 -18.478 -16.218 1.00 47.19 320 LEU A CA 1
ATOM 2499 C C . LEU A 1 320 ? 31.918 -19.931 -16.409 1.00 47.19 320 LEU A C 1
ATOM 2501 O O . LEU A 1 320 ? 31.121 -20.759 -16.859 1.00 47.19 320 LEU A O 1
ATOM 2505 N N . GLY A 1 321 ? 33.188 -20.218 -16.128 1.00 42.53 321 GLY A N 1
ATOM 2506 C CA . GLY A 1 321 ? 33.748 -21.572 -16.142 1.00 42.53 321 GLY A CA 1
ATOM 2507 C C . GLY A 1 321 ? 33.637 -22.234 -14.767 1.00 42.53 321 GLY A C 1
ATOM 2508 O O . GLY A 1 321 ? 33.920 -21.597 -13.753 1.00 42.53 321 GLY A O 1
ATOM 2509 N N . SER A 1 322 ? 33.232 -23.506 -14.722 1.00 39.56 322 SER A N 1
ATOM 2510 C CA . SER A 1 322 ? 33.402 -24.358 -13.540 1.00 39.56 322 SER A CA 1
ATOM 2511 C C . SER A 1 322 ? 34.779 -25.017 -13.608 1.00 39.56 322 SER A C 1
ATOM 2513 O O . SER A 1 322 ? 35.009 -25.833 -14.503 1.00 39.56 322 SER A O 1
ATOM 2515 N N . SER A 1 323 ? 35.688 -24.686 -12.690 1.00 39.06 323 SER A N 1
ATOM 2516 C CA . SER A 1 323 ? 36.918 -25.460 -12.499 1.00 39.06 323 SER A CA 1
ATOM 2517 C C . SER A 1 323 ? 36.685 -26.587 -11.486 1.00 39.06 323 SER A C 1
ATOM 2519 O O . SER A 1 323 ? 35.838 -26.488 -10.597 1.00 39.06 323 SER A O 1
ATOM 2521 N N . VAL A 1 324 ? 37.458 -27.663 -11.632 1.00 40.62 324 VAL A N 1
ATOM 2522 C CA . VAL A 1 324 ? 37.416 -28.895 -10.824 1.00 40.62 324 VAL A CA 1
ATOM 2523 C C . VAL A 1 324 ? 37.809 -28.648 -9.348 1.00 40.62 324 VAL A C 1
ATOM 2525 O O . VAL A 1 324 ? 37.573 -29.508 -8.508 1.00 40.62 324 VAL A O 1
ATOM 2528 N N . ASN A 1 325 ? 38.329 -27.457 -9.004 1.00 38.62 325 ASN A N 1
ATOM 2529 C CA . ASN A 1 325 ? 38.934 -27.142 -7.699 1.00 38.62 325 ASN A CA 1
ATOM 2530 C C . ASN A 1 325 ? 38.317 -25.909 -6.990 1.00 38.62 325 ASN A C 1
ATOM 2532 O O . ASN A 1 325 ? 39.052 -25.075 -6.468 1.00 38.62 325 ASN A O 1
ATOM 2536 N N . GLU A 1 326 ? 36.988 -25.748 -6.983 1.00 44.34 326 GLU A N 1
ATOM 2537 C CA . GLU A 1 326 ? 36.270 -24.671 -6.247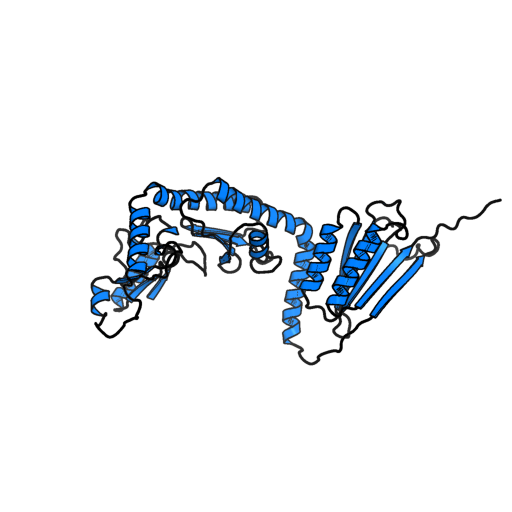 1.00 44.34 326 GLU A CA 1
ATOM 2538 C C . GLU A 1 326 ? 36.583 -23.215 -6.673 1.00 44.34 326 GLU A C 1
ATOM 2540 O O . GLU A 1 326 ? 36.119 -22.254 -6.044 1.00 44.34 326 GLU A O 1
ATOM 2545 N N . THR A 1 327 ? 37.326 -23.022 -7.763 1.00 46.31 327 THR A N 1
ATOM 2546 C CA . THR A 1 327 ? 37.585 -21.713 -8.369 1.00 46.31 327 THR A CA 1
ATOM 2547 C C . THR A 1 327 ? 36.618 -21.469 -9.519 1.00 46.31 327 THR A C 1
ATOM 2549 O O . THR A 1 327 ? 36.450 -22.285 -10.423 1.00 46.31 327 THR A O 1
ATOM 2552 N N . SER A 1 328 ? 35.944 -20.330 -9.467 1.00 53.06 328 SER A N 1
ATOM 2553 C CA . SER A 1 328 ? 35.103 -19.852 -10.557 1.00 53.06 328 SER A CA 1
ATOM 2554 C C . SER A 1 328 ? 35.936 -18.967 -11.477 1.00 53.06 328 SER A C 1
ATOM 2556 O O . SER A 1 328 ? 36.818 -18.241 -11.011 1.00 53.06 328 SER A O 1
ATOM 2558 N N . GLU A 1 329 ? 35.645 -19.016 -12.773 1.00 55.94 329 GLU A N 1
ATOM 2559 C CA . GLU A 1 329 ? 36.339 -18.212 -13.780 1.00 55.94 329 GLU A CA 1
ATOM 2560 C C . GLU A 1 329 ? 35.367 -17.266 -14.477 1.00 55.94 329 GLU A C 1
ATOM 2562 O O . GLU A 1 329 ? 34.287 -17.697 -14.868 1.00 55.94 329 GLU A O 1
ATOM 2567 N N . VAL A 1 330 ? 35.752 -16.006 -14.674 1.00 59.44 330 VAL A N 1
ATOM 2568 C CA . VAL A 1 330 ? 35.019 -15.035 -15.498 1.00 59.44 330 VAL A CA 1
ATOM 2569 C C . VAL A 1 330 ? 35.918 -14.602 -16.646 1.00 59.44 330 VAL A C 1
ATOM 2571 O O . VAL A 1 330 ? 36.893 -13.892 -16.423 1.00 59.44 330 VAL A O 1
ATOM 2574 N N . GLY A 1 331 ? 35.595 -15.023 -17.869 1.00 60.38 331 GLY A N 1
ATOM 2575 C CA . GLY A 1 331 ? 36.276 -14.551 -19.078 1.00 60.38 331 GLY A CA 1
ATOM 2576 C C . GLY A 1 331 ? 35.548 -13.360 -19.690 1.00 60.38 331 GLY A C 1
ATOM 2577 O O . GLY A 1 331 ? 34.398 -13.533 -20.077 1.00 60.38 331 GLY A O 1
ATOM 2578 N N . ILE A 1 332 ? 36.204 -12.204 -19.793 1.00 66.75 332 ILE A N 1
ATOM 2579 C CA . ILE A 1 332 ? 35.712 -10.949 -20.378 1.00 66.75 332 ILE A CA 1
ATOM 2580 C C . ILE A 1 332 ? 36.456 -10.717 -21.693 1.00 66.75 332 ILE A C 1
ATOM 2582 O O . ILE A 1 332 ? 37.677 -10.563 -21.692 1.00 66.75 332 ILE A O 1
ATOM 2586 N N . LYS A 1 333 ? 35.738 -10.685 -22.818 1.00 66.38 333 LYS A N 1
ATOM 2587 C CA . LYS A 1 333 ? 36.315 -10.358 -24.133 1.00 66.38 333 LYS A CA 1
ATOM 2588 C C . LYS A 1 333 ? 36.103 -8.875 -24.442 1.00 66.38 333 LYS A C 1
ATOM 2590 O O . LYS A 1 333 ? 34.951 -8.451 -24.527 1.00 66.38 333 LYS A O 1
ATOM 2595 N N . VAL A 1 334 ? 37.191 -8.129 -24.626 1.00 66.19 334 VAL A N 1
ATOM 2596 C CA . VAL A 1 334 ? 37.198 -6.681 -24.883 1.00 66.19 334 VAL A CA 1
ATOM 2597 C C . VAL A 1 334 ? 37.814 -6.398 -26.252 1.00 66.19 334 VAL A C 1
ATOM 2599 O O . VAL A 1 334 ? 38.927 -6.844 -26.541 1.00 66.19 334 VAL A O 1
ATOM 2602 N N . THR A 1 335 ? 37.103 -5.649 -27.090 1.00 65.38 335 THR A N 1
ATOM 2603 C CA . THR A 1 335 ? 37.581 -5.185 -28.404 1.00 65.38 335 THR A CA 1
ATOM 2604 C C . THR A 1 335 ? 37.482 -3.661 -28.498 1.00 65.38 335 THR A C 1
ATOM 2606 O O . THR A 1 335 ? 36.484 -3.114 -28.025 1.00 65.38 335 THR A O 1
ATOM 2609 N N . PRO A 1 336 ? 38.456 -2.959 -29.109 1.00 60.16 336 PRO A N 1
ATOM 2610 C CA . PRO A 1 336 ? 38.338 -1.529 -29.390 1.00 60.16 336 PRO A CA 1
ATOM 2611 C C . PRO A 1 336 ? 37.081 -1.216 -30.210 1.00 60.16 336 PRO A C 1
ATOM 2613 O O . PRO A 1 336 ? 36.710 -1.992 -31.091 1.00 60.16 336 PRO A O 1
ATOM 2616 N N . SER A 1 337 ? 36.443 -0.073 -29.951 1.00 61.22 337 SER A N 1
ATOM 2617 C CA . SER A 1 337 ? 35.321 0.403 -30.778 1.00 61.22 337 SER A CA 1
ATOM 2618 C C . SER A 1 337 ? 35.755 0.874 -32.177 1.00 61.22 337 SER A C 1
ATOM 2620 O O . SER A 1 337 ? 34.935 0.863 -33.091 1.00 61.22 337 SER A O 1
ATOM 2622 N N . ASP A 1 338 ? 37.023 1.268 -32.361 1.00 60.09 338 ASP A N 1
ATOM 2623 C CA . ASP A 1 338 ? 37.607 1.598 -33.671 1.00 60.09 338 ASP A CA 1
ATOM 2624 C C . ASP A 1 338 ? 38.489 0.433 -34.176 1.00 60.09 338 ASP A C 1
ATOM 2626 O O . ASP A 1 338 ? 39.519 0.141 -33.556 1.00 60.09 338 ASP A O 1
ATOM 2630 N N . PRO A 1 339 ? 38.130 -0.227 -35.294 1.00 53.59 339 PRO A N 1
ATOM 2631 C CA . PRO A 1 339 ? 38.863 -1.376 -35.828 1.00 53.59 339 PRO A CA 1
ATOM 2632 C C . PRO A 1 339 ? 40.268 -1.046 -36.366 1.00 53.59 339 PRO A C 1
ATOM 2634 O O . PRO A 1 339 ? 41.072 -1.963 -36.518 1.00 53.59 339 PRO A O 1
ATOM 2637 N N . ASN A 1 340 ? 40.602 0.227 -36.621 1.00 52.72 340 ASN A N 1
ATOM 2638 C CA . ASN A 1 340 ? 41.922 0.634 -37.130 1.00 52.72 340 ASN A CA 1
ATOM 2639 C C . ASN A 1 340 ? 42.957 0.916 -36.024 1.00 52.72 340 ASN A C 1
ATOM 2641 O O . ASN A 1 340 ? 44.106 1.245 -36.323 1.00 52.72 340 ASN A O 1
ATOM 2645 N N . THR A 1 341 ? 42.577 0.803 -34.748 1.00 52.38 341 THR A N 1
ATOM 2646 C CA . THR A 1 341 ? 43.482 1.064 -33.619 1.00 52.38 341 THR A CA 1
ATOM 2647 C C . THR A 1 341 ? 44.107 -0.245 -33.136 1.00 52.38 341 THR A C 1
ATOM 2649 O O . THR A 1 341 ? 43.388 -1.167 -32.750 1.00 52.38 341 THR A O 1
ATOM 2652 N N . SER A 1 342 ? 45.443 -0.351 -33.120 1.00 48.38 342 SER A N 1
ATOM 2653 C CA . SER A 1 342 ? 46.104 -1.532 -32.548 1.00 48.38 342 SER A CA 1
ATOM 2654 C C . SER A 1 342 ? 45.841 -1.610 -31.039 1.00 48.38 342 SER A C 1
ATOM 2656 O O . SER A 1 342 ? 45.922 -0.600 -30.336 1.00 48.38 342 SER A O 1
ATOM 2658 N N . ALA A 1 343 ? 45.574 -2.803 -30.493 1.00 46.78 343 ALA A N 1
ATOM 2659 C CA . ALA A 1 343 ? 45.345 -2.966 -29.049 1.00 46.78 343 ALA A CA 1
ATOM 2660 C C . ALA A 1 343 ? 46.561 -2.537 -28.187 1.00 46.78 343 ALA A C 1
ATOM 2662 O O . ALA A 1 343 ? 46.414 -2.247 -27.001 1.00 46.78 343 ALA A O 1
ATOM 2663 N N . SER A 1 344 ? 47.749 -2.426 -28.793 1.00 43.22 344 SER A N 1
ATOM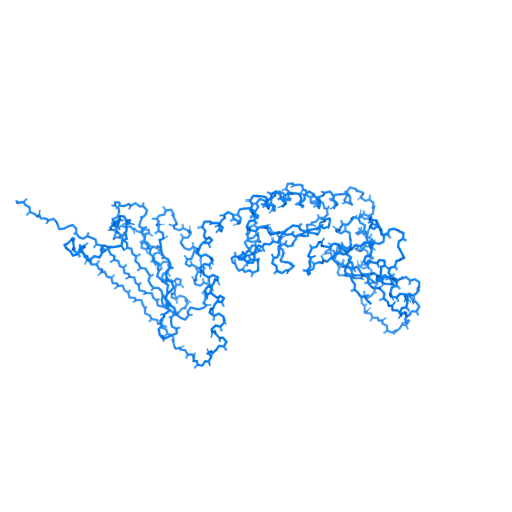 2664 C CA . SER A 1 344 ? 48.977 -1.902 -28.185 1.00 43.22 344 SER A CA 1
ATOM 2665 C C . SER A 1 344 ? 49.088 -0.366 -28.169 1.00 43.22 344 SER A C 1
ATOM 2667 O O . SER A 1 344 ? 49.900 0.160 -27.412 1.00 43.22 344 SER A O 1
ATOM 2669 N N . SER A 1 345 ? 48.275 0.364 -28.946 1.00 42.22 345 SER A N 1
ATOM 2670 C CA . SER A 1 345 ? 48.293 1.840 -29.038 1.00 42.22 345 SER A CA 1
ATOM 2671 C C . SER A 1 345 ? 47.048 2.526 -28.453 1.00 42.22 345 SER A C 1
ATOM 2673 O O . SER A 1 345 ? 47.034 3.745 -28.281 1.00 42.22 345 SER A O 1
ATOM 2675 N N . CYS A 1 346 ? 46.020 1.760 -28.072 1.00 51.22 346 CYS A N 1
ATOM 2676 C CA . CYS A 1 346 ? 44.825 2.285 -27.417 1.00 51.22 346 CYS A CA 1
ATOM 2677 C C . CYS A 1 346 ? 45.072 2.489 -25.908 1.00 51.22 346 CYS A C 1
ATOM 2679 O O . CYS A 1 346 ? 44.912 1.566 -25.105 1.00 51.22 346 CYS A O 1
ATOM 2681 N N . TYR A 1 347 ? 45.475 3.704 -25.519 1.00 48.97 347 TYR A N 1
ATOM 2682 C CA . TYR A 1 347 ? 45.680 4.099 -24.114 1.00 48.97 347 TYR A CA 1
ATOM 2683 C C . TYR A 1 347 ? 44.456 3.763 -23.238 1.00 48.97 347 TYR A C 1
ATOM 2685 O O . TYR A 1 347 ? 44.588 3.179 -22.167 1.00 48.97 347 TYR A O 1
ATOM 2693 N N . THR A 1 348 ? 43.259 4.016 -23.767 1.00 55.69 348 THR A N 1
ATOM 2694 C CA . THR A 1 348 ? 41.966 3.803 -23.106 1.00 55.69 348 THR A CA 1
ATOM 2695 C C . THR A 1 348 ? 41.626 2.329 -22.870 1.00 55.69 348 THR A C 1
ATOM 2697 O O . THR A 1 348 ? 41.065 2.004 -21.831 1.00 55.69 348 THR A O 1
ATOM 2700 N N . LEU A 1 349 ? 42.010 1.411 -23.768 1.00 61.38 349 LEU A N 1
ATOM 2701 C CA . LEU A 1 349 ? 41.774 -0.029 -23.577 1.00 61.38 349 LEU A CA 1
ATOM 2702 C C . LEU A 1 349 ? 42.626 -0.589 -22.429 1.00 61.38 349 LEU A C 1
ATOM 2704 O O . LEU A 1 349 ? 42.150 -1.396 -21.630 1.00 61.38 349 LEU A O 1
ATOM 2708 N N . ASN A 1 350 ? 43.885 -0.153 -22.336 1.00 63.97 350 ASN A N 1
ATOM 2709 C CA . ASN A 1 350 ? 44.768 -0.552 -21.243 1.00 63.97 350 ASN A CA 1
ATOM 2710 C C . ASN A 1 350 ? 44.280 -0.006 -19.893 1.00 63.97 350 ASN A C 1
ATOM 2712 O O . ASN A 1 350 ? 44.390 -0.714 -18.894 1.00 63.97 350 ASN A O 1
ATOM 2716 N N . ASP A 1 351 ? 43.686 1.188 -19.859 1.00 64.56 351 ASP A N 1
ATOM 2717 C CA . ASP A 1 351 ? 43.080 1.743 -18.644 1.00 64.56 351 ASP A CA 1
ATOM 2718 C C . ASP A 1 351 ? 41.875 0.918 -18.173 1.00 64.56 351 ASP A C 1
ATOM 2720 O O . ASP A 1 351 ? 41.839 0.515 -17.008 1.00 64.56 351 ASP A O 1
ATOM 2724 N N . THR A 1 352 ? 40.965 0.540 -19.077 1.00 65.25 352 THR A N 1
ATOM 2725 C CA . THR A 1 352 ? 39.843 -0.359 -18.754 1.00 65.25 352 THR A CA 1
ATOM 2726 C C . THR A 1 352 ? 40.331 -1.720 -18.232 1.00 65.25 352 THR A C 1
ATOM 2728 O O . THR A 1 352 ? 39.831 -2.226 -17.226 1.00 65.25 352 THR A O 1
ATOM 2731 N N . ILE A 1 353 ? 41.350 -2.317 -18.868 1.00 68.62 353 ILE A N 1
ATOM 2732 C CA . ILE A 1 353 ? 41.953 -3.587 -18.419 1.00 68.62 353 ILE A CA 1
ATOM 2733 C C . ILE A 1 353 ? 42.572 -3.433 -17.018 1.00 68.62 353 ILE A C 1
ATOM 2735 O O . ILE A 1 353 ? 42.405 -4.308 -16.161 1.00 68.62 353 ILE A O 1
ATOM 2739 N N . ASN A 1 354 ? 43.263 -2.319 -16.764 1.00 71.06 354 ASN A N 1
ATOM 2740 C CA . ASN A 1 354 ? 43.881 -2.026 -15.474 1.00 71.06 354 ASN A CA 1
ATOM 2741 C C . ASN A 1 354 ? 42.834 -1.834 -14.368 1.00 71.06 354 ASN A C 1
ATOM 2743 O O . ASN A 1 354 ? 43.037 -2.313 -13.253 1.00 71.06 354 ASN A O 1
ATOM 2747 N N . GLU A 1 355 ? 41.711 -1.175 -14.650 1.00 69.56 355 GLU A N 1
ATOM 2748 C CA . GLU A 1 355 ? 40.620 -0.994 -13.686 1.00 69.56 355 GLU A CA 1
ATOM 2749 C C . GLU A 1 355 ? 39.940 -2.315 -13.323 1.00 69.56 355 GLU A C 1
ATOM 2751 O O . GLU A 1 355 ? 39.768 -2.606 -12.135 1.00 69.56 355 GLU A O 1
ATOM 2756 N N . ILE A 1 356 ? 39.648 -3.159 -14.320 1.00 68.69 356 ILE A N 1
ATOM 2757 C CA . ILE A 1 356 ? 39.101 -4.509 -14.107 1.00 68.69 356 ILE A CA 1
ATOM 2758 C C . ILE A 1 356 ? 40.061 -5.344 -13.248 1.00 68.69 356 ILE A C 1
ATOM 2760 O O . ILE A 1 356 ? 39.643 -6.028 -12.311 1.00 68.69 356 ILE A O 1
ATOM 2764 N N . THR A 1 357 ? 41.363 -5.250 -13.524 1.00 69.31 357 THR A N 1
ATOM 2765 C CA . THR A 1 357 ? 42.397 -5.989 -12.791 1.00 69.31 357 THR A CA 1
ATOM 2766 C C . THR A 1 357 ? 42.515 -5.509 -11.340 1.00 69.31 357 THR A C 1
ATOM 2768 O O . THR A 1 357 ? 42.492 -6.329 -10.424 1.00 69.31 357 THR A O 1
ATOM 2771 N N . ARG A 1 358 ? 42.525 -4.190 -11.090 1.00 70.94 358 ARG A N 1
ATOM 2772 C CA . ARG A 1 358 ? 42.528 -3.625 -9.724 1.00 70.94 358 ARG A CA 1
ATOM 2773 C C . ARG A 1 358 ? 41.269 -3.996 -8.937 1.00 70.94 358 ARG A C 1
ATOM 2775 O O . ARG A 1 358 ? 41.337 -4.204 -7.723 1.00 70.94 358 ARG A O 1
ATOM 2782 N N . ALA A 1 359 ? 40.110 -4.051 -9.598 1.00 66.81 359 ALA A N 1
ATOM 2783 C CA . ALA A 1 359 ? 38.865 -4.491 -8.972 1.00 66.81 359 ALA A CA 1
ATOM 2784 C C . ALA A 1 359 ? 38.956 -5.959 -8.521 1.00 66.81 359 ALA A C 1
ATOM 2786 O O . ALA A 1 359 ? 38.527 -6.278 -7.411 1.00 66.81 359 ALA A O 1
ATOM 2787 N N . ALA A 1 360 ? 39.579 -6.822 -9.330 1.00 67.38 360 ALA A N 1
ATOM 2788 C CA . ALA A 1 360 ? 39.836 -8.221 -8.993 1.00 67.38 360 ALA A CA 1
ATOM 2789 C C . ALA A 1 360 ? 40.845 -8.388 -7.841 1.00 67.38 360 ALA A C 1
ATOM 2791 O O . ALA A 1 360 ? 40.579 -9.139 -6.899 1.00 67.38 360 ALA A O 1
ATOM 2792 N N . GLU A 1 361 ? 41.954 -7.642 -7.850 1.00 69.50 361 GLU A N 1
ATOM 2793 C CA . GLU A 1 361 ? 42.976 -7.687 -6.791 1.00 69.50 361 GLU A CA 1
ATOM 2794 C C . GLU A 1 361 ? 42.415 -7.320 -5.414 1.00 69.50 361 GLU A C 1
ATOM 2796 O O . GLU A 1 361 ? 42.663 -8.025 -4.433 1.00 69.50 361 GLU A O 1
ATOM 2801 N N . LYS A 1 362 ? 41.589 -6.263 -5.333 1.00 71.38 362 LYS A N 1
ATOM 2802 C CA . LYS A 1 362 ? 40.912 -5.849 -4.087 1.00 71.38 362 LYS A CA 1
ATOM 2803 C C . LYS A 1 362 ? 40.078 -6.969 -3.454 1.00 71.38 362 LYS A C 1
ATOM 2805 O O . LYS A 1 362 ? 39.703 -6.858 -2.288 1.00 71.38 362 LYS A O 1
ATOM 2810 N N . ARG A 1 363 ? 39.758 -8.017 -4.217 1.00 67.69 363 ARG A N 1
ATOM 2811 C CA . ARG A 1 363 ? 38.891 -9.134 -3.833 1.00 67.69 363 ARG A CA 1
ATOM 2812 C C . ARG A 1 363 ? 39.616 -10.474 -3.769 1.00 67.69 363 ARG A C 1
ATOM 2814 O O . ARG A 1 363 ? 38.957 -11.509 -3.783 1.00 67.69 363 ARG A O 1
ATOM 2821 N N . ASN A 1 364 ? 40.949 -10.469 -3.682 1.00 65.50 364 ASN A N 1
ATOM 2822 C CA . ASN A 1 364 ? 41.774 -11.684 -3.663 1.00 65.50 364 ASN A CA 1
ATOM 2823 C C . ASN A 1 364 ? 41.481 -12.617 -4.854 1.00 65.50 364 ASN A C 1
ATOM 2825 O O . ASN A 1 364 ? 41.472 -13.840 -4.710 1.00 65.50 364 ASN A O 1
ATOM 2829 N N . CYS A 1 365 ? 41.181 -12.034 -6.017 1.00 65.12 365 CYS A N 1
ATOM 2830 C CA . CYS A 1 365 ? 41.016 -12.765 -7.264 1.00 65.12 365 CYS A CA 1
ATOM 2831 C C . CYS A 1 365 ? 42.270 -12.592 -8.123 1.00 65.12 365 CYS A C 1
ATOM 2833 O O . CYS A 1 365 ? 42.837 -11.505 -8.213 1.00 65.12 365 CYS A O 1
ATOM 2835 N N . SER A 1 366 ? 42.685 -13.672 -8.775 1.00 66.56 366 SER A N 1
ATOM 2836 C CA . SER A 1 366 ? 43.735 -13.644 -9.795 1.00 66.56 366 SER A CA 1
ATOM 2837 C C . SER A 1 366 ? 43.169 -13.185 -11.138 1.00 66.56 366 SER A C 1
ATOM 2839 O O . SER A 1 366 ? 41.996 -13.423 -11.433 1.00 66.56 366 SER A O 1
ATOM 2841 N N . ALA A 1 367 ? 43.998 -12.544 -11.960 1.00 69.62 367 ALA A N 1
ATOM 2842 C CA . ALA A 1 367 ? 43.631 -12.102 -13.302 1.00 69.62 367 ALA A CA 1
ATOM 2843 C C . ALA A 1 367 ? 44.665 -12.596 -14.322 1.00 69.62 367 ALA A C 1
ATOM 2845 O O . ALA A 1 367 ? 45.870 -12.437 -14.133 1.00 69.62 367 ALA A O 1
ATOM 2846 N N . THR A 1 368 ? 44.199 -13.190 -15.415 1.00 70.81 368 THR A N 1
ATOM 2847 C CA . THR A 1 368 ? 45.018 -13.549 -16.574 1.00 70.81 368 THR A CA 1
ATOM 2848 C C . THR A 1 368 ? 44.594 -12.701 -17.762 1.00 70.81 368 THR A C 1
ATOM 2850 O O . THR A 1 368 ? 43.428 -12.725 -18.143 1.00 70.81 368 THR A O 1
ATOM 2853 N N . ILE A 1 369 ? 45.524 -11.954 -18.348 1.00 72.25 369 ILE A N 1
ATOM 2854 C CA . ILE A 1 369 ? 45.264 -11.088 -19.501 1.00 72.25 369 ILE A CA 1
ATOM 2855 C C . ILE A 1 369 ? 45.890 -11.749 -20.728 1.00 72.25 369 ILE A C 1
ATOM 2857 O O . ILE A 1 369 ? 47.096 -11.978 -20.746 1.00 72.25 369 ILE A O 1
ATOM 2861 N N . ILE A 1 370 ? 45.074 -12.053 -21.734 1.00 71.06 370 ILE A N 1
ATOM 2862 C CA . ILE A 1 370 ? 45.496 -12.644 -23.007 1.00 71.06 370 ILE A CA 1
ATOM 2863 C C . ILE A 1 370 ? 45.285 -11.600 -24.100 1.00 71.06 370 ILE A C 1
ATOM 2865 O O . ILE A 1 370 ? 44.139 -11.233 -24.376 1.00 71.06 370 ILE A O 1
ATOM 2869 N N . ARG A 1 371 ? 46.365 -11.110 -24.710 1.00 69.31 371 ARG A N 1
ATOM 2870 C CA . ARG A 1 371 ? 46.298 -10.170 -25.837 1.00 69.31 371 ARG A CA 1
ATOM 2871 C C . ARG A 1 371 ? 46.529 -10.914 -27.146 1.00 69.31 371 ARG A C 1
ATOM 2873 O O . ARG A 1 371 ? 47.572 -11.541 -27.313 1.00 69.31 371 ARG A O 1
ATOM 2880 N N . ASN A 1 372 ? 45.571 -10.822 -28.066 1.00 63.81 372 ASN A N 1
ATOM 2881 C CA . ASN A 1 372 ? 45.708 -11.377 -29.410 1.00 63.81 372 ASN A CA 1
ATOM 2882 C C . ASN A 1 372 ? 46.077 -10.254 -30.383 1.00 63.81 372 ASN A C 1
ATOM 2884 O O . ASN A 1 372 ? 45.342 -9.266 -30.486 1.00 63.81 372 ASN A O 1
ATOM 2888 N N . HIS A 1 373 ? 47.187 -10.426 -31.103 1.00 56.47 373 HIS A N 1
ATOM 2889 C CA . HIS A 1 373 ? 47.642 -9.503 -32.142 1.00 56.47 373 HIS A CA 1
ATOM 2890 C C . HIS A 1 373 ? 47.919 -10.245 -33.450 1.00 56.47 373 HIS A C 1
ATOM 2892 O O . HIS A 1 373 ? 48.514 -11.323 -33.449 1.00 56.47 373 HIS A O 1
ATOM 2898 N N . THR A 1 374 ? 47.546 -9.628 -34.567 1.00 44.94 374 THR A N 1
ATOM 2899 C CA . THR A 1 374 ? 47.879 -10.093 -35.917 1.00 44.94 374 THR A CA 1
ATOM 2900 C C . THR A 1 374 ? 49.112 -9.339 -36.406 1.00 44.94 374 THR A C 1
ATOM 2902 O O . THR A 1 374 ? 49.078 -8.123 -36.602 1.00 44.94 374 THR A O 1
ATOM 2905 N N . THR A 1 375 ? 50.223 -10.041 -36.610 1.00 39.72 375 THR A N 1
ATOM 2906 C CA . THR A 1 375 ? 51.400 -9.488 -37.288 1.00 39.72 375 THR A CA 1
ATOM 2907 C C . THR A 1 375 ? 51.154 -9.515 -38.792 1.00 39.72 375 THR A C 1
ATOM 2909 O O . THR A 1 375 ? 51.096 -10.578 -39.407 1.00 39.72 375 THR A O 1
ATOM 2912 N N . THR A 1 376 ? 51.010 -8.350 -39.422 1.00 36.72 376 THR A N 1
ATOM 2913 C CA . THR A 1 376 ? 51.209 -8.251 -40.870 1.00 36.72 376 THR A CA 1
ATOM 2914 C C . THR A 1 376 ? 52.699 -8.409 -41.132 1.00 36.72 376 THR A C 1
ATOM 2916 O O . THR A 1 376 ? 53.465 -7.486 -40.862 1.00 36.72 376 THR A O 1
ATOM 2919 N N . ALA A 1 377 ? 53.117 -9.575 -41.624 1.00 32.59 377 ALA A N 1
ATOM 2920 C CA . ALA A 1 377 ? 54.431 -9.715 -42.230 1.00 32.59 377 ALA A CA 1
ATOM 2921 C C . ALA A 1 377 ? 54.501 -8.736 -43.410 1.00 32.59 377 ALA A C 1
ATOM 2923 O O . ALA A 1 377 ? 53.849 -8.934 -44.434 1.00 32.59 377 ALA A O 1
ATOM 2924 N N . THR A 1 378 ? 55.243 -7.646 -43.244 1.00 31.70 378 THR A N 1
ATOM 2925 C CA . THR A 1 378 ? 55.778 -6.893 -44.371 1.00 31.70 378 THR A CA 1
ATOM 2926 C C . THR A 1 378 ? 56.783 -7.813 -45.047 1.00 31.70 378 THR A C 1
ATOM 2928 O O . THR A 1 378 ? 57.881 -8.028 -44.538 1.00 31.70 378 THR A O 1
ATOM 2931 N N . THR A 1 379 ? 56.385 -8.432 -46.154 1.00 32.69 379 THR A N 1
ATOM 2932 C CA . THR A 1 379 ? 57.356 -8.883 -47.146 1.00 32.69 379 THR A CA 1
ATOM 2933 C C . THR A 1 379 ? 57.968 -7.620 -47.732 1.00 32.69 379 THR A C 1
ATOM 2935 O O . THR A 1 379 ? 57.312 -6.919 -48.502 1.00 32.69 379 THR A O 1
ATOM 2938 N N . ASP A 1 380 ? 59.178 -7.295 -47.284 1.00 32.03 380 ASP A N 1
ATOM 2939 C CA . ASP A 1 380 ? 60.059 -6.377 -47.994 1.00 32.03 380 ASP A CA 1
ATOM 2940 C C . ASP A 1 380 ? 60.334 -6.991 -49.376 1.00 32.03 380 ASP A C 1
ATOM 2942 O O . ASP A 1 380 ? 61.057 -7.984 -49.484 1.00 32.03 380 ASP A O 1
ATOM 2946 N N . ASP A 1 381 ? 59.704 -6.433 -50.410 1.00 33.97 381 ASP A N 1
ATOM 2947 C CA . ASP A 1 381 ? 60.170 -6.537 -51.790 1.00 33.97 381 ASP A CA 1
ATOM 2948 C C . ASP A 1 381 ? 60.935 -5.239 -52.120 1.00 33.97 381 ASP A C 1
ATOM 2950 O O . ASP A 1 381 ? 60.364 -4.148 -52.045 1.00 33.97 381 ASP A O 1
ATOM 2954 N N . GLU A 1 382 ? 62.204 -5.438 -52.506 1.00 30.81 382 GLU A N 1
ATOM 2955 C CA . GLU A 1 382 ? 63.277 -4.511 -52.950 1.00 30.81 382 GLU A CA 1
ATOM 2956 C C . GLU A 1 382 ? 64.132 -3.770 -51.904 1.00 30.81 382 GLU A C 1
ATOM 2958 O O . GLU A 1 382 ? 63.727 -2.715 -51.364 1.00 30.81 382 GLU A O 1
#

Secondary structure (DSSP, 8-state):
-EEESB-SSSSTT-BPPHHHHHHHHHHHHHTT---EEE-TTTHHHHHSSSSGGGSTTTTTSPPPSEEEE-GGGGTTTS---EEEE-HHHHTTPPTTTS--TTTT-HHHHHHHHHHHHHHHH-HHHHHHHHHHHHHHHHHHHHHHHH-TTTEEEEEEETTEEEEEEPTTS-SSSTTSHHHHHHHTT---EEETTTEEEE---TT--HHHHHHHHHHHHHHHHHHHTTHHHHHHHHHHHHHHHHHHTS-----PPP---EEEEEEE--TTSTTS-----S---SEEEEEEEEE----HHHHHHHHHHHHHTTTTEEEEEEEEEE-TTS-EEEEEEEEESSTTS-TTT-HHHHHHHHHHHHHHHTTT-EEEEEEEE---------

Sequence (382 aa):
VMIEAVMGEGNPGQQIRPEFYALARELTLQHDSILIIDSVQAGFRCMGVLSIVDYPGYQNLPPPDFEVWSKAINGGQYPVSILAMNERASTYYRHGVYGNTMTGNPRACAVTSSVLKEIYNNPHIRRNIIDMGQYAINQYKRLQDKFPHAVVDVSGTGLLYAVHLHKDIPVVAFTGAEHWLRCHGIGVIHGGENALRFTPHFNVTKEEIDIQVAMLGRYLVSIEGHMPILKTMMDRITNNKQHKLATDGSRGQPITAITTQDVSTDKADAAQDDDLDGGHNDNTTTIILRGHLFDSQLVNSVLDIVEEHKSVAHFSRIRLGSSVNETSEVGIKVTPSDPNTSASSCYTLNDTINEITRAAEKRNCSATIIRNHTTTATTDDE